Protein 3VBI (pdb70)

Nearest PDB structures (foldseek):
  3vbj-assembly1_C  TM=1.005E+00  e=2.296E-30  Bacillus cereus SJ1
  3vbl-assembly1_A  TM=1.004E+00  e=2.296E-30  Bacillus cereus SJ1
  3vbk-assembly1_E  TM=1.003E+00  e=5.373E-30  Bacillus cereus SJ1
  3vbp-assembly1_E  TM=1.003E+00  e=4.582E-30  Bacillus cereus SJ1
  3vbm-assembly1_A  TM=1.004E+00  e=6.646E-30  Bacillus cereus SJ1

B-factor: mean 27.48, std 11.03, range [8.96, 73.58]

Secondary structure (DSSP, 8-state):
---BPPHHHHHTT--SEE-SSEEEBTTSEEESGGGEEE-SSEEE-TT-EEEEEEEE-SSEEE-TT-EEEEEEEEEEE-TT-EE-TT-EEESEE---SSSS--STTS-GGG---EE--EEE-TT-EE-TT-EE-SS-EE-TT-EE-TT-EE-S-B-TTEEEETTTTEEEEEPP-HHHHHHHHHHHT-/---BPPHHHHHTT--SEE-SSEEEBTTSEEE-GGGEEE-SSEEE-TT-EEEEEEEE-SSEEE-TT-EEEEEEEEEEE-TT-EE-TT-EEESEE--TTSSSB-STTS-GGGB--EE--EEE-TT-EE-TT-EE-SS-EE-TT-EE-TT-EE-S-B-TTEEEETTTTEEEEEPPSHHHHHHHHHHHT-/---BPPHHHHHTT--SEE-SSEEEBTTSEEE-GGGEEE-SSEEE-TT-EEEEEEEE-SSEEE-TT-EEEEEEEEEEE-TT-EE-TT-EEESEE---SSSS--STTS-GGG---EE--EEE-TT-EE-TT-EE-SS-EE-TT-EE-TT-EE-S-B-TTEEEETTTTEEEEEPP-HHHHHHHHHHHH-

Radius of gyration: 22.74 Å; Cα contacts (8 Å, |Δi|>4): 1754; chains: 3; bounding box: 65×49×64 Å

Foldseek 3Di:
DFAFDDPVVVVVVQACEEEEPETEGPQEAEEPRVQEYEAYDEYHGHLEYEYEHEYEYHPEYEEHNEYEAQHDQGEYEDAQEYEYENEYEHQKAWDPPPQFDHDPVDDDVRTDIDGAYEYEYHQEYEAYNEYHYHNEYAAANEYEYHPEYHDYYDYHQFYWYHDHTDTDGGHDDCVVVVVVVVVVVD/DFQWDDPVRVVVVQACEEEEQETEGPQEAEEPSVQEYEAEDEHEHHQEYEYEHEYEYYDEYEEYNEYEHQHDQYEYEEEQEYEYEQEYEEQKDWDPPPQFDDDDVDDPVRTDIDGAYEYEYHLEYEEYNEYEYHNEYAAANEYEYHPEYHDHYHHHQFYWYDHDTDTDGGHDDVVVVVVVVVVVVD/DFAFDDPVVVVVVQACEEEECETEGPQEAEEPSVQEYEYEDEYEHHLEYEYEHEYYYHDEYEDANEYEHQHDQGEYEYYQEYEYYNEYEDQKAWDPPPQFDHDDVDDPVRTDIDGAYEYHYHQEYEEHNEYEYHNEYAAANEYEYHNEYEDYYHDHQFYWYHHPTDTDGGHDVVVVVVVVVVVVVD

CATH classification: 2.160.10.10

Solvent-accessible surface area: 22244 Å² total; per-residue (Å²): 192,93,15,38,51,60,84,112,66,1,144,162,41,45,25,103,62,38,16,139,95,4,81,0,0,109,70,5,2,18,31,87,24,36,50,0,18,3,22,67,38,2,69,0,13,5,7,0,7,0,33,9,63,0,36,4,17,21,29,0,27,0,8,2,0,0,0,0,46,0,37,169,58,2,1,38,2,72,57,10,0,9,2,19,1,2,0,0,0,26,0,35,41,32,23,60,34,0,64,3,3,10,6,65,24,7,52,117,139,12,35,86,66,98,73,9,95,0,27,0,65,59,10,0,8,0,0,5,9,0,0,0,23,0,94,2,52,0,2,62,0,0,0,0,13,17,16,0,20,0,117,130,68,18,83,71,13,80,19,9,37,21,73,82,25,150,91,77,128,63,5,117,147,106,2,58,114,25,15,88,95,8,79,179,78,141,139,99,17,38,53,49,120,126,63,7,184,167,44,44,21,118,56,45,27,147,88,2,81,0,0,102,69,4,1,24,37,73,24,37,52,0,24,4,19,56,41,2,70,0,11,5,6,0,6,0,31,15,81,0,43,3,18,21,27,0,24,0,8,1,0,0,0,0,46,0,39,162,52,1,2,42,2,76,55,11,0,9,1,21,1,1,0,0,0,28,0,37,30,32,24,59,32,0,42,2,4,13,7,62,24,6,58,124,130,11,34,88,65,100,77,8,81,0,28,0,67,62,4,1,10,0,1,4,9,0,0,0,31,1,87,0,50,0,2,55,0,0,0,0,13,17,11,0,20,0,106,129,63,14,83,64,22,79,20,9,37,22,68,82,26,151,100,77,122,65,5,108,142,97,4,41,116,23,13,89,97,8,76,183,85,136,170,91,15,39,55,55,72,118,74,3,147,182,29,44,20,125,59,44,16,144,90,0,75,0,0,114,68,5,2,17,40,68,13,37,57,0,21,3,21,63,33,2,68,0,11,5,6,0,7,0,30,12,87,0,46,4,18,19,24,0,23,0,8,1,0,0,0,0,44,0,38,166,51,2,1,47,4,86,54,14,0,9,1,20,2,2,0,0,0,27,0,36,44,32,27,60,31,0,53,2,2,9,7,64,23,8,52,108,145,17,34,86,53,104,78,8,96,0,31,0,68,62,6,1,8,0,1,4,8,0,0,0,25,1,91,0,45,0,2,62,0,0,0,0,13,17,15,1,22,0,127,138,66,13,80,66,4,75,20,14,38,26,72,86,27,156,93,72,123,51,4,115,139,100,4,60,107,20,16,85,99,5,77,170,84,137

Sequence (558 aa):
MNSFYSQEELKKIGFLSVGKNVLISKKASIYNPGVISSIGNNVRIDDFCILSGKVTIGSYSHIAAYTALYGGEVGIEMYDFANISSRTIVYAAIDDFSGNALMGPTIPNQYKNVKTGKVILKKHVIIGAHSIIFFPNVVIGEGVAVGAMSSMVKESLDDWYIYVGVPVRKIKARKRKIVELENEFLKSMMNSFYSQEELKKIGFLSVGKNVLISKKASIYNPGVISIGNNVRIDDFCILSGKVTIGSYSHIAAYTALYGGEVGIEMYDFANISSRTIVYAAIDDFSGNALMGPTIPNQYKNVKTGKVILKKHVIIGAHSIIFPNVVIGEGVAVGAMSMVKESLDDWYIYVGVPVRKIKARKRKIVELENEFLKSMMNSFYSQEELKKIGFLSVGKNVLISKKASIYNPGVISIGNNVRIDDFCILSGKVTIGSYSHIAAYTALYGGEVGIEMYDFANISSRTIVYAAIDDFSGNALMGPTIPNQYKNVKTTGKVILKKHVIIGAHSIIFFPNVVIGEGVAVGAMSSMVKESLDDWYIYVGVPVRKIKARKRKIVELENEFLKSM

Structure (mmCIF, N/CA/C/O backbone):
data_3VBI
#
_entry.id   3VBI
#
_cell.length_a   71.115
_cell.length_b   71.115
_cell.length_c   138.179
_cell.angle_alpha   90.00
_cell.angle_beta   90.00
_cell.angle_gamma   90.00
#
_symmetry.space_group_name_H-M   'P 41'
#
loop_
_entity.id
_entity.type
_entity.pdbx_description
1 polymer 'Galactoside O-acetyltransferase'
2 non-polymer 'COENZYME A'
3 non-polymer dTDP-4-amino-4,6-dideoxyglucose
4 non-polymer 'BICARBONATE ION'
5 non-polymer 'CHLORIDE ION'
6 water water
#
loop_
_atom_site.group_PDB
_atom_site.id
_atom_site.type_symbol
_atom_site.label_atom_id
_atom_site.label_alt_id
_atom_site.label_comp_id
_atom_site.label_asym_id
_atom_site.label_entity_id
_atom_site.label_seq_id
_atom_site.pdbx_PDB_ins_code
_atom_site.Cartn_x
_atom_site.Cartn_y
_atom_site.Cartn_z
_atom_site.occupancy
_atom_site.B_iso_or_equiv
_atom_site.auth_seq_id
_atom_site.auth_comp_id
_atom_site.auth_asym_id
_atom_site.auth_atom_id
_atom_site.pdbx_PDB_model_num
ATOM 1 N N . MET A 1 18 ? -48.894 -10.742 23.164 1.00 47.36 1 MET A N 1
ATOM 2 C CA . MET A 1 18 ? -47.919 -11.513 24.009 1.00 46.60 1 MET A CA 1
ATOM 3 C C . MET A 1 18 ? -46.850 -10.627 24.682 1.00 44.35 1 MET A C 1
ATOM 4 O O . MET A 1 18 ? -47.085 -9.455 25.008 1.00 41.48 1 MET A O 1
ATOM 9 N N . ASN A 1 19 ? -45.673 -11.215 24.910 1.00 42.82 2 ASN A N 1
ATOM 10 C CA . ASN A 1 19 ? -44.450 -10.466 25.205 1.00 41.03 2 ASN A CA 1
ATOM 11 C C . ASN A 1 19 ? -43.242 -11.331 24.880 1.00 39.34 2 ASN A C 1
ATOM 12 O O . ASN A 1 19 ? -43.351 -12.547 24.752 1.00 40.17 2 ASN A O 1
ATOM 17 N N . SER A 1 20 ? -42.079 -10.712 24.743 1.00 36.79 3 SER A N 1
ATOM 18 C CA . SER A 1 20 ? -40.962 -11.455 24.185 1.00 34.97 3 SER A CA 1
ATOM 19 C C . SER A 1 20 ? -39.866 -11.647 25.228 1.00 31.64 3 SER A C 1
ATOM 20 O O . SER A 1 20 ? -38.766 -12.046 24.875 1.00 31.75 3 SER A O 1
ATOM 23 N N . PHE A 1 21 ? -40.142 -11.370 26.501 1.00 28.84 4 PHE A N 1
ATOM 24 C CA . PHE A 1 21 ? -39.072 -11.360 27.509 1.00 28.10 4 PHE A CA 1
ATOM 25 C C . PHE A 1 21 ? -38.561 -12.714 27.976 1.00 28.25 4 PHE A C 1
ATOM 26 O O . PHE A 1 21 ? -39.338 -13.664 28.081 1.00 29.09 4 PHE A O 1
ATOM 34 N N . TYR A 1 22 ? -37.258 -12.786 28.231 1.00 27.18 5 TYR A N 1
ATOM 35 C CA . TYR A 1 22 ? -36.634 -13.848 29.010 1.00 28.62 5 TYR A CA 1
ATOM 36 C C . TYR A 1 22 ? -37.350 -13.982 30.339 1.00 31.05 5 TYR A C 1
ATOM 37 O O . TYR A 1 22 ? -37.768 -12.977 30.905 1.00 32.09 5 TYR A O 1
ATOM 46 N N . SER A 1 23 ? -37.488 -15.206 30.850 1.00 34.88 6 SER A N 1
ATOM 47 C CA . SER A 1 23 ? -37.889 -15.367 32.252 1.00 37.53 6 SER A CA 1
ATOM 48 C C . SER A 1 23 ? -36.691 -15.105 33.162 1.00 39.88 6 SER A C 1
ATOM 49 O O . SER A 1 23 ? -35.535 -15.162 32.723 1.00 40.33 6 SER A O 1
ATOM 52 N N . GLN A 1 24 ? -36.960 -14.832 34.434 1.00 42.71 7 GLN A N 1
ATOM 53 C CA . GLN A 1 24 ? -35.862 -14.587 35.374 1.00 44.77 7 GLN A CA 1
ATOM 54 C C . GLN A 1 24 ? -34.833 -15.711 35.345 1.00 44.23 7 GLN A C 1
ATOM 55 O O . GLN A 1 24 ? -33.648 -15.500 35.628 1.00 43.79 7 GLN A O 1
ATOM 61 N N . GLU A 1 25 ? -35.306 -16.889 34.946 1.00 45.05 8 GLU A N 1
ATOM 62 C CA . GLU A 1 25 ? -34.463 -18.069 34.837 1.00 45.60 8 GLU A CA 1
ATOM 63 C C . GLU A 1 25 ? -33.495 -18.022 33.656 1.00 45.15 8 GLU A C 1
ATOM 64 O O . GLU A 1 25 ? -32.315 -18.300 33.875 1.00 46.46 8 GLU A O 1
ATOM 70 N N . GLU A 1 26 ? -33.928 -17.658 32.447 1.00 43.87 9 GLU A N 1
ATOM 71 C CA . GLU A 1 26 ? -32.973 -17.582 31.325 1.00 42.65 9 GLU A CA 1
ATOM 72 C C . GLU A 1 26 ? -31.958 -16.471 31.521 1.00 40.54 9 GLU A C 1
ATOM 73 O O . GLU A 1 26 ? -30.845 -16.548 30.985 1.00 39.89 9 GLU A O 1
ATOM 79 N N . LEU A 1 27 ? -32.392 -15.432 32.229 1.00 38.41 10 LEU A N 1
ATOM 80 C CA . LEU A 1 27 ? -31.634 -14.199 32.384 1.00 38.77 10 LEU A CA 1
ATOM 81 C C . LEU A 1 27 ? -30.336 -14.536 33.103 1.00 38.84 10 LEU A C 1
ATOM 82 O O . LEU A 1 27 ? -29.228 -14.172 32.671 1.00 37.06 10 LEU A O 1
ATOM 87 N N . LYS A 1 28 ? -30.509 -15.327 34.161 1.00 40.82 11 LYS A N 1
ATOM 88 C CA . LYS A 1 28 ? -29.403 -15.886 34.937 1.00 41.84 11 LYS A CA 1
ATOM 89 C C . LYS A 1 28 ? -28.365 -16.663 34.133 1.00 40.65 11 LYS A C 1
ATOM 90 O O . LYS A 1 28 ? -27.195 -16.709 34.511 1.00 40.14 11 LYS A O 1
ATOM 96 N N . LYS A 1 29 ? -28.769 -17.202 32.988 1.00 39.67 12 LYS A N 1
ATOM 97 C CA . LYS A 1 29 ? -27.859 -17.966 32.133 1.00 39.34 12 LYS A CA 1
ATOM 98 C C . LYS A 1 29 ? -27.130 -17.112 31.106 1.00 37.09 12 LYS A C 1
ATOM 99 O O . LYS A 1 29 ? -26.214 -17.603 30.454 1.00 37.35 12 LYS A O 1
ATOM 105 N N . ILE A 1 30 ? -27.510 -15.842 30.959 1.00 33.38 13 ILE A N 1
ATOM 106 C CA . ILE A 1 30 ? -26.866 -14.999 29.960 1.00 29.49 13 ILE A CA 1
ATOM 107 C C . ILE A 1 30 ? -25.415 -14.731 30.343 1.00 29.94 13 ILE A C 1
ATOM 108 O O . ILE A 1 30 ? -24.540 -14.655 29.472 1.00 30.26 13 ILE A O 1
ATOM 113 N N . GLY A 1 31 ? -25.153 -14.666 31.645 1.00 26.33 14 GLY A N 1
ATOM 114 C CA . GLY A 1 31 ? -23.802 -14.371 32.116 1.00 26.35 14 GLY A CA 1
ATOM 115 C C . GLY A 1 31 ? -23.427 -12.895 32.213 1.00 24.58 14 GLY A C 1
ATOM 116 O O . GLY A 1 31 ? -22.288 -12.525 31.922 1.00 24.86 14 GLY A O 1
ATOM 117 N N . PHE A 1 32 ? -24.381 -12.077 32.648 1.00 24.89 15 PHE A N 1
ATOM 118 C CA . PHE A 1 32 ? -24.212 -10.645 32.897 1.00 25.76 15 PHE A CA 1
ATOM 119 C C . PHE A 1 32 ? -23.276 -10.393 34.068 1.00 25.97 15 PHE A C 1
ATOM 120 O O . PHE A 1 32 ? -23.352 -11.123 35.047 1.00 25.09 15 PHE A O 1
ATOM 128 N N . LEU A 1 33 ? -22.449 -9.362 33.975 1.00 25.01 16 LEU A N 1
ATOM 129 C CA . LEU A 1 33 ? -21.674 -8.858 35.108 1.00 26.90 16 LEU A CA 1
ATOM 130 C C . LEU A 1 33 ? -22.538 -8.730 36.351 1.00 26.84 16 LEU A C 1
ATOM 131 O O . LEU A 1 33 ? -22.101 -9.045 37.458 1.00 27.36 16 LEU A O 1
ATOM 136 N N . SER A 1 34 ? -23.773 -8.286 36.160 1.00 24.77 17 SER A N 1
ATOM 137 C CA . SER A 1 34 ? -24.722 -8.135 37.243 1.00 25.61 17 SER A CA 1
ATOM 138 C C . SER A 1 34 ? -26.095 -7.823 36.641 1.00 26.58 17 SER A C 1
ATOM 139 O O . SER A 1 34 ? -26.222 -7.038 35.687 1.00 25.88 17 SER A O 1
ATOM 142 N N . VAL A 1 35 ? -27.136 -8.463 37.161 1.00 26.84 18 VAL A N 1
ATOM 143 C CA . VAL A 1 35 ? -28.496 -8.141 36.736 1.00 29.16 18 VAL A CA 1
ATOM 144 C C . VAL A 1 35 ? -29.449 -8.127 37.918 1.00 29.65 18 VAL A C 1
ATOM 145 O O . VAL A 1 35 ? -29.584 -9.132 38.598 1.00 33.52 18 VAL A O 1
ATOM 149 N N . GLY A 1 36 ? -30.123 -7.015 38.168 1.00 30.02 19 GLY A N 1
ATOM 150 C CA . GLY A 1 36 ? -31.046 -6.898 39.283 1.00 30.42 19 GLY A CA 1
ATOM 151 C C . GLY A 1 36 ? -32.375 -7.608 39.142 1.00 30.91 19 GLY A C 1
ATOM 152 O O . GLY A 1 36 ? -32.516 -8.567 38.390 1.00 31.52 19 GLY A O 1
ATOM 153 N N . LYS A 1 37 ? -33.370 -7.132 39.877 1.00 32.18 20 LYS A N 1
ATOM 154 C CA . LYS A 1 37 ? -34.696 -7.723 39.789 1.00 33.71 20 LYS A CA 1
ATOM 155 C C . LYS A 1 37 ? -35.672 -6.947 38.916 1.00 33.10 20 LYS A C 1
ATOM 156 O O . LYS A 1 37 ? -35.489 -5.752 38.663 1.00 32.01 20 LYS A O 1
ATOM 162 N N . ASN A 1 38 ? -36.732 -7.632 38.505 1.00 31.32 21 ASN A N 1
ATOM 163 C CA . ASN A 1 38 ? -37.737 -7.053 37.627 1.00 32.39 21 ASN A CA 1
ATOM 164 C C . ASN A 1 38 ? -37.057 -6.535 36.347 1.00 30.67 21 ASN A C 1
ATOM 165 O O . ASN A 1 38 ? -37.352 -5.435 35.898 1.00 29.85 21 ASN A O 1
ATOM 170 N N . VAL A 1 39 ? -36.122 -7.313 35.805 1.00 28.00 22 VAL A N 1
ATOM 171 C CA . VAL A 1 39 ? -35.477 -7.038 34.526 1.00 26.29 22 VAL A CA 1
ATOM 172 C C . VAL A 1 39 ? -36.151 -7.783 33.399 1.00 28.11 22 VAL A C 1
ATOM 173 O O . VAL A 1 39 ? -36.163 -9.018 33.387 1.00 25.74 22 VAL A O 1
ATOM 177 N N . LEU A 1 40 ? -36.701 -7.032 32.442 1.00 26.92 23 LEU A N 1
ATOM 178 C CA . LEU A 1 40 ? -37.410 -7.642 31.319 1.00 22.96 23 LEU A CA 1
ATOM 179 C C . LEU A 1 40 ? -36.545 -7.335 30.104 1.00 24.91 23 LEU A C 1
ATOM 180 O O . LEU A 1 40 ? -36.412 -6.170 29.702 1.00 24.28 23 LEU A O 1
ATOM 185 N N . ILE A 1 41 ? -35.907 -8.363 29.555 1.00 24.09 24 ILE A N 1
ATOM 186 C CA . ILE A 1 41 ? -35.149 -8.195 28.336 1.00 23.86 24 ILE A CA 1
ATOM 187 C C . ILE A 1 41 ? -35.777 -9.017 27.213 1.00 24.64 24 ILE A C 1
ATOM 188 O O . ILE A 1 41 ? -36.031 -10.217 27.371 1.00 25.27 24 ILE A O 1
ATOM 193 N N . SER A 1 42 ? -36.056 -8.371 26.081 1.00 22.06 25 SER A N 1
ATOM 194 C CA . SER A 1 42 ? -36.410 -9.111 24.879 1.00 21.88 25 SER A CA 1
ATOM 195 C C . SER A 1 42 ? -35.459 -10.188 24.358 1.00 21.75 25 SER A C 1
ATOM 196 O O . SER A 1 42 ? -34.250 -9.989 24.166 1.00 21.37 25 SER A O 1
ATOM 199 N N . LYS A 1 43 ? -36.056 -11.315 23.984 1.00 21.85 26 LYS A N 1
ATOM 200 C CA . LYS A 1 43 ? -35.322 -12.380 23.316 1.00 22.90 26 LYS A CA 1
ATOM 201 C C . LYS A 1 43 ? -34.978 -11.991 21.894 1.00 21.45 26 LYS A C 1
ATOM 202 O O . LYS A 1 43 ? -34.158 -12.658 21.287 1.00 22.59 26 LYS A O 1
ATOM 208 N N . LYS A 1 44 ? -35.585 -10.922 21.387 1.00 22.34 27 LYS A N 1
ATOM 209 C CA . LYS A 1 44 ? -35.265 -10.393 20.062 1.00 22.10 27 LYS A CA 1
ATOM 210 C C . LYS A 1 44 ? -34.197 -9.292 20.065 1.00 21.78 27 LYS A C 1
ATOM 211 O O . LYS A 1 44 ? -33.846 -8.720 19.029 1.00 22.40 27 LYS A O 1
ATOM 217 N N . ALA A 1 45 ? -33.680 -8.976 21.245 1.00 21.64 28 ALA A N 1
ATOM 218 C CA . ALA A 1 45 ? -32.547 -8.065 21.387 1.00 21.07 28 ALA A CA 1
ATOM 219 C C . ALA A 1 45 ? -31.290 -8.898 21.199 1.00 20.57 28 ALA A C 1
ATOM 220 O O . ALA A 1 45 ? -31.345 -10.120 21.297 1.00 22.43 28 ALA A O 1
ATOM 222 N N . SER A 1 46 ? -30.169 -8.264 20.874 1.00 19.82 29 SER A N 1
ATOM 223 C CA . SER A 1 46 ? -28.868 -8.906 20.816 1.00 18.87 29 SER A CA 1
ATOM 224 C C . SER A 1 46 ? -27.972 -8.456 21.981 1.00 20.77 29 SER A C 1
ATOM 225 O O . SER A 1 46 ? -27.910 -7.272 22.340 1.00 20.59 29 SER A O 1
ATOM 228 N N . ILE A 1 47 ? -27.253 -9.404 22.573 1.00 20.06 30 ILE A N 1
ATOM 229 C CA . ILE A 1 47 ? -26.402 -9.133 23.730 1.00 20.16 30 ILE A CA 1
ATOM 230 C C . ILE A 1 47 ? -25.014 -9.713 23.470 1.00 20.47 30 ILE A C 1
ATOM 231 O O . ILE A 1 47 ? -24.922 -10.927 23.355 1.00 21.87 30 ILE A O 1
ATOM 236 N N . TYR A 1 48 ? -23.987 -8.883 23.278 1.00 17.43 31 TYR A N 1
ATOM 237 C CA . TYR A 1 48 ? -22.650 -9.394 23.031 1.00 20.60 31 TYR A CA 1
ATOM 238 C C . TYR A 1 48 ? -21.725 -8.955 24.158 1.00 21.34 31 TYR A C 1
ATOM 239 O O . TYR A 1 48 ? -21.759 -7.781 24.550 1.00 23.70 31 TYR A O 1
ATOM 248 N N . ASN A 1 49 ? -20.918 -9.886 24.664 1.00 22.50 32 ASN A N 1
ATOM 249 C CA . ASN A 1 49 ? -19.943 -9.620 25.722 1.00 22.82 32 ASN A CA 1
ATOM 250 C C . ASN A 1 49 ? -20.711 -9.309 27.001 1.00 24.02 32 ASN A C 1
ATOM 251 O O . ASN A 1 49 ? -20.516 -8.304 27.678 1.00 23.59 32 ASN A O 1
ATOM 256 N N . PRO A 1 50 ? -21.661 -10.190 27.328 1.00 23.46 33 PRO A N 1
ATOM 257 C CA . PRO A 1 50 ? -22.519 -9.833 28.444 1.00 21.66 33 PRO A CA 1
ATOM 258 C C . PRO A 1 50 ? -21.767 -9.766 29.769 1.00 20.93 33 PRO A C 1
ATOM 259 O O . PRO A 1 50 ? -22.322 -9.238 30.740 1.00 20.46 33 PRO A O 1
ATOM 263 N N . GLY A 1 51 ? -20.567 -10.336 29.830 1.00 20.49 34 GLY A N 1
ATOM 264 C CA . GLY A 1 51 ? -19.820 -10.333 31.099 1.00 22.84 34 GLY A CA 1
ATOM 265 C C . GLY A 1 51 ? -19.272 -8.951 31.434 1.00 24.72 34 GLY A C 1
ATOM 266 O O . GLY A 1 51 ? -18.741 -8.719 32.536 1.00 25.91 34 GLY A O 1
ATOM 267 N N . VAL A 1 52 ? -19.414 -8.012 30.495 1.00 24.37 35 VAL A N 1
ATOM 268 C CA . VAL A 1 52 ? -19.152 -6.588 30.810 1.00 23.55 35 VAL A CA 1
ATOM 269 C C . VAL A 1 52 ? -20.414 -5.710 30.894 1.00 24.01 35 VAL A C 1
ATOM 270 O O . VAL A 1 52 ? -20.345 -4.486 30.958 1.00 26.38 35 VAL A O 1
ATOM 274 N N . ILE A 1 53 ? -21.574 -6.348 30.954 1.00 23.03 36 ILE A N 1
ATOM 275 C CA . ILE A 1 53 ? -22.830 -5.624 31.006 1.00 22.83 36 ILE A CA 1
ATOM 276 C C . ILE A 1 53 ? -23.496 -5.802 32.362 1.00 24.73 36 ILE A C 1
ATOM 277 O O . ILE A 1 53 ? -23.649 -6.931 32.855 1.00 26.31 36 ILE A O 1
ATOM 282 N N . SER A 1 54 ? -23.874 -4.664 32.946 1.00 23.91 37 SER A N 1
ATOM 283 C CA A SER A 1 54 ? -24.466 -4.611 34.280 0.50 23.04 37 SER A CA 1
ATOM 284 C CA B SER A 1 54 ? -24.459 -4.610 34.271 0.50 22.99 37 SER A CA 1
ATOM 285 C C . SER A 1 54 ? -25.756 -3.814 34.203 1.00 23.77 37 SER A C 1
ATOM 286 O O . SER A 1 54 ? -25.793 -2.697 33.637 1.00 23.54 37 SER A O 1
ATOM 291 N N . ILE A 1 55 ? -26.802 -4.406 34.776 1.00 20.59 38 ILE A N 1
ATOM 292 C CA . ILE A 1 55 ? -28.138 -3.898 34.719 1.00 22.11 38 ILE A CA 1
ATOM 293 C C . ILE A 1 55 ? -28.677 -3.904 36.152 1.00 24.44 38 ILE A C 1
ATOM 294 O O . ILE A 1 55 ? -28.702 -4.964 36.795 1.00 26.35 38 ILE A O 1
ATOM 299 N N . GLY A 1 56 ? -29.167 -2.761 36.627 1.00 24.45 39 GLY A N 1
ATOM 300 C CA . GLY A 1 56 ? -29.770 -2.709 37.961 1.00 23.52 39 GLY A CA 1
ATOM 301 C C . GLY A 1 56 ? -31.163 -3.304 38.023 1.00 23.82 39 GLY A C 1
ATOM 302 O O . GLY A 1 56 ? -31.410 -4.353 37.417 1.00 25.82 39 GLY A O 1
ATOM 303 N N . ASN A 1 57 ? -32.067 -2.634 38.728 1.00 22.40 40 ASN A N 1
ATOM 304 C CA . ASN A 1 57 ? -33.412 -3.134 38.958 1.00 24.83 40 ASN A CA 1
ATOM 305 C C . ASN A 1 57 ? -34.463 -2.433 38.105 1.00 24.85 40 ASN A C 1
ATOM 306 O O . ASN A 1 57 ? -34.333 -1.234 37.869 1.00 26.63 40 ASN A O 1
ATOM 311 N N . ASN A 1 58 ? -35.532 -3.123 37.709 1.00 24.05 41 ASN A N 1
ATOM 312 C CA . ASN A 1 58 ? -36.641 -2.475 37.033 1.00 25.04 41 ASN A CA 1
ATOM 313 C C . ASN A 1 58 ? -36.136 -1.801 35.735 1.00 23.24 41 ASN A C 1
ATOM 314 O O . ASN A 1 58 ? -36.151 -0.587 35.557 1.00 23.12 41 ASN A O 1
ATOM 319 N N . VAL A 1 59 ? -35.634 -2.652 34.857 1.00 23.78 42 VAL A N 1
ATOM 320 C CA . VAL A 1 59 ? -35.133 -2.281 33.536 1.00 21.61 42 VAL A CA 1
ATOM 321 C C . VAL A 1 59 ? -35.918 -3.057 32.479 1.00 24.19 42 VAL A C 1
ATOM 322 O O . VAL A 1 59 ? -36.245 -4.233 32.692 1.00 22.74 42 VAL A O 1
ATOM 326 N N . ARG A 1 60 ? -36.234 -2.409 31.352 1.00 20.84 43 ARG A N 1
ATOM 327 C CA . ARG A 1 60 ? -36.831 -3.081 30.212 1.00 20.98 43 ARG A CA 1
ATOM 328 C C . ARG A 1 60 ? -36.048 -2.696 28.958 1.00 21.02 43 ARG A C 1
ATOM 329 O O . ARG A 1 60 ? -35.749 -1.508 28.743 1.00 20.83 43 ARG A O 1
ATOM 337 N N . ILE A 1 61 ? -35.666 -3.740 28.215 1.00 18.93 44 ILE A N 1
ATOM 338 C CA . ILE A 1 61 ? -34.948 -3.662 26.953 1.00 19.62 44 ILE A CA 1
ATOM 339 C C . ILE A 1 61 ? -35.751 -4.433 25.895 1.00 21.32 44 ILE A C 1
ATOM 340 O O . ILE A 1 61 ? -36.038 -5.630 26.048 1.00 20.83 44 ILE A O 1
ATOM 345 N N . ASP A 1 62 ? -36.107 -3.735 24.819 1.00 20.07 45 ASP A N 1
ATOM 346 C CA . ASP A 1 62 ? -37.130 -4.205 23.871 1.00 19.17 45 ASP A CA 1
ATOM 347 C C . ASP A 1 62 ? -36.593 -4.903 22.645 1.00 18.20 45 ASP A C 1
ATOM 348 O O . ASP A 1 62 ? -35.378 -5.080 22.509 1.00 18.44 45 ASP A O 1
ATOM 353 N N . ASP A 1 63 ? -37.491 -5.330 21.746 1.00 18.17 46 ASP A N 1
ATOM 354 C CA . ASP A 1 63 ? -37.049 -6.082 20.580 1.00 17.97 46 ASP A CA 1
ATOM 355 C C . ASP A 1 63 ? -36.030 -5.312 19.754 1.00 18.11 46 ASP A C 1
ATOM 356 O O . ASP A 1 63 ? -36.105 -4.089 19.626 1.00 17.66 46 ASP A O 1
ATOM 361 N N . PHE A 1 64 ? -35.114 -6.052 19.152 1.00 15.57 47 PHE A N 1
ATOM 362 C CA . PHE A 1 64 ? -34.229 -5.495 18.157 1.00 16.65 47 PHE A CA 1
ATOM 363 C C . PHE A 1 64 ? -33.219 -4.503 18.742 1.00 15.86 47 PHE A C 1
ATOM 364 O O . PHE A 1 64 ? -32.466 -3.915 17.973 1.00 17.02 47 PHE A O 1
ATOM 372 N N . CYS A 1 65 ? -33.156 -4.332 20.064 1.00 17.00 48 CYS A N 1
ATOM 373 C CA . CYS A 1 65 ? -32.039 -3.574 20.617 1.00 16.69 48 CYS A CA 1
ATOM 374 C C . CYS A 1 65 ? -30.771 -4.397 20.477 1.00 17.97 48 CYS A C 1
ATOM 375 O O . CYS A 1 65 ? -30.791 -5.628 20.312 1.00 19.90 48 CYS A O 1
ATOM 378 N N . ILE A 1 66 ? -29.653 -3.696 20.479 1.00 15.92 49 ILE A N 1
ATOM 379 C CA . ILE A 1 66 ? -28.359 -4.352 20.539 1.00 14.79 49 ILE A CA 1
ATOM 380 C C . ILE A 1 66 ? -27.654 -3.733 21.750 1.00 16.85 49 ILE A C 1
ATOM 381 O O . ILE A 1 66 ? -27.490 -2.512 21.779 1.00 17.12 49 ILE A O 1
ATOM 386 N N . LEU A 1 67 ? -27.196 -4.543 22.706 1.00 17.75 50 LEU A N 1
ATOM 387 C CA . LEU A 1 67 ? -26.134 -4.094 23.618 1.00 18.20 50 LEU A CA 1
ATOM 388 C C . LEU A 1 67 ? -24.826 -4.815 23.367 1.00 18.44 50 LEU A C 1
ATOM 389 O O . LEU A 1 67 ? -24.803 -6.034 23.391 1.00 17.20 50 LEU A O 1
ATOM 394 N N . SER A 1 68 ? -23.733 -4.096 23.133 1.00 20.82 51 SER A N 1
ATOM 395 C CA . SER A 1 68 ? -22.481 -4.761 22.769 1.00 20.25 51 SER A CA 1
ATOM 396 C C . SER A 1 68 ? -21.328 -4.158 23.541 1.00 21.78 51 SER A C 1
ATOM 397 O O . SER A 1 68 ? -21.075 -2.955 23.416 1.00 22.33 51 SER A O 1
ATOM 400 N N . GLY A 1 69 ? -20.644 -4.977 24.342 1.00 21.29 52 GLY A N 1
ATOM 401 C CA . GLY A 1 69 ? -19.437 -4.491 25.008 1.00 19.99 52 GLY A CA 1
ATOM 402 C C . GLY A 1 69 ? -19.895 -3.780 26.266 1.00 16.76 52 GLY A C 1
ATOM 403 O O . GLY A 1 69 ? -20.938 -4.084 26.805 1.00 18.50 52 GLY A O 1
ATOM 404 N N . LYS A 1 70 ? -19.085 -2.877 26.802 1.00 20.24 53 LYS A N 1
ATOM 405 C CA . LYS A 1 70 ? -19.260 -2.381 28.166 1.00 19.44 53 LYS A CA 1
ATOM 406 C C . LYS A 1 70 ? -20.472 -1.445 28.304 1.00 19.08 53 LYS A C 1
ATOM 407 O O . LYS A 1 70 ? -20.475 -0.323 27.796 1.00 19.48 53 LYS A O 1
ATOM 413 N N . VAL A 1 71 ? -21.509 -1.900 28.992 1.00 19.03 54 VAL A N 1
ATOM 414 C CA . VAL A 1 71 ? -22.731 -1.128 29.177 1.00 18.19 54 VAL A CA 1
ATOM 415 C C . VAL A 1 71 ? -23.150 -1.305 30.623 1.00 20.48 54 VAL A C 1
ATOM 416 O O . VAL A 1 71 ? -23.250 -2.433 31.091 1.00 21.30 54 VAL A O 1
ATOM 420 N N . THR A 1 72 ? -23.430 -0.200 31.313 1.00 20.61 55 THR A N 1
ATOM 421 C CA . THR A 1 72 ? -23.898 -0.203 32.691 1.00 20.36 55 THR A CA 1
ATOM 422 C C . THR A 1 72 ? -25.185 0.618 32.745 1.00 21.39 55 THR A C 1
ATOM 423 O O . THR A 1 72 ? -25.182 1.816 32.412 1.00 21.24 55 THR A O 1
ATOM 427 N N . ILE A 1 73 ? -26.283 -0.050 33.099 1.00 18.74 56 ILE A N 1
ATOM 428 C CA . ILE A 1 73 ? -27.595 0.538 33.298 1.00 19.03 56 ILE A CA 1
ATOM 429 C C . ILE A 1 73 ? -27.970 0.403 34.773 1.00 21.52 56 ILE A C 1
ATOM 430 O O . ILE A 1 73 ? -27.764 -0.634 35.390 1.00 22.91 56 ILE A O 1
ATOM 435 N N . GLY A 1 74 ? -28.506 1.458 35.363 1.00 22.55 57 GLY A N 1
ATOM 436 C CA . GLY A 1 74 ? -28.976 1.423 36.741 1.00 22.65 57 GLY A CA 1
ATOM 437 C C . GLY A 1 74 ? -30.388 0.890 36.838 1.00 22.23 57 GLY A C 1
ATOM 438 O O . GLY A 1 74 ? -30.712 -0.168 36.277 1.00 24.45 57 GLY A O 1
ATOM 439 N N . SER A 1 75 ? -31.229 1.626 37.555 1.00 21.49 58 SER A N 1
ATOM 440 C CA . SER A 1 75 ? -32.609 1.213 37.739 1.00 22.94 58 SER A CA 1
ATOM 441 C C . SER A 1 75 ? -33.616 2.233 37.243 1.00 21.81 58 SER A C 1
ATOM 442 O O . SER A 1 75 ? -33.315 3.427 37.220 1.00 21.38 58 SER A O 1
ATOM 445 N N . TYR A 1 76 ? -34.817 1.726 36.971 1.00 22.03 59 TYR A N 1
ATOM 446 C CA . TYR A 1 76 ? -35.969 2.429 36.425 1.00 22.97 59 TYR A CA 1
ATOM 447 C C . TYR A 1 76 ? -35.623 3.048 35.072 1.00 22.71 59 TYR A C 1
ATOM 448 O O . TYR A 1 76 ? -35.750 4.258 34.850 1.00 22.75 59 TYR A O 1
ATOM 457 N N . SER A 1 77 ? -35.175 2.179 34.178 1.00 21.16 60 SER A N 1
ATOM 458 C CA . SER A 1 77 ? -34.791 2.562 32.824 1.00 20.22 60 SER A CA 1
ATOM 459 C C . SER A 1 77 ? -35.445 1.684 31.769 1.00 20.23 60 SER A C 1
ATOM 460 O O . SER A 1 77 ? -35.492 0.464 31.882 1.00 19.64 60 SER A O 1
ATOM 463 N N . HIS A 1 78 ? -35.939 2.341 30.726 1.00 19.52 61 HIS A N 1
ATOM 464 C CA . HIS A 1 78 ? -36.392 1.686 29.534 1.00 17.30 61 HIS A CA 1
ATOM 465 C C . HIS A 1 78 ? -35.428 2.005 28.391 1.00 18.58 61 HIS A C 1
ATOM 466 O O . HIS A 1 78 ? -35.132 3.173 28.126 1.00 16.93 61 HIS A O 1
ATOM 473 N N . ILE A 1 79 ? -34.973 0.950 27.725 1.00 17.46 62 ILE A N 1
ATOM 474 C CA . ILE A 1 79 ? -34.259 1.020 26.447 1.00 15.66 62 ILE A CA 1
ATOM 475 C C . ILE A 1 79 ? -35.255 0.529 25.398 1.00 15.86 62 ILE A C 1
ATOM 476 O O . ILE A 1 79 ? -35.493 -0.669 25.271 1.00 16.17 62 ILE A O 1
ATOM 481 N N . ALA A 1 80 ? -35.844 1.447 24.648 1.00 15.23 63 ALA A N 1
ATOM 482 C CA . ALA A 1 80 ? -36.958 1.075 23.771 1.00 15.55 63 ALA A CA 1
ATOM 483 C C . ALA A 1 80 ? -36.429 0.385 22.512 1.00 15.95 63 ALA A C 1
ATOM 484 O O . ALA A 1 80 ? -35.227 0.325 22.285 1.00 17.28 63 ALA A O 1
ATOM 486 N N . ALA A 1 81 ? -37.323 -0.150 21.682 1.00 16.75 64 ALA A N 1
ATOM 487 C CA . ALA A 1 81 ? -36.934 -1.038 20.587 1.00 16.44 64 ALA A CA 1
ATOM 488 C C . ALA A 1 81 ? -35.984 -0.399 19.580 1.00 17.23 64 ALA A C 1
ATOM 489 O O . ALA A 1 81 ? -36.057 0.817 19.332 1.00 15.88 64 ALA A O 1
ATOM 491 N N . TYR A 1 82 ? -35.177 -1.249 18.955 1.00 16.24 65 TYR A N 1
ATOM 492 C CA . TYR A 1 82 ? -34.196 -0.892 17.927 1.00 15.02 65 TYR A CA 1
ATOM 493 C C . TYR A 1 82 ? -32.985 -0.137 18.420 1.00 14.82 65 TYR A C 1
ATOM 494 O O . TYR A 1 82 ? -32.151 0.216 17.616 1.00 15.74 65 TYR A O 1
ATOM 503 N N . THR A 1 83 ? -32.848 0.106 19.719 1.00 16.16 66 THR A N 1
ATOM 504 C CA . THR A 1 83 ? -31.805 1.023 20.183 1.00 15.07 66 THR A CA 1
ATOM 505 C C . THR A 1 83 ? -30.505 0.230 20.301 1.00 14.48 66 THR A C 1
ATOM 506 O O . THR A 1 83 ? -30.503 -0.911 20.774 1.00 14.18 66 THR A O 1
ATOM 510 N N . ALA A 1 84 ? -29.409 0.781 19.798 1.00 12.74 67 ALA A N 1
ATOM 511 C CA . ALA A 1 84 ? -28.098 0.128 19.804 1.00 11.96 67 ALA A CA 1
ATOM 512 C C . ALA A 1 84 ? -27.205 0.901 20.799 1.00 14.65 67 ALA A C 1
ATOM 513 O O . ALA A 1 84 ? -27.072 2.116 20.707 1.00 16.28 67 ALA A O 1
ATOM 515 N N . LEU A 1 85 ? -26.550 0.195 21.718 1.00 13.20 68 LEU A N 1
ATOM 516 C CA . LEU A 1 85 ? -25.606 0.767 22.673 1.00 14.72 68 LEU A CA 1
ATOM 517 C C . LEU A 1 85 ? -24.259 0.142 22.366 1.00 13.93 68 LEU A C 1
ATOM 518 O O . LEU A 1 85 ? -24.093 -1.034 22.657 1.00 14.16 68 LEU A O 1
ATOM 523 N N . TYR A 1 86 ? -23.336 0.848 21.708 1.00 14.38 69 TYR A N 1
ATOM 524 C CA . TYR A 1 86 ? -22.064 0.218 21.298 1.00 15.47 69 TYR A CA 1
ATOM 525 C C . TYR A 1 86 ? -21.074 0.680 22.360 1.00 16.43 69 TYR A C 1
ATOM 526 O O . TYR A 1 86 ? -20.591 1.825 22.262 1.00 14.85 69 TYR A O 1
ATOM 535 N N . GLY A 1 87 ? -20.920 -0.107 23.425 1.00 14.04 70 GLY A N 1
ATOM 536 C CA . GLY A 1 87 ? -20.139 0.299 24.593 1.00 14.48 70 GLY A CA 1
ATOM 537 C C . 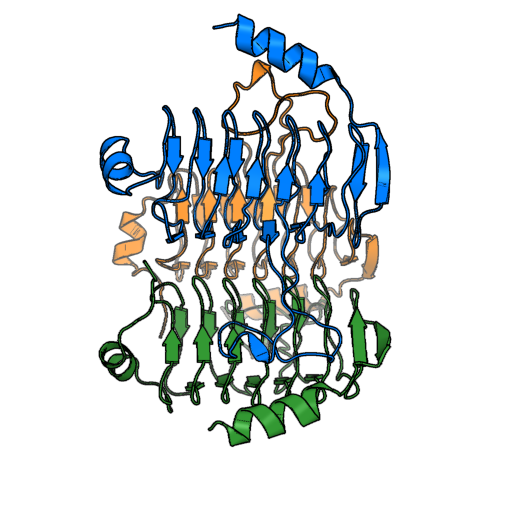GLY A 1 87 ? -18.658 0.098 24.426 1.00 16.87 70 GLY A C 1
ATOM 538 O O . GLY A 1 87 ? -17.826 0.753 25.068 1.00 18.15 70 GLY A O 1
ATOM 539 N N . GLY A 1 88 ? -18.276 -0.775 23.508 1.00 20.07 71 GLY A N 1
ATOM 540 C CA . GLY A 1 88 ? -16.851 -0.973 23.246 1.00 19.77 71 GLY A CA 1
ATOM 541 C C . GLY A 1 88 ? -16.140 -1.352 24.544 1.00 22.52 71 GLY A C 1
ATOM 542 O O . GLY A 1 88 ? -16.657 -2.105 25.380 1.00 21.43 71 GLY A O 1
ATOM 543 N N . GLU A 1 89 ? -14.938 -0.829 24.728 1.00 22.00 72 GLU A N 1
ATOM 544 C CA . GLU A 1 89 ? -14.215 -1.145 25.948 1.00 25.15 72 GLU A CA 1
ATOM 545 C C . GLU A 1 89 ? -14.362 -0.045 26.989 1.00 24.54 72 GLU A C 1
ATOM 546 O O . GLU A 1 89 ? -14.429 -0.328 28.185 1.00 23.63 72 GLU A O 1
ATOM 552 N N . VAL A 1 90 ? -14.450 1.208 26.549 1.00 24.36 73 VAL A N 1
ATOM 553 C CA . VAL A 1 90 ? -14.645 2.298 27.515 1.00 23.11 73 VAL A CA 1
ATOM 554 C C . VAL A 1 90 ? -16.029 2.381 28.168 1.00 23.52 73 VAL A C 1
ATOM 555 O O . VAL A 1 90 ? -16.160 2.813 29.314 1.00 22.08 73 VAL A O 1
ATOM 559 N N . GLY A 1 91 ? -17.083 2.031 27.435 1.00 20.55 74 GLY A N 1
ATOM 560 C CA . GLY A 1 91 ? -18.381 1.997 28.083 1.00 21.23 74 GLY A CA 1
ATOM 561 C C . GLY A 1 91 ? -19.394 3.110 27.930 1.00 19.07 74 GLY A C 1
ATOM 562 O O . GLY A 1 91 ? -19.096 4.282 27.622 1.00 19.70 74 GLY A O 1
ATOM 563 N N . ILE A 1 92 ? -20.625 2.683 28.157 1.00 15.29 75 ILE A N 1
ATOM 564 C CA . ILE A 1 92 ? -21.748 3.583 28.184 1.00 15.80 75 ILE A CA 1
ATOM 565 C C . ILE A 1 92 ? -22.326 3.281 29.548 1.00 16.30 75 ILE A C 1
ATOM 566 O O . ILE A 1 92 ? -22.548 2.118 29.921 1.00 16.82 75 ILE A O 1
ATOM 571 N N . GLU A 1 93 ? -22.585 4.352 30.284 1.00 16.91 76 GLU A N 1
ATOM 572 C CA . GLU A 1 93 ? -23.298 4.196 31.523 1.00 15.35 76 GLU A CA 1
ATOM 573 C C . GLU A 1 93 ? -24.520 5.087 31.609 1.00 16.63 76 GLU A C 1
ATOM 574 O O . GLU A 1 93 ? -24.480 6.276 31.289 1.00 18.10 76 GLU A O 1
ATOM 580 N N . MET A 1 94 ? -25.619 4.500 32.050 1.00 16.85 77 MET A N 1
ATOM 581 C CA . MET A 1 94 ? -26.826 5.268 32.368 1.00 18.87 77 MET A CA 1
ATOM 582 C C . MET A 1 94 ? -27.092 5.252 33.889 1.00 19.83 77 MET A C 1
ATOM 583 O O . MET A 1 94 ? -26.937 4.215 34.553 1.00 21.07 77 MET A O 1
ATOM 588 N N . TYR A 1 95 ? -27.447 6.399 34.454 1.00 20.49 78 TYR A N 1
ATOM 589 C CA . TYR A 1 95 ? -27.786 6.485 35.869 1.00 20.64 78 TYR A CA 1
ATOM 590 C C . TYR A 1 95 ? -29.271 6.210 36.042 1.00 23.04 78 TYR A C 1
ATOM 591 O O . TYR A 1 95 ? -30.026 6.188 35.066 1.00 21.90 78 TYR A O 1
ATOM 600 N N . ASP A 1 96 ? -29.702 5.990 37.286 1.00 22.09 79 ASP A N 1
ATOM 601 C CA . ASP A 1 96 ? -31.110 5.826 37.575 1.00 23.11 79 ASP A CA 1
ATOM 602 C C . ASP A 1 96 ? -32.098 6.784 36.925 1.00 22.11 79 ASP A C 1
ATOM 603 O O . ASP A 1 96 ? -31.888 7.999 36.862 1.00 23.05 79 ASP A O 1
ATOM 608 N N . PHE A 1 97 ? -33.224 6.216 36.511 1.00 21.48 80 PHE A N 1
ATOM 609 C CA . PHE A 1 97 ? -34.310 6.933 35.883 1.00 22.54 80 PHE A CA 1
ATOM 610 C C . PHE A 1 97 ? -33.995 7.557 34.516 1.00 20.88 80 PHE A C 1
ATOM 611 O O . PHE A 1 97 ? -34.828 8.307 34.015 1.00 18.74 80 PHE A O 1
ATOM 619 N N . ALA A 1 98 ? -32.827 7.278 33.936 1.00 21.75 81 ALA A N 1
ATOM 620 C CA . ALA A 1 98 ? -32.593 7.526 32.491 1.00 19.10 81 ALA A CA 1
ATOM 621 C C . ALA A 1 98 ? -33.382 6.605 31.551 1.00 19.06 81 ALA A C 1
ATOM 622 O O . ALA A 1 98 ? -33.588 5.436 31.903 1.00 20.10 81 ALA A O 1
ATOM 624 N N . ASN A 1 99 ? -33.845 7.087 30.388 1.00 15.82 82 ASN A N 1
ATOM 625 C CA . ASN A 1 99 ? -34.613 6.257 29.490 1.00 15.13 82 ASN A CA 1
ATOM 626 C C . ASN A 1 99 ? -34.193 6.667 28.079 1.00 15.55 82 ASN A C 1
ATOM 627 O O . ASN A 1 99 ? -33.777 7.826 27.862 1.00 15.90 82 ASN A O 1
ATOM 632 N N . ILE A 1 100 ? -34.211 5.687 27.179 1.00 11.62 83 ILE A N 1
ATOM 633 C CA . ILE A 1 100 ? -33.767 5.918 25.812 1.00 11.41 83 ILE A CA 1
ATOM 634 C C . ILE A 1 100 ? -34.894 5.462 24.909 1.00 11.82 83 ILE A C 1
ATOM 635 O O . ILE A 1 100 ? -35.406 4.349 25.028 1.00 13.12 83 ILE A O 1
ATOM 640 N N . SER A 1 101 ? -35.328 6.357 24.039 1.00 11.51 84 SER A N 1
ATOM 641 C CA . SER A 1 101 ? -36.465 6.041 23.163 1.00 11.19 84 SER A CA 1
ATOM 642 C C . SER A 1 101 ? -35.984 5.242 21.946 1.00 12.82 84 SER A C 1
ATOM 643 O O . SER A 1 101 ? -34.785 4.983 21.746 1.00 12.13 84 SER A O 1
ATOM 646 N N . SER A 1 102 ? -36.959 4.811 21.156 1.00 14.79 85 SER A N 1
ATOM 647 C CA . SER A 1 102 ? -36.778 3.851 20.084 1.00 15.71 85 SER A CA 1
ATOM 648 C C . SER A 1 102 ? -35.807 4.330 19.001 1.00 16.60 85 SER A C 1
ATOM 649 O O . SER A 1 102 ? -35.777 5.526 18.680 1.00 14.65 85 SER A O 1
ATOM 652 N N . ARG A 1 103 ? -35.030 3.384 18.481 1.00 12.94 86 ARG A N 1
ATOM 653 C CA . ARG A 1 103 ? -34.122 3.574 17.357 1.00 15.92 86 ARG A CA 1
ATOM 654 C C . ARG A 1 103 ? -33.035 4.575 17.710 1.00 16.22 86 ARG A C 1
ATOM 655 O O . ARG A 1 103 ? -32.631 5.339 16.853 1.00 19.93 86 ARG A O 1
ATOM 663 N N . THR A 1 104 ? -32.570 4.626 18.953 1.00 15.59 87 THR A N 1
ATOM 664 C CA . THR A 1 104 ? -31.467 5.536 19.276 1.00 14.71 87 THR A CA 1
ATOM 665 C C . THR A 1 104 ? -30.178 4.768 19.146 1.00 15.02 87 THR A C 1
ATOM 666 O O . THR A 1 104 ? -30.197 3.543 19.272 1.00 13.23 87 THR A O 1
ATOM 670 N N . ILE A 1 105 ? -29.091 5.468 18.827 1.00 11.40 88 ILE A N 1
ATOM 671 C CA . ILE A 1 105 ? -27.788 4.851 18.893 1.00 10.86 88 ILE A CA 1
ATOM 672 C C . ILE A 1 105 ? -26.910 5.628 19.870 1.00 11.16 88 ILE A C 1
ATOM 673 O O . ILE A 1 105 ? -26.886 6.865 19.846 1.00 13.25 88 ILE A O 1
ATOM 678 N N . VAL A 1 106 ? -26.146 4.898 20.673 1.00 13.37 89 VAL A N 1
ATOM 679 C CA . VAL A 1 106 ? -25.186 5.574 21.552 1.00 12.49 89 VAL A CA 1
ATOM 680 C C . VAL A 1 106 ? -23.866 4.879 21.198 1.00 13.36 89 VAL A C 1
ATOM 681 O O . VAL A 1 106 ? -23.816 3.654 21.267 1.00 13.61 89 VAL A O 1
ATOM 685 N N . TYR A 1 107 ? -22.834 5.600 20.751 1.00 12.37 90 TYR A N 1
ATOM 686 C CA . TYR A 1 107 ? -21.542 5.017 20.415 1.00 12.10 90 TYR A CA 1
ATOM 687 C C . TYR A 1 107 ? -20.563 5.451 21.500 1.00 13.95 90 TYR A C 1
ATOM 688 O O . TYR A 1 107 ? -20.500 6.641 21.786 1.00 14.02 90 TYR A O 1
ATOM 697 N N . ALA A 1 108 ? -19.746 4.543 22.020 1.00 14.27 91 ALA A N 1
ATOM 698 C CA . ALA A 1 108 ? -18.603 4.949 22.824 1.00 18.07 91 ALA A CA 1
ATOM 699 C C . ALA A 1 108 ? -17.335 4.958 21.991 1.00 18.20 91 ALA A C 1
ATOM 700 O O . ALA A 1 108 ? -16.272 5.352 22.490 1.00 18.64 91 ALA A O 1
ATOM 702 N N . ALA A 1 109 ? -17.383 4.476 20.749 1.00 17.00 92 ALA A N 1
ATOM 703 C CA . ALA A 1 109 ? -16.231 4.671 19.868 1.00 16.11 92 ALA A CA 1
ATOM 704 C C . ALA A 1 109 ? -16.786 5.002 18.480 1.00 17.34 92 ALA A C 1
ATOM 705 O O . ALA A 1 109 ? -17.846 4.470 18.088 1.00 16.33 92 ALA A O 1
ATOM 707 N N . ILE A 1 110 ? -16.098 5.883 17.755 1.00 18.04 93 ILE A N 1
ATOM 708 C CA . ILE A 1 110 ? -16.381 6.033 16.332 1.00 21.49 93 ILE A CA 1
ATOM 709 C C . ILE A 1 110 ? -15.136 6.186 15.464 1.00 21.66 93 ILE A C 1
ATOM 710 O O . ILE A 1 110 ? -14.063 6.622 15.920 1.00 21.12 93 ILE A O 1
ATOM 715 N N . ASP A 1 111 ? -15.299 5.784 14.206 1.00 21.23 94 ASP A N 1
ATOM 716 C CA . ASP A 1 111 ? -14.222 6.014 13.242 1.00 21.54 94 ASP A CA 1
ATOM 717 C C . ASP A 1 111 ? -14.026 7.484 12.875 1.00 20.74 94 ASP A C 1
ATOM 718 O O . ASP A 1 111 ? -14.915 8.328 13.047 1.00 21.43 94 ASP A O 1
ATOM 723 N N . ASP A 1 112 ? -12.822 7.788 12.404 1.00 21.01 95 ASP A N 1
ATOM 724 C CA . ASP A 1 112 ? -12.469 9.112 11.910 1.00 20.54 95 ASP A CA 1
ATOM 725 C C . ASP A 1 112 ? -13.044 9.273 10.501 1.00 20.51 95 ASP A C 1
ATOM 726 O O . ASP A 1 112 ? -12.581 8.571 9.614 1.00 21.55 95 ASP A O 1
ATOM 731 N N . PHE A 1 113 ? -14.004 10.180 10.300 1.00 20.26 96 PHE A N 1
ATOM 732 C CA . PHE A 1 113 ? -14.667 10.487 9.015 1.00 20.51 96 PHE A CA 1
ATOM 733 C C . PHE A 1 113 ? -13.910 11.462 8.123 1.00 19.17 96 PHE A C 1
ATOM 734 O O . PHE A 1 113 ? -14.352 11.788 7.017 1.00 21.77 96 PHE A O 1
ATOM 742 N N . SER A 1 114 ? -12.798 12.006 8.587 1.00 19.48 97 SER A N 1
ATOM 743 C CA . SER A 1 114 ? -12.178 13.194 7.962 1.00 19.46 97 SER A CA 1
ATOM 744 C C . SER A 1 114 ? -11.479 12.877 6.647 1.00 21.53 97 SER A C 1
ATOM 745 O O . SER A 1 114 ? -11.316 13.758 5.796 1.00 22.93 97 SER A O 1
ATOM 748 N N . GLY A 1 115 ? -11.066 11.627 6.489 1.00 21.28 98 GLY A N 1
ATOM 749 C CA . GLY A 1 115 ? -10.244 11.257 5.344 1.00 23.60 98 GLY A CA 1
ATOM 750 C C . GLY A 1 115 ? -8.798 10.998 5.758 1.00 24.40 98 GLY A C 1
ATOM 751 O O . GLY A 1 115 ? -7.977 10.668 4.905 1.00 24.19 98 GLY A O 1
ATOM 752 N N . ASN A 1 116 ? -8.494 11.185 7.046 1.00 24.73 99 ASN A N 1
ATOM 753 C CA . ASN A 1 116 ? -7.157 11.039 7.602 1.00 24.46 99 ASN A CA 1
ATOM 754 C C . ASN A 1 116 ? -6.901 9.600 8.044 1.00 25.79 99 ASN A C 1
ATOM 755 O O . ASN A 1 116 ? -5.785 9.275 8.487 1.00 26.84 99 ASN A O 1
ATOM 760 N N . ALA A 1 117 ? -7.890 8.715 7.909 1.00 23.04 100 ALA A N 1
ATOM 761 C CA . ALA A 1 117 ? -7.686 7.328 8.324 1.00 23.66 100 ALA A CA 1
ATOM 762 C C . ALA A 1 117 ? -8.543 6.303 7.571 1.00 22.79 100 ALA A C 1
ATOM 763 O O . ALA A 1 117 ? -9.590 6.652 7.046 1.00 24.28 100 ALA A O 1
ATOM 765 N N . LEU A 1 118 ? -8.167 5.027 7.541 1.00 23.76 101 LEU A N 1
ATOM 766 C CA . LEU A 1 118 ? -9.105 4.010 7.059 1.00 21.66 101 LEU A CA 1
ATOM 767 C C . LEU A 1 118 ? -10.143 3.782 8.165 1.00 22.31 101 LEU A C 1
ATOM 768 O O . LEU A 1 118 ? -10.083 4.462 9.198 1.00 23.22 101 LEU A O 1
ATOM 773 N N . MET A 1 119 ? -11.122 2.911 7.909 1.00 21.99 102 MET A N 1
ATOM 774 C CA . MET A 1 119 ? -12.362 2.920 8.692 1.00 21.41 102 MET A CA 1
ATOM 775 C C . MET A 1 119 ? -13.002 1.543 8.868 1.00 22.66 102 MET A C 1
ATOM 776 O O . MET A 1 119 ? -13.085 0.727 7.938 1.00 23.60 102 MET A O 1
ATOM 781 N N . GLY A 1 120 ? -13.446 1.242 10.084 1.00 22.29 103 GLY A N 1
ATOM 782 C CA . GLY A 1 120 ? -14.340 0.113 10.288 1.00 24.50 103 GLY A CA 1
ATOM 783 C C . GLY A 1 120 ? -13.677 -1.174 10.735 1.00 24.93 103 GLY A C 1
ATOM 784 O O . GLY A 1 120 ? -12.460 -1.309 10.683 1.00 26.21 103 GLY A O 1
ATOM 785 N N . PRO A 1 121 ? -14.482 -2.148 11.159 1.00 25.30 104 PRO A N 1
ATOM 786 C CA . PRO A 1 121 ? -14.016 -3.414 11.730 1.00 25.85 104 PRO A CA 1
ATOM 787 C C . PRO A 1 121 ? -13.230 -4.295 10.726 1.00 27.09 104 PRO A C 1
ATOM 788 O O . PRO A 1 121 ? -12.536 -5.226 11.144 1.00 26.97 104 PRO A O 1
ATOM 792 N N . THR A 1 122 ? -13.322 -4.019 9.425 1.00 25.59 105 THR A N 1
ATOM 793 C CA . THR A 1 122 ? -12.597 -4.822 8.442 1.00 26.71 105 THR A CA 1
ATOM 794 C C . THR A 1 122 ? -11.150 -4.380 8.312 1.00 27.37 105 THR A C 1
ATOM 795 O O . THR A 1 122 ? -10.386 -5.028 7.604 1.00 28.81 105 THR A O 1
ATOM 799 N N . ILE A 1 123 ? -10.762 -3.292 8.972 1.00 28.40 106 ILE A N 1
ATOM 800 C CA . ILE A 1 123 ? -9.434 -2.713 8.781 1.00 29.07 106 ILE A CA 1
ATOM 801 C C . ILE A 1 123 ? -8.719 -2.780 10.132 1.00 31.11 106 ILE A C 1
ATOM 802 O O . ILE A 1 123 ? -9.327 -2.563 11.182 1.00 31.08 106 ILE A O 1
ATOM 807 N N . PRO A 1 124 ? -7.419 -3.104 10.133 1.00 32.41 107 PRO A N 1
ATOM 808 C CA . PRO A 1 124 ? -6.822 -3.135 11.464 1.00 33.40 107 PRO A CA 1
ATOM 809 C C . PRO A 1 124 ? -6.475 -1.759 12.064 1.00 33.85 107 PRO A C 1
ATOM 810 O O . PRO A 1 124 ? -6.185 -0.805 11.332 1.00 31.05 107 PRO A O 1
ATOM 814 N N . ASN A 1 125 ? -6.452 -1.692 13.398 1.00 34.78 108 ASN A N 1
ATOM 815 C CA . ASN A 1 125 ? -6.376 -0.435 14.150 1.00 36.12 108 ASN A CA 1
ATOM 816 C C . ASN A 1 125 ? -5.305 0.574 13.778 1.00 35.07 108 ASN A C 1
ATOM 817 O O . ASN A 1 125 ? -5.547 1.781 13.847 1.00 33.87 108 ASN A O 1
ATOM 822 N N . GLN A 1 126 ? -4.149 0.083 13.336 1.00 35.69 109 GLN A N 1
ATOM 823 C CA . GLN A 1 126 ? -2.982 0.953 13.133 1.00 35.20 109 GLN A CA 1
ATOM 824 C C . GLN A 1 126 ? -3.163 1.899 11.951 1.00 34.11 109 GLN A C 1
ATOM 825 O O . GLN A 1 126 ? -2.470 2.916 11.862 1.00 32.38 109 GLN A O 1
ATOM 831 N N . TYR A 1 127 ? -4.103 1.542 11.074 1.00 34.15 110 TYR A N 1
ATOM 832 C CA . TYR A 1 127 ? -4.536 2.370 9.944 1.00 34.01 110 TYR A CA 1
ATOM 833 C C . TYR A 1 127 ? -5.778 3.212 10.223 1.00 33.23 110 TYR A C 1
ATOM 834 O O . TYR A 1 127 ? -6.178 4.021 9.372 1.00 33.33 110 TYR A O 1
ATOM 843 N N . LYS A 1 128 ? -6.391 2.998 11.383 1.00 31.42 111 LYS A N 1
ATOM 844 C CA . LYS A 1 128 ? -7.595 3.736 11.738 1.00 30.42 111 LYS A CA 1
ATOM 845 C C . LYS A 1 128 ? -7.241 4.851 12.718 1.00 29.83 111 LYS A C 1
ATOM 846 O O . LYS A 1 128 ? -6.065 5.069 13.013 1.00 30.97 111 LYS A O 1
ATOM 852 N N . ASN A 1 129 ? -8.241 5.584 13.185 1.00 28.34 112 ASN A N 1
ATOM 853 C CA . ASN A 1 129 ? -8.055 6.674 14.125 1.00 27.35 112 ASN A CA 1
ATOM 854 C C . ASN A 1 129 ? -9.373 6.698 14.883 1.00 28.47 112 ASN A C 1
ATOM 855 O O . ASN A 1 129 ? -10.126 7.674 14.811 1.00 26.69 112 ASN A O 1
ATOM 860 N N . VAL A 1 130 ? -9.657 5.605 15.581 1.00 27.44 113 VAL A N 1
ATOM 861 C CA . VAL A 1 130 ? -10.889 5.524 16.331 1.00 28.90 113 VAL A CA 1
ATOM 862 C C . VAL A 1 130 ? -10.947 6.530 17.472 1.00 30.18 113 VAL A C 1
ATOM 863 O O . VAL A 1 130 ? -10.003 6.659 18.250 1.00 32.22 113 VAL A O 1
ATOM 867 N N . LYS A 1 131 ? -12.022 7.309 17.527 1.00 29.50 114 LYS A N 1
ATOM 868 C CA . LYS A 1 131 ? -12.241 8.247 18.629 1.00 29.08 114 LYS A CA 1
ATOM 869 C C . LYS A 1 131 ? -13.060 7.510 19.691 1.00 27.92 114 LYS A C 1
ATOM 870 O O . LYS A 1 131 ? -14.196 7.100 19.414 1.00 24.61 114 LYS A O 1
ATOM 876 N N . THR A 1 132 ? -12.506 7.355 20.893 1.00 28.07 115 THR A N 1
ATOM 877 C CA . THR A 1 132 ? -13.231 6.640 21.955 1.00 26.63 115 THR A CA 1
ATOM 878 C C . THR A 1 132 ? -13.392 7.501 23.219 1.00 26.10 115 THR A C 1
ATOM 879 O O . THR A 1 132 ? -12.585 8.395 23.471 1.00 27.38 115 THR A O 1
ATOM 883 N N . GLY A 1 133 ? -14.444 7.287 23.999 1.00 23.05 116 GLY A N 1
ATOM 884 C CA . GLY A 1 133 ? -14.543 7.917 25.319 1.00 21.04 116 GLY A CA 1
ATOM 885 C C . GLY A 1 133 ? -15.834 7.472 25.969 1.00 21.14 116 GLY A C 1
ATOM 886 O O . GLY A 1 133 ? -16.800 7.236 25.259 1.00 20.99 116 GLY A O 1
ATOM 887 N N . LYS A 1 134 ? -15.820 7.256 27.286 1.00 20.95 117 LYS A N 1
ATOM 888 C CA . LYS A 1 134 ? -16.966 6.869 28.096 1.00 21.85 117 LYS A CA 1
ATOM 889 C C . LYS A 1 134 ? -18.183 7.736 27.770 1.00 19.90 117 LYS A C 1
ATOM 890 O O . LYS A 1 134 ? -18.006 8.933 27.656 1.00 21.09 117 LYS A O 1
ATOM 896 N N . VAL A 1 135 ? -19.379 7.189 27.541 1.00 17.05 118 VAL A N 1
ATOM 897 C CA . VAL A 1 135 ? -20.579 8.025 27.507 1.00 15.24 118 VAL A CA 1
ATOM 898 C C . VAL A 1 135 ? -21.391 7.829 28.778 1.00 16.41 118 VAL A C 1
ATOM 899 O O . VAL A 1 135 ? -21.597 6.696 29.214 1.00 15.82 118 VAL A O 1
ATOM 903 N N . ILE A 1 136 ? -21.943 8.914 29.318 1.00 15.76 119 ILE A N 1
ATOM 904 C CA . ILE A 1 136 ? -22.735 8.834 30.525 1.00 16.27 119 ILE A CA 1
ATOM 905 C C . ILE A 1 136 ? -24.050 9.583 30.327 1.00 16.76 119 ILE A C 1
ATOM 906 O O . ILE A 1 136 ? -24.072 10.730 29.846 1.00 16.08 119 ILE A O 1
ATOM 911 N N . LEU A 1 137 ? -25.136 8.919 30.697 1.00 13.55 120 LEU A N 1
ATOM 912 C CA . LEU A 1 137 ? -26.415 9.595 30.736 1.00 17.20 120 LEU A CA 1
ATOM 913 C C . LEU A 1 137 ? -26.722 9.670 32.222 1.00 17.92 120 LEU A C 1
ATOM 914 O O . LEU A 1 137 ? -26.871 8.644 32.896 1.00 18.60 120 LEU A O 1
ATOM 919 N N . LYS A 1 138 ? -26.728 10.894 32.736 1.00 19.91 121 LYS A N 1
ATOM 920 C CA . LYS A 1 138 ? -27.065 11.141 34.141 1.00 20.74 121 LYS A CA 1
ATOM 921 C C . LYS A 1 138 ? -28.517 10.849 34.527 1.00 20.87 121 LYS A C 1
ATOM 922 O O . LYS A 1 138 ? -29.335 10.475 33.685 1.00 18.94 121 LYS A O 1
ATOM 928 N N . LYS A 1 139 ? -28.859 11.013 35.813 1.00 20.30 122 LYS A N 1
ATOM 929 C CA . LYS A 1 139 ? -30.199 10.654 36.272 1.00 19.75 122 LYS A CA 1
ATOM 930 C C . LYS A 1 139 ? -31.207 11.513 35.537 1.00 19.67 122 LYS A C 1
ATOM 931 O O . LYS A 1 139 ? -30.904 12.655 35.192 1.00 20.25 122 LYS A O 1
ATOM 937 N N . HIS A 1 140 ? -32.395 10.958 35.327 1.00 18.41 123 HIS A N 1
ATOM 938 C CA . HIS A 1 140 ? -33.476 11.644 34.665 1.00 18.91 123 HIS A CA 1
ATOM 939 C C . HIS A 1 140 ? -33.255 12.080 33.204 1.00 17.86 123 HIS A C 1
ATOM 940 O O . HIS A 1 140 ? -34.057 12.831 32.665 1.00 18.45 123 HIS A O 1
ATOM 947 N N . VAL A 1 141 ? -32.227 11.604 32.514 1.00 17.32 124 VAL A N 1
ATOM 948 C CA . VAL A 1 141 ? -32.050 11.944 31.089 1.00 16.15 124 VAL A CA 1
ATOM 949 C C . VAL A 1 141 ? -33.146 11.209 30.312 1.00 16.32 124 VAL A C 1
ATOM 950 O O . VAL A 1 141 ? -33.447 10.084 30.654 1.00 15.16 124 VAL A O 1
ATOM 954 N N . ILE A 1 142 ? -33.784 11.853 29.340 1.00 14.61 125 ILE A N 1
ATOM 955 C CA . ILE A 1 142 ? -34.580 11.121 28.364 1.00 14.35 125 ILE A CA 1
ATOM 956 C C . ILE A 1 142 ? -33.934 11.404 26.986 1.00 14.95 125 ILE A C 1
ATOM 957 O O . ILE A 1 142 ? -33.611 12.551 26.631 1.00 12.62 125 ILE A O 1
ATOM 962 N N . ILE A 1 143 ? -33.755 10.357 26.198 1.00 14.09 126 ILE A N 1
ATOM 963 C CA . ILE A 1 143 ? -33.276 10.535 24.830 1.00 12.64 126 ILE A CA 1
ATOM 964 C C . ILE A 1 143 ? -34.439 10.246 23.901 1.00 11.14 126 ILE A C 1
ATOM 965 O O . ILE A 1 143 ? -35.071 9.185 23.967 1.00 17.57 126 ILE A O 1
ATOM 970 N N . GLY A 1 144 ? -34.740 11.199 23.035 1.00 12.68 127 GLY A N 1
ATOM 971 C CA . GLY A 1 144 ? -35.861 11.098 22.106 1.00 14.97 127 GLY A CA 1
ATOM 972 C C . GLY A 1 144 ? -35.529 10.099 21.021 1.00 11.86 127 GLY A C 1
ATOM 973 O O . GLY A 1 144 ? -34.392 9.635 20.897 1.00 12.60 127 GLY A O 1
ATOM 974 N N . ALA A 1 145 ? -36.575 9.650 20.334 1.00 13.13 128 ALA A N 1
ATOM 975 C CA . ALA A 1 145 ? -36.485 8.579 19.345 1.00 12.07 128 ALA A CA 1
ATOM 976 C C . ALA A 1 145 ? -35.624 8.994 18.150 1.00 12.82 128 ALA A C 1
ATOM 977 O O . ALA A 1 145 ? -35.640 10.179 17.793 1.00 11.75 128 ALA A O 1
ATOM 979 N N . HIS A 1 146 ? -34.970 8.010 17.531 1.00 11.77 129 HIS A N 1
ATOM 980 C CA . HIS A 1 146 ? -34.198 8.197 16.300 1.00 14.78 129 HIS A CA 1
ATOM 981 C C . HIS A 1 146 ? -33.061 9.213 16.511 1.00 16.72 129 HIS A C 1
ATOM 982 O O . HIS A 1 146 ? -32.889 10.050 15.619 1.00 17.86 129 HIS A O 1
ATOM 989 N N . SER A 1 147 ? -32.387 9.217 17.661 1.00 12.16 130 SER A N 1
ATOM 990 C CA . SER A 1 147 ? -31.324 10.178 18.011 1.00 13.56 130 SER A CA 1
ATOM 991 C C . SER A 1 147 ? -29.962 9.495 18.118 1.00 12.87 130 SER A C 1
ATOM 992 O O . SER A 1 147 ? -29.924 8.253 18.230 1.00 13.65 130 SER A O 1
ATOM 995 N N . ILE A 1 148 ? -28.878 10.246 17.938 1.00 10.29 131 ILE A N 1
ATOM 996 C CA . ILE A 1 148 ? -27.547 9.638 18.057 1.00 10.48 131 ILE A CA 1
ATOM 997 C C . ILE A 1 148 ? -26.653 10.410 19.034 1.00 9.90 131 ILE A C 1
ATOM 998 O O . ILE A 1 148 ? -26.645 11.649 19.020 1.00 12.66 131 ILE A O 1
ATOM 1003 N N . ILE A 1 149 ? -25.973 9.666 19.903 1.00 9.28 132 ILE A N 1
ATOM 1004 C CA . ILE A 1 149 ? -25.096 10.247 20.911 1.00 12.39 132 ILE A CA 1
ATOM 1005 C C . ILE A 1 149 ? -23.717 9.710 20.571 1.00 12.03 132 ILE A C 1
ATOM 1006 O O . ILE A 1 149 ? -23.527 8.501 20.465 1.00 14.05 132 ILE A O 1
ATOM 1011 N N . PHE A 1 150 ? -22.745 10.600 20.373 1.00 12.00 133 PHE A N 1
ATOM 1012 C CA A PHE A 1 150 ? -21.420 10.186 19.955 0.50 13.71 133 PHE A CA 1
ATOM 1013 C CA B PHE A 1 150 ? -21.379 10.296 19.952 0.50 13.92 133 PHE A CA 1
ATOM 1014 C C . PHE A 1 150 ? -20.521 10.035 21.195 1.00 14.44 133 PHE A C 1
ATOM 1015 O O . PHE A 1 150 ? -20.964 10.304 22.298 1.00 15.62 133 PHE A O 1
ATOM 1030 N N . PRO A 1 151 ? -19.284 9.504 21.052 1.00 15.19 134 PRO A N 1
ATOM 1031 C CA . PRO A 1 151 ? -18.502 9.128 22.235 1.00 16.31 134 PRO A CA 1
ATOM 1032 C C . PRO A 1 151 ? -18.060 10.345 23.075 1.00 16.66 134 PRO A C 1
ATOM 1033 O O . PRO A 1 151 ? -18.053 11.476 22.575 1.00 14.86 134 PRO A O 1
ATOM 1037 N N . ASN A 1 152 ? -17.629 10.085 24.305 1.00 15.59 135 ASN A N 1
ATOM 1038 C CA . ASN A 1 152 ? -16.921 11.066 25.128 1.00 17.80 135 ASN A CA 1
ATOM 1039 C C . ASN A 1 152 ? -17.813 12.228 25.563 1.00 18.26 135 ASN A C 1
ATOM 1040 O O . ASN A 1 152 ? -17.405 13.385 25.563 1.00 20.83 135 ASN A O 1
ATOM 1045 N N . VAL A 1 153 ? -19.019 11.883 25.993 1.00 16.35 136 VAL A N 1
ATOM 1046 C CA . VAL A 1 153 ? -20.059 12.869 26.175 1.00 18.80 136 VAL A CA 1
ATOM 1047 C C . VAL A 1 153 ? -20.716 12.454 27.473 1.00 16.37 136 VAL A C 1
ATOM 1048 O O . VAL A 1 153 ? -21.002 11.281 27.681 1.00 16.63 136 VAL A O 1
ATOM 1052 N N . VAL A 1 154 ? -20.982 13.454 28.297 1.00 15.68 137 VAL A N 1
ATOM 1053 C CA . VAL A 1 154 ? -21.929 13.342 29.400 1.00 15.99 137 VAL A CA 1
ATOM 1054 C C . VAL A 1 154 ? -23.229 14.055 29.038 1.00 15.09 137 VAL A C 1
ATOM 1055 O O . VAL A 1 154 ? -23.204 15.224 28.715 1.00 16.94 137 VAL A O 1
ATOM 1059 N N . ILE A 1 155 ? -24.355 13.342 29.002 1.00 15.66 138 ILE A N 1
ATOM 1060 C CA . ILE A 1 155 ? -25.649 14.000 28.877 1.00 15.93 138 ILE A CA 1
ATOM 1061 C C . ILE A 1 155 ? -26.053 14.396 30.292 1.00 17.24 138 ILE A C 1
ATOM 1062 O O . ILE A 1 155 ? -26.370 13.545 31.122 1.00 17.15 138 ILE A O 1
ATOM 1067 N N . GLY A 1 156 ? -26.061 15.697 30.553 1.00 17.73 139 GLY A N 1
ATOM 1068 C CA . GLY A 1 156 ? -26.369 16.211 31.887 1.00 18.48 139 GLY A CA 1
ATOM 1069 C C . GLY A 1 156 ? -27.553 15.678 32.648 1.00 18.42 139 GLY A C 1
ATOM 1070 O O . GLY A 1 156 ? -28.530 15.204 32.081 1.00 14.99 139 GLY A O 1
ATOM 1071 N N . GLU A 1 157 ? -27.473 15.775 33.969 1.00 18.75 140 GLU A N 1
ATOM 1072 C CA . GLU A 1 157 ? -28.633 15.462 34.794 1.00 19.93 140 GLU A CA 1
ATOM 1073 C C . GLU A 1 157 ? -29.924 16.142 34.317 1.00 20.24 140 GLU A C 1
ATOM 1074 O O . GLU A 1 157 ? -29.972 17.356 34.151 1.00 23.22 140 GLU A O 1
ATOM 1080 N N . GLY A 1 158 ? -30.976 15.360 34.102 1.00 20.00 141 GLY A N 1
ATOM 1081 C CA . GLY A 1 158 ? -32.280 15.907 33.739 1.00 19.05 141 GLY A CA 1
ATOM 1082 C C . GLY A 1 158 ? -32.406 16.464 32.337 1.00 18.00 141 GLY A C 1
ATOM 1083 O O . GLY A 1 158 ? -33.426 17.063 32.005 1.00 18.34 141 GLY A O 1
ATOM 1084 N N . VAL A 1 159 ? -31.382 16.278 31.512 1.00 17.24 142 VAL A N 1
ATOM 1085 C CA . VAL A 1 159 ? -31.468 16.643 30.108 1.00 16.58 142 VAL A CA 1
ATOM 1086 C C . VAL A 1 159 ? -32.483 15.793 29.329 1.00 17.18 142 VAL A C 1
ATOM 1087 O O . VAL A 1 159 ? -32.526 14.565 29.480 1.00 17.60 142 VAL A O 1
ATOM 1091 N N . ALA A 1 160 ? -33.261 16.441 28.465 1.00 16.52 143 ALA A N 1
ATOM 1092 C CA . ALA A 1 160 ? -34.083 15.803 27.448 1.00 14.06 143 ALA A CA 1
ATOM 1093 C C . ALA A 1 160 ? -33.442 16.160 26.097 1.00 17.13 143 ALA A C 1
ATOM 1094 O O . ALA A 1 160 ? -33.112 17.327 25.844 1.00 14.38 143 ALA A O 1
ATOM 1096 N N . VAL A 1 161 ? -33.264 15.147 25.246 1.00 16.87 144 VAL A N 1
ATOM 1097 C CA . VAL A 1 161 ? -32.798 15.387 23.889 1.00 17.03 144 VAL A CA 1
ATOM 1098 C C . VAL A 1 161 ? -34.021 15.014 23.042 1.00 16.21 144 VAL A C 1
ATOM 1099 O O . VAL A 1 161 ? -34.609 13.981 23.261 1.00 19.43 144 VAL A O 1
ATOM 1103 N N . GLY A 1 162 ? -34.420 15.853 22.087 1.00 18.17 145 GLY A N 1
ATOM 1104 C CA . GLY A 1 162 ? -35.656 15.685 21.308 1.00 15.93 145 GLY A CA 1
ATOM 1105 C C . GLY A 1 162 ? -35.450 14.544 20.335 1.00 15.14 145 GLY A C 1
ATOM 1106 O O . GLY A 1 162 ? -34.363 13.989 20.211 1.00 13.47 145 GLY A O 1
ATOM 1107 N N . ALA A 1 163 ? -36.501 14.205 19.603 1.00 14.71 146 ALA A N 1
ATOM 1108 C CA . ALA A 1 163 ? -36.360 13.172 18.598 1.00 12.63 146 ALA A CA 1
ATOM 1109 C C . ALA A 1 163 ? -35.447 13.699 17.510 1.00 13.39 146 ALA A C 1
ATOM 1110 O O . ALA A 1 163 ? -35.252 14.914 17.373 1.00 14.21 146 ALA A O 1
ATOM 1112 N N . MET A 1 164 ? -34.878 12.771 16.755 1.00 12.57 147 MET A N 1
ATOM 1113 C CA . MET A 1 164 ? -34.066 13.083 15.580 1.00 17.54 147 MET A CA 1
ATOM 1114 C C . MET A 1 164 ? -32.976 14.084 15.824 1.00 18.94 147 MET A C 1
ATOM 1115 O O . MET A 1 164 ? -32.736 14.983 15.006 1.00 21.32 147 MET A O 1
ATOM 1120 N N . SER A 1 165 ? -32.309 13.930 16.953 1.00 18.14 148 SER A N 1
ATOM 1121 C CA A SER A 1 165 ? -31.268 14.876 17.308 0.50 17.77 148 SER A CA 1
ATOM 1122 C CA B SER A 1 165 ? -31.286 14.888 17.291 0.50 16.25 148 SER A CA 1
ATOM 1123 C C . SER A 1 165 ? -29.906 14.216 17.369 1.00 15.23 148 SER A C 1
ATOM 1124 O O . SER A 1 165 ? -29.791 12.976 17.458 1.00 15.20 148 SER A O 1
ATOM 1129 N N . MET A 1 166 ? -28.865 15.033 17.280 1.00 14.22 149 MET A N 1
ATOM 1130 C CA . MET A 1 166 ? -27.523 14.462 17.244 1.00 12.79 149 MET A CA 1
ATOM 1131 C C . MET A 1 166 ? -26.649 15.214 18.231 1.00 12.95 149 MET A C 1
ATOM 1132 O O . MET A 1 166 ? -26.612 16.445 18.218 1.00 12.32 149 MET A O 1
ATOM 1137 N N . VAL A 1 167 ? -25.993 14.452 19.107 1.00 11.76 150 VAL A N 1
ATOM 1138 C CA . VAL A 1 167 ? -25.209 15.006 20.190 1.00 13.26 150 VAL A CA 1
ATOM 1139 C C . VAL A 1 167 ? -23.740 14.623 20.052 1.00 14.56 150 VAL A C 1
ATOM 1140 O O . VAL A 1 167 ? -23.408 13.441 20.047 1.00 12.25 150 VAL A O 1
ATOM 1144 N N . LYS A 1 168 ? -22.859 15.614 19.934 1.00 16.42 151 LYS A N 1
ATOM 1145 C CA . LYS A 1 168 ? -21.445 15.355 19.739 1.00 17.80 151 LYS A CA 1
ATOM 1146 C C . LYS A 1 168 ? -20.603 15.873 20.909 1.00 17.97 151 LYS A C 1
ATOM 1147 O O . LYS A 1 168 ? -19.406 15.650 20.917 1.00 17.65 151 LYS A O 1
ATOM 1153 N N . GLU A 1 169 ? -21.219 16.588 21.846 1.00 18.22 152 GLU A N 1
ATOM 1154 C CA . GLU A 1 169 ? -20.537 17.238 22.961 1.00 17.76 152 GLU A CA 1
ATOM 1155 C C . GLU A 1 169 ? -21.342 17.000 24.216 1.00 16.32 152 GLU A C 1
ATOM 1156 O O . GLU A 1 169 ? -22.561 16.934 24.138 1.00 14.14 152 GLU A O 1
ATOM 1162 N N . SER A 1 170 ? -20.703 17.087 25.385 1.00 16.45 153 SER A N 1
ATOM 1163 C CA . SER A 1 170 ? -21.433 17.087 26.652 1.00 15.42 153 SER A CA 1
ATOM 1164 C C . SER A 1 170 ? -22.509 18.164 26.738 1.00 16.06 153 SER A C 1
ATOM 1165 O O . SER A 1 170 ? -22.233 19.280 26.324 1.00 14.36 153 SER A O 1
ATOM 1168 N N . LEU A 1 171 ? -23.641 17.856 27.370 1.00 12.58 154 LEU A N 1
ATOM 1169 C CA . LEU A 1 171 ? -24.778 18.743 27.466 1.00 13.83 154 LEU A CA 1
ATOM 1170 C C . LEU A 1 171 ? -25.011 19.254 28.901 1.00 16.30 154 LEU A C 1
ATOM 1171 O O . LEU A 1 171 ? -25.061 18.445 29.828 1.00 16.40 154 LEU A O 1
ATOM 1176 N N . ASP A 1 172 ? -25.189 20.565 29.080 1.00 15.35 155 ASP A N 1
ATOM 1177 C CA . ASP A 1 172 ? -25.426 21.177 30.403 1.00 17.27 155 ASP A CA 1
ATOM 1178 C C . ASP A 1 172 ? -26.665 20.625 31.080 1.00 15.47 155 ASP A C 1
ATOM 1179 O O . ASP A 1 172 ? -27.651 20.338 30.395 1.00 18.29 155 ASP A O 1
ATOM 1184 N N . ASP A 1 173 ? -26.630 20.445 32.401 1.00 16.66 156 ASP A N 1
ATOM 1185 C CA . ASP A 1 173 ? -27.788 19.939 33.162 1.00 18.06 156 ASP A CA 1
ATOM 1186 C C . ASP A 1 173 ? -29.101 20.703 32.924 1.00 18.75 156 ASP A C 1
ATOM 1187 O O . ASP A 1 173 ? -29.080 21.889 32.597 1.00 18.24 156 ASP A O 1
ATOM 1192 N N . TRP A 1 174 ? -30.214 19.980 33.004 1.00 19.09 157 TRP A N 1
ATOM 1193 C CA . TRP A 1 174 ? -31.551 20.555 33.117 1.00 19.02 157 TRP A CA 1
ATOM 1194 C C . TRP A 1 174 ? -32.006 21.398 31.924 1.00 19.74 157 TRP A C 1
ATOM 1195 O O . TRP A 1 174 ? -32.846 22.286 32.065 1.00 21.08 157 TRP A O 1
ATOM 1206 N N . TYR A 1 175 ? -31.526 21.071 30.728 1.00 17.94 158 TYR A N 1
ATOM 1207 C CA . TYR A 1 175 ? -32.042 21.709 29.528 1.00 17.08 158 TYR A CA 1
ATOM 1208 C C . TYR A 1 175 ? -32.649 20.706 28.532 1.00 17.36 158 TYR A C 1
ATOM 1209 O O . TYR A 1 175 ? -32.385 19.508 28.609 1.00 16.91 158 TYR A O 1
ATOM 1218 N N . ILE A 1 176 ? -33.469 21.188 27.606 1.00 17.19 159 ILE A N 1
ATOM 1219 C CA . ILE A 1 176 ? -34.036 20.412 26.505 1.00 16.39 159 ILE A CA 1
ATOM 1220 C C . ILE A 1 176 ? -33.250 20.880 25.293 1.00 15.93 159 ILE A C 1
ATOM 1221 O O . ILE A 1 176 ? -33.048 22.087 25.121 1.00 16.02 159 ILE A O 1
ATOM 1226 N N . TYR A 1 177 ? -32.759 19.943 24.481 1.00 16.16 160 TYR A N 1
ATOM 1227 C CA . TYR A 1 177 ? -31.992 20.265 23.293 1.00 16.06 160 TYR A CA 1
ATOM 1228 C C . TYR A 1 177 ? -32.624 19.598 22.059 1.00 16.52 160 TYR A C 1
ATOM 1229 O O . TYR A 1 177 ? -33.269 18.548 22.198 1.00 18.88 160 TYR A O 1
ATOM 1238 N N . VAL A 1 178 ? -32.428 20.176 20.872 1.00 14.84 161 VAL A N 1
ATOM 1239 C CA . VAL A 1 178 ? -33.041 19.597 19.676 1.00 15.66 161 VAL A CA 1
ATOM 1240 C C . VAL A 1 178 ? -32.151 19.848 18.481 1.00 15.92 161 VAL A C 1
ATOM 1241 O O . VAL A 1 178 ? -31.447 20.849 18.431 1.00 16.58 161 VAL A O 1
ATOM 1245 N N . GLY A 1 179 ? -32.233 18.969 17.493 1.00 16.13 162 GLY A N 1
ATOM 1246 C CA . GLY A 1 179 ? -31.648 19.288 16.197 1.00 17.20 162 GLY A CA 1
ATOM 1247 C C . GLY A 1 179 ? -30.366 18.545 15.898 1.00 15.91 162 GLY A C 1
ATOM 1248 O O . GLY A 1 179 ? -29.864 17.747 16.713 1.00 13.80 162 GLY A O 1
ATOM 1249 N N . VAL A 1 180 ? -29.829 18.838 14.710 1.00 15.12 163 VAL A N 1
ATOM 1250 C CA . VAL A 1 180 ? -28.618 18.164 14.222 1.00 13.89 163 VAL A CA 1
ATOM 1251 C C . VAL A 1 180 ? -27.542 19.154 13.816 1.00 15.47 163 VAL A C 1
ATOM 1252 O O . VAL A 1 180 ? -27.635 19.778 12.748 1.00 18.38 163 VAL A O 1
ATOM 1256 N N . PRO A 1 181 ? -26.544 19.364 14.676 1.00 15.83 164 PRO A N 1
ATOM 1257 C CA . PRO A 1 181 ? -26.414 18.870 16.057 1.00 15.66 164 PRO A CA 1
ATOM 1258 C C . PRO A 1 181 ? -27.290 19.690 16.993 1.00 15.55 164 PRO A C 1
ATOM 1259 O O . PRO A 1 181 ? -27.930 20.680 16.574 1.00 14.86 164 PRO A O 1
ATOM 1263 N N . VAL A 1 182 ? -27.383 19.275 18.254 1.00 14.60 165 VAL A N 1
ATOM 1264 C CA . VAL A 1 182 ? -28.422 19.826 19.102 1.00 16.81 165 VAL A CA 1
ATOM 1265 C C . VAL A 1 182 ? -28.120 21.262 19.509 1.00 17.15 165 VAL A C 1
ATOM 1266 O O . VAL A 1 182 ? -26.979 21.669 19.595 1.00 17.59 165 VAL A O 1
ATOM 1270 N N . ARG A 1 183 ? -29.166 22.017 19.780 1.00 18.77 166 ARG A N 1
ATOM 1271 C CA . ARG A 1 183 ? -29.035 23.294 20.452 1.00 18.62 166 ARG A CA 1
ATOM 1272 C C . ARG A 1 183 ? -30.038 23.334 21.578 1.00 18.25 166 ARG A C 1
ATOM 1273 O O . ARG A 1 183 ? -31.019 22.563 21.641 1.00 17.01 166 ARG A O 1
ATOM 1281 N N . LYS A 1 184 ? -29.722 24.216 22.522 1.00 19.43 167 LYS A N 1
ATOM 1282 C CA . LYS A 1 184 ? -30.488 24.312 23.749 1.00 21.50 167 LYS A CA 1
ATOM 1283 C C . LYS A 1 184 ? -31.740 25.110 23.388 1.00 22.86 167 LYS A C 1
ATOM 1284 O O . LYS A 1 184 ? -31.662 26.131 22.683 1.00 25.05 167 LYS A O 1
ATOM 1290 N N . ILE A 1 185 ? -32.912 24.639 23.794 1.00 22.33 168 ILE A N 1
ATOM 1291 C CA . ILE A 1 185 ? -34.116 25.396 23.459 1.00 23.82 168 ILE A CA 1
ATOM 1292 C C . ILE A 1 185 ? -34.933 25.899 24.649 1.00 26.23 168 ILE A C 1
ATOM 1293 O O . ILE A 1 185 ? -35.706 26.843 24.457 1.00 28.80 168 ILE A O 1
ATOM 1298 N N . LYS A 1 186 ? -34.841 25.284 25.830 1.00 25.48 169 LYS A N 1
ATOM 1299 C CA . LYS A 1 186 ? -35.588 25.735 27.014 1.00 23.39 169 LYS A CA 1
ATOM 1300 C C . LYS A 1 186 ? -35.219 24.872 28.222 1.00 24.52 169 LYS A C 1
ATOM 1301 O O . LYS A 1 186 ? -34.742 23.740 28.066 1.00 21.96 169 LYS A O 1
ATOM 1307 N N . ALA A 1 187 ? -35.436 25.389 29.431 1.00 23.05 170 ALA A N 1
ATOM 1308 C CA . ALA A 1 187 ? -35.060 24.630 30.612 1.00 23.67 170 ALA A CA 1
ATOM 1309 C C . ALA A 1 187 ? -35.965 23.397 30.654 1.00 23.65 170 ALA A C 1
ATOM 1310 O O . ALA A 1 187 ? -37.129 23.468 30.235 1.00 22.62 170 ALA A O 1
ATOM 1312 N N . ARG A 1 188 ? -35.426 22.285 31.150 1.00 22.10 171 ARG A N 1
ATOM 1313 C CA . ARG A 1 188 ? -36.228 21.138 31.560 1.00 23.53 171 ARG A CA 1
ATOM 1314 C C . ARG A 1 188 ? -36.780 21.493 32.936 1.00 26.51 171 ARG A C 1
ATOM 1315 O O . ARG A 1 188 ? -36.020 21.933 33.799 1.00 26.20 171 ARG A O 1
ATOM 1323 N N . LYS A 1 189 ? -38.074 21.280 33.144 1.00 28.27 172 LYS A N 1
ATOM 1324 C CA . LYS A 1 189 ? -38.630 21.333 34.490 1.00 31.30 172 LYS A CA 1
ATOM 1325 C C . LYS A 1 189 ? -38.122 20.303 35.490 1.00 32.55 172 LYS A C 1
ATOM 1326 O O . LYS A 1 189 ? -37.772 19.166 35.155 1.00 32.59 172 LYS A O 1
ATOM 1332 N N . ARG A 1 190 ? -38.049 20.735 36.741 1.00 31.85 173 ARG A N 1
ATOM 1333 C CA . ARG A 1 190 ? -37.419 19.917 37.770 1.00 32.75 173 ARG A CA 1
ATOM 1334 C C . ARG A 1 190 ? -38.404 19.197 38.682 1.00 31.70 173 ARG A C 1
ATOM 1335 O O . ARG A 1 190 ? -37.969 18.537 39.621 1.00 31.00 173 ARG A O 1
ATOM 1343 N N . LYS A 1 191 ? -39.698 19.302 38.388 1.00 33.04 174 LYS A N 1
ATOM 1344 C CA . LYS A 1 191 ? -40.723 18.571 39.143 1.00 35.70 174 LYS A CA 1
ATOM 1345 C C . LYS A 1 191 ? -40.382 17.098 39.379 1.00 36.51 174 LYS A C 1
ATOM 1346 O O . LYS A 1 191 ? -40.826 16.499 40.368 1.00 35.91 174 LYS A O 1
ATOM 1352 N N . ILE A 1 192 ? -39.619 16.496 38.463 1.00 35.80 175 ILE A N 1
ATOM 1353 C CA . ILE A 1 192 ? -39.451 15.038 38.476 1.00 35.09 175 ILE A CA 1
ATOM 1354 C C . ILE A 1 192 ? -38.597 14.526 39.624 1.00 35.02 175 ILE A C 1
ATOM 1355 O O . ILE A 1 192 ? -38.712 13.359 40.020 1.00 35.23 175 ILE A O 1
ATOM 1360 N N . VAL A 1 193 ? -37.720 15.412 40.091 1.00 36.16 176 VAL A N 1
ATOM 1361 C CA . VAL A 1 193 ? -36.943 15.251 41.319 1.00 36.83 176 VAL A CA 1
ATOM 1362 C C . VAL A 1 193 ? -37.900 14.979 42.484 1.00 37.71 176 VAL A C 1
ATOM 1363 O O . VAL A 1 193 ? -37.728 13.992 43.194 1.00 35.77 176 VAL A O 1
ATOM 1367 N N . GLU A 1 194 ? -38.898 15.849 42.652 1.00 39.35 177 GLU A N 1
ATOM 1368 C CA . GLU A 1 194 ? -39.960 15.660 43.644 1.00 41.06 177 GLU A CA 1
ATOM 1369 C C . GLU A 1 194 ? -40.666 14.330 43.478 1.00 40.33 177 GLU A C 1
ATOM 1370 O O . GLU A 1 194 ? -40.855 13.606 44.453 1.00 38.85 177 GLU A O 1
ATOM 1376 N N . LEU A 1 195 ? -41.081 14.052 42.240 1.00 39.23 178 LEU A N 1
ATOM 1377 C CA . LEU A 1 195 ? -41.804 12.833 41.925 1.00 37.90 178 LEU A CA 1
ATOM 1378 C C . LEU A 1 195 ? -40.910 11.631 42.204 1.00 37.66 178 LEU A C 1
ATOM 1379 O O . LEU A 1 195 ? -41.395 10.599 42.670 1.00 39.29 178 LEU A O 1
ATOM 1384 N N . GLU A 1 196 ? -39.609 11.753 41.953 1.00 37.25 179 GLU A N 1
ATOM 1385 C CA . GLU A 1 196 ? -38.714 10.652 42.264 1.00 37.31 179 GLU A CA 1
ATOM 1386 C C . GLU A 1 196 ? -38.722 10.306 43.762 1.00 39.56 179 GLU A C 1
ATOM 1387 O O . GLU A 1 196 ? -38.721 9.129 44.129 1.00 38.56 179 GLU A O 1
ATOM 1393 N N . ASN A 1 197 ? -38.685 11.328 44.614 1.00 41.30 180 ASN A N 1
ATOM 1394 C CA . ASN A 1 197 ? -38.759 11.144 46.063 1.00 42.97 180 ASN A CA 1
ATOM 1395 C C . ASN A 1 197 ? -40.120 10.593 46.485 1.00 43.56 180 ASN A C 1
ATOM 1396 O O . ASN A 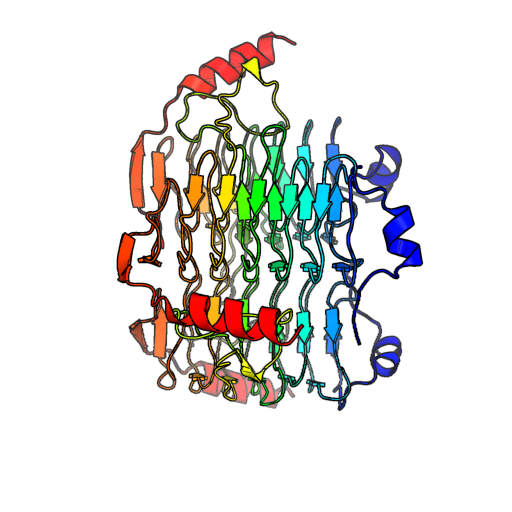1 197 ? -40.192 9.605 47.222 1.00 43.48 180 ASN A O 1
ATOM 1401 N N . GLU A 1 198 ? -41.190 11.191 45.968 1.00 44.70 181 GLU A N 1
ATOM 1402 C CA . GLU A 1 198 ? -42.539 10.732 46.275 1.00 47.23 181 GLU A CA 1
ATOM 1403 C C . GLU A 1 198 ? -42.674 9.252 45.930 1.00 48.78 181 GLU A C 1
ATOM 1404 O O . GLU A 1 198 ? -43.100 8.460 46.779 1.00 50.16 181 GLU A O 1
ATOM 1410 N N . PHE A 1 199 ? -42.273 8.876 44.716 1.00 49.19 182 PHE A N 1
ATOM 1411 C CA . PHE A 1 199 ? -42.343 7.491 44.229 1.00 48.94 182 PHE A CA 1
ATOM 1412 C C . PHE A 1 199 ? -41.526 6.565 45.112 1.00 48.94 182 PHE A C 1
ATOM 1413 O O . PHE A 1 199 ? -42.008 5.510 45.505 1.00 48.73 182 PHE A O 1
ATOM 1421 N N . LEU A 1 200 ? -40.296 6.955 45.414 1.00 50.03 183 LEU A N 1
ATOM 1422 C CA . LEU A 1 200 ? -39.416 6.082 46.175 1.00 53.06 183 LEU A CA 1
ATOM 1423 C C . LEU A 1 200 ? -39.954 5.903 47.600 1.00 55.04 183 LEU A C 1
ATOM 1424 O O . LEU A 1 200 ? -39.955 4.787 48.125 1.00 54.77 183 LEU A O 1
ATOM 1429 N N . LYS A 1 201 ? -40.429 6.991 48.205 1.00 57.31 184 LYS A N 1
ATOM 1430 C CA . LYS A 1 201 ? -41.114 6.937 49.499 1.00 59.31 184 LYS A CA 1
ATOM 1431 C C . LYS A 1 201 ? -42.148 5.816 49.465 1.00 59.99 184 LYS A C 1
ATOM 1432 O O . LYS A 1 201 ? -41.974 4.786 50.119 1.00 60.37 184 LYS A O 1
ATOM 1438 N N . SER A 1 202 ? -43.214 6.052 48.703 1.00 60.96 185 SER A N 1
ATOM 1439 C CA . SER A 1 202 ? -44.195 5.060 48.270 1.00 61.41 185 SER A CA 1
ATOM 1440 C C . SER A 1 202 ? -43.873 3.585 48.520 1.00 62.40 185 SER A C 1
ATOM 1441 O O . SER A 1 202 ? -44.785 2.829 48.849 1.00 63.14 185 SER A O 1
ATOM 1444 N N . MET A 1 203 ? -42.615 3.168 48.369 1.00 63.36 186 MET A N 1
ATOM 1445 C CA . MET A 1 203 ? -42.159 1.859 48.847 1.00 64.00 186 MET A CA 1
ATOM 1446 C C . MET A 1 203 ? -41.311 1.909 50.115 1.00 64.31 186 MET A C 1
ATOM 1447 O O . MET A 1 203 ? -41.861 1.934 51.220 1.00 64.30 186 MET A O 1
ATOM 1452 N N . MET B 1 18 ? -36.238 -15.072 -2.243 1.00 44.49 1 MET C N 1
ATOM 1453 C CA . MET B 1 18 ? -37.153 -15.680 -1.234 1.00 43.03 1 MET C CA 1
ATOM 1454 C C . MET B 1 18 ? -38.067 -14.645 -0.573 1.00 41.91 1 MET C C 1
ATOM 1455 O O . MET B 1 18 ? -38.191 -13.490 -1.027 1.00 41.60 1 MET C O 1
ATOM 1460 N N . ASN B 1 19 ? -38.697 -15.076 0.514 1.00 39.11 2 ASN C N 1
ATOM 1461 C CA . ASN B 1 19 ? -39.481 -14.175 1.345 1.00 38.16 2 ASN C CA 1
ATOM 1462 C C . ASN B 1 19 ? -39.621 -14.766 2.753 1.00 38.34 2 ASN C C 1
ATOM 1463 O O . ASN B 1 19 ? -39.290 -15.932 2.961 1.00 37.38 2 ASN C O 1
ATOM 1468 N N . SER B 1 20 ? -40.097 -13.973 3.710 1.00 36.03 3 SER C N 1
ATOM 1469 C CA . SER B 1 20 ? -40.193 -14.406 5.099 1.00 35.36 3 SER C CA 1
ATOM 1470 C C . SER B 1 20 ? -41.644 -14.439 5.593 1.00 34.72 3 SER C C 1
ATOM 1471 O O . SER B 1 20 ? -41.914 -14.389 6.790 1.00 34.21 3 SER C O 1
ATOM 1474 N N . PHE B 1 21 ? -42.607 -14.508 4.682 1.00 34.36 4 PHE C N 1
ATOM 1475 C CA . PHE B 1 21 ? -43.986 -14.324 5.091 1.00 34.25 4 PHE C CA 1
ATOM 1476 C C . PHE B 1 21 ? -44.635 -15.570 5.693 1.00 35.20 4 PHE C C 1
ATOM 1477 O O . PHE B 1 21 ? -44.394 -16.656 5.177 1.00 35.22 4 PHE C O 1
ATOM 1485 N N . TYR B 1 22 ? -45.457 -15.400 6.731 1.00 34.86 5 TYR C N 1
ATOM 1486 C CA . TYR B 1 22 ? -46.248 -16.466 7.358 1.00 37.19 5 TYR C CA 1
ATOM 1487 C C . TYR B 1 22 ? -47.145 -17.101 6.305 1.00 39.76 5 TYR C C 1
ATOM 1488 O O . TYR B 1 22 ? -47.540 -16.404 5.368 1.00 40.03 5 TYR C O 1
ATOM 1497 N N . SER B 1 23 ? -47.482 -18.385 6.478 1.00 43.62 6 SER C N 1
ATOM 1498 C CA . SER B 1 23 ? -48.486 -19.126 5.681 1.00 46.41 6 SER C CA 1
ATOM 1499 C C . SER B 1 23 ? -49.871 -18.574 5.915 1.00 47.59 6 SER C C 1
ATOM 1500 O O . SER B 1 23 ? -50.107 -17.897 6.913 1.00 47.20 6 SER C O 1
ATOM 1503 N N . GLN B 1 24 ? -50.810 -18.967 5.064 1.00 49.85 7 GLN C N 1
ATOM 1504 C CA . GLN B 1 24 ? -52.199 -18.812 5.469 1.00 52.14 7 GLN C CA 1
ATOM 1505 C C . GLN B 1 24 ? -52.482 -19.607 6.734 1.00 52.03 7 GLN C C 1
ATOM 1506 O O . GLN B 1 24 ? -53.218 -19.153 7.616 1.00 51.66 7 GLN C O 1
ATOM 1512 N N . GLU B 1 25 ? -51.871 -20.785 6.804 1.00 52.65 8 GLU C N 1
ATOM 1513 C CA . GLU B 1 25 ? -52.023 -21.670 7.958 1.00 53.34 8 GLU C CA 1
ATOM 1514 C C . GLU B 1 25 ? -51.412 -21.045 9.210 1.00 52.64 8 GLU C C 1
ATOM 1515 O O . GLU B 1 25 ? -52.023 -21.070 10.281 1.00 52.87 8 GLU C O 1
ATOM 1521 N N . GLU B 1 26 ? -50.217 -20.476 9.069 1.00 50.74 9 GLU C N 1
ATOM 1522 C CA . GLU B 1 26 ? -49.531 -19.918 10.227 1.00 49.32 9 GLU C CA 1
ATOM 1523 C C . GLU B 1 26 ? -50.301 -18.700 10.748 1.00 48.43 9 GLU C C 1
ATOM 1524 O O . GLU B 1 26 ? -50.431 -18.503 11.958 1.00 47.62 9 GLU C O 1
ATOM 1530 N N . LEU B 1 27 ? -50.855 -17.938 9.806 1.00 47.78 10 LEU C N 1
ATOM 1531 C CA . LEU B 1 27 ? -51.539 -16.674 10.039 1.00 47.28 10 LEU C CA 1
ATOM 1532 C C . LEU B 1 27 ? -52.777 -16.819 10.912 1.00 48.32 10 LEU C C 1
ATOM 1533 O O . LEU B 1 27 ? -53.027 -16.013 11.815 1.00 45.56 10 LEU C O 1
ATOM 1538 N N . LYS B 1 28 ? -53.563 -17.850 10.608 1.00 50.30 11 LYS C N 1
ATOM 1539 C CA . LYS B 1 28 ? -54.782 -18.087 11.381 1.00 52.24 11 LYS C CA 1
ATOM 1540 C C . LYS B 1 28 ? -54.460 -18.580 12.788 1.00 51.64 11 LYS C C 1
ATOM 1541 O O . LYS B 1 28 ? -55.273 -18.414 13.695 1.00 52.32 11 LYS C O 1
ATOM 1547 N N . LYS B 1 29 ? -53.264 -19.131 12.974 1.00 50.28 12 LYS C N 1
ATOM 1548 C CA . LYS B 1 29 ? -52.772 -19.405 14.321 1.00 49.79 12 LYS C CA 1
ATOM 1549 C C . LYS B 1 29 ? -52.393 -18.162 15.136 1.00 48.17 12 LYS C C 1
ATOM 1550 O O . LYS B 1 29 ? -52.293 -18.254 16.362 1.00 48.42 12 LYS C O 1
ATOM 1556 N N . ILE B 1 30 ? -52.218 -17.001 14.501 1.00 45.40 13 ILE C N 1
ATOM 1557 C CA . ILE B 1 30 ? -51.785 -15.809 15.237 1.00 42.15 13 ILE C CA 1
ATOM 1558 C C . ILE B 1 30 ? -52.890 -15.369 16.186 1.00 41.83 13 ILE C C 1
ATOM 1559 O O . ILE B 1 30 ? -52.629 -14.982 17.324 1.00 43.07 13 ILE C O 1
ATOM 1564 N N . GLY B 1 31 ? -54.127 -15.384 15.707 1.00 39.75 14 GLY C N 1
ATOM 1565 C CA . GLY B 1 31 ? -55.238 -14.940 16.531 1.00 39.36 14 GLY C CA 1
ATOM 1566 C C . GLY B 1 31 ? -55.630 -13.489 16.353 1.00 39.42 14 GLY C C 1
ATOM 1567 O O . GLY B 1 31 ? -55.933 -12.835 17.344 1.00 40.21 14 GLY C O 1
ATOM 1568 N N . PHE B 1 32 ? -55.664 -12.983 15.121 1.00 38.58 15 PHE C N 1
ATOM 1569 C CA . PHE B 1 32 ? -56.010 -11.580 14.899 1.00 38.59 15 PHE C CA 1
ATOM 1570 C C . PHE B 1 32 ? -57.480 -11.353 15.187 1.00 37.96 15 PHE C C 1
ATOM 1571 O O . PHE B 1 32 ? -58.301 -12.186 14.821 1.00 38.75 15 PHE C O 1
ATOM 1579 N N . LEU B 1 33 ? -57.829 -10.232 15.804 1.00 36.80 16 LEU C N 1
ATOM 1580 C CA . LEU B 1 33 ? -59.222 -9.808 15.813 1.00 37.29 16 LEU C CA 1
ATOM 1581 C C . LEU B 1 33 ? -59.815 -10.102 14.440 1.00 38.17 16 LEU C C 1
ATOM 1582 O O . LEU B 1 33 ? -60.951 -10.562 14.310 1.00 37.51 16 LEU C O 1
ATOM 1587 N N . SER B 1 34 ? -59.029 -9.843 13.400 1.00 38.62 17 SER C N 1
ATOM 1588 C CA . SER B 1 34 ? -59.522 -10.001 12.034 1.00 38.47 17 SER C CA 1
ATOM 1589 C C . SER B 1 34 ? -58.357 -9.888 11.050 1.00 38.24 17 SER C C 1
ATOM 1590 O O . SER B 1 34 ? -57.506 -8.999 11.191 1.00 37.70 17 SER C O 1
ATOM 1593 N N . VAL B 1 35 ? -58.324 -10.793 10.075 1.00 37.78 18 VAL C N 1
ATOM 1594 C CA . VAL B 1 35 ? -57.332 -10.782 9.013 1.00 38.28 18 VAL C CA 1
ATOM 1595 C C . VAL B 1 35 ? -58.005 -11.110 7.685 1.00 39.83 18 VAL C C 1
ATOM 1596 O O . VAL B 1 35 ? -58.800 -12.048 7.605 1.00 40.00 18 VAL C O 1
ATOM 1600 N N . GLY B 1 36 ? -57.638 -10.387 6.628 1.00 39.78 19 GLY C N 1
ATOM 1601 C CA . GLY B 1 36 ? -58.277 -10.558 5.334 1.00 37.48 19 GLY C CA 1
ATOM 1602 C C . GLY B 1 36 ? -57.496 -11.476 4.427 1.00 37.74 19 GLY C C 1
ATOM 1603 O O . GLY B 1 36 ? -56.660 -12.259 4.871 1.00 37.05 19 GLY C O 1
ATOM 1604 N N . LYS B 1 37 ? -57.761 -11.318 3.137 1.00 38.68 20 LYS C N 1
ATOM 1605 C CA . LYS B 1 37 ? -57.195 -12.118 2.059 1.00 40.13 20 LYS C CA 1
ATOM 1606 C C . LYS B 1 37 ? -55.903 -11.476 1.554 1.00 40.47 20 LYS C C 1
ATOM 1607 O O . LYS B 1 37 ? -55.775 -10.249 1.591 1.00 39.26 20 LYS C O 1
ATOM 1613 N N . ASN B 1 38 ? -54.995 -12.303 1.038 1.00 39.66 21 ASN C N 1
ATOM 1614 C CA . ASN B 1 38 ? -53.685 -11.890 0.527 1.00 40.35 21 ASN C CA 1
ATOM 1615 C C . ASN B 1 38 ? -52.978 -10.951 1.504 1.00 39.21 21 ASN C C 1
ATOM 1616 O O . ASN B 1 38 ? -52.591 -9.832 1.152 1.00 38.11 21 ASN C O 1
ATOM 1621 N N . VAL B 1 39 ? -52.852 -11.410 2.743 1.00 37.71 22 VAL C N 1
ATOM 1622 C CA . VAL B 1 39 ? -52.113 -10.687 3.768 1.00 36.29 22 VAL C CA 1
ATOM 1623 C C . VAL B 1 39 ? -50.725 -11.313 3.923 1.00 36.35 22 VAL C C 1
ATOM 1624 O O . VAL B 1 39 ? -50.602 -12.527 4.106 1.00 36.76 22 VAL C O 1
ATOM 1628 N N . LEU B 1 40 ? -49.674 -10.510 3.791 1.00 33.62 23 LEU C N 1
ATOM 1629 C CA . LEU B 1 40 ? -48.313 -11.045 3.804 1.00 32.37 23 LEU C CA 1
ATOM 1630 C C . LEU B 1 40 ? -47.593 -10.414 5.006 1.00 31.85 23 LEU C C 1
ATOM 1631 O O . LEU B 1 40 ? -47.439 -9.191 5.061 1.00 32.16 23 LEU C O 1
ATOM 1636 N N . ILE B 1 41 ? -47.197 -11.224 5.983 1.00 28.92 24 ILE C N 1
ATOM 1637 C CA . ILE B 1 41 ? -46.671 -10.739 7.262 1.00 29.26 24 ILE C CA 1
ATOM 1638 C C . ILE B 1 41 ? -45.373 -11.475 7.538 1.00 28.75 24 ILE C C 1
ATOM 1639 O O . ILE B 1 41 ? -45.351 -12.706 7.528 1.00 30.12 24 ILE C O 1
ATOM 1644 N N . SER B 1 42 ? -44.279 -10.729 7.670 1.00 26.72 25 SER C N 1
ATOM 1645 C CA . SER B 1 42 ? -42.988 -11.294 8.047 1.00 26.66 25 SER C CA 1
ATOM 1646 C C . SER B 1 42 ? -42.998 -12.046 9.381 1.00 26.98 25 SER C C 1
ATOM 1647 O O . SER B 1 42 ? -43.452 -11.506 10.390 1.00 27.58 25 SER C O 1
ATOM 1650 N N . LYS B 1 43 ? -42.443 -13.258 9.388 1.00 27.21 26 LYS C N 1
ATOM 1651 C CA . LYS B 1 43 ? -42.170 -14.037 10.609 1.00 30.50 26 LYS C CA 1
ATOM 1652 C C . LYS B 1 43 ? -41.178 -13.299 11.529 1.00 30.12 26 LYS C C 1
ATOM 1653 O O . LYS B 1 43 ? -41.004 -13.672 12.685 1.00 29.55 26 LYS C O 1
ATOM 1659 N N . LYS B 1 44 ? -40.555 -12.243 10.995 1.00 28.79 27 LYS C N 1
ATOM 1660 C CA . LYS B 1 44 ? -39.576 -11.423 11.699 1.00 26.68 27 LYS C CA 1
ATOM 1661 C C . LYS B 1 44 ? -40.164 -10.120 12.246 1.00 26.09 27 LYS C C 1
ATOM 1662 O O . LYS B 1 44 ? -39.425 -9.352 12.850 1.00 26.26 27 LYS C O 1
ATOM 1668 N N . ALA B 1 45 ? -41.461 -9.883 12.024 1.00 25.01 28 ALA C N 1
ATOM 1669 C CA . ALA B 1 45 ? -42.191 -8.826 12.692 1.00 24.21 28 ALA C CA 1
ATOM 1670 C C . ALA B 1 45 ? -42.525 -9.265 14.121 1.00 25.23 28 ALA C C 1
ATOM 1671 O O . ALA B 1 45 ? -42.549 -10.461 14.455 1.00 26.15 28 ALA C O 1
ATOM 1673 N N . SER B 1 46 ? -42.788 -8.313 14.996 1.00 23.14 29 SER C N 1
ATOM 1674 C CA . SER B 1 46 ? -43.333 -8.701 16.278 1.00 24.42 29 SER C CA 1
ATOM 1675 C C . SER B 1 46 ? -44.774 -8.231 16.309 1.00 26.63 29 SER C C 1
ATOM 1676 O O . SER B 1 46 ? -45.056 -7.096 15.935 1.00 25.61 29 SER C O 1
ATOM 1679 N N . ILE B 1 47 ? -45.692 -9.112 16.702 1.00 28.66 30 ILE C N 1
ATOM 1680 C CA . ILE B 1 47 ? -47.102 -8.749 16.809 1.00 29.94 30 ILE C CA 1
ATOM 1681 C C . ILE B 1 47 ? -47.452 -9.007 18.264 1.00 32.65 30 ILE C C 1
ATOM 1682 O O . ILE B 1 47 ? -47.360 -10.156 18.710 1.00 33.32 30 ILE C O 1
ATOM 1687 N N . TYR B 1 48 ? -47.830 -7.954 18.985 1.00 31.73 31 TYR C N 1
ATOM 1688 C CA . TYR B 1 48 ? -48.200 -8.085 20.386 1.00 33.17 31 TYR C CA 1
ATOM 1689 C C . TYR B 1 48 ? -49.668 -7.730 20.541 1.00 34.02 31 TYR C C 1
ATOM 1690 O O . TYR B 1 48 ? -50.095 -6.644 20.132 1.00 35.15 31 TYR C O 1
ATOM 1699 N N . ASN B 1 49 ? -50.408 -8.658 21.151 1.00 33.64 32 ASN C N 1
ATOM 1700 C CA . ASN B 1 49 ? -51.834 -8.542 21.358 1.00 33.96 32 ASN C CA 1
ATOM 1701 C C . ASN B 1 49 ? -52.620 -8.526 20.042 1.00 33.88 32 ASN C C 1
ATOM 1702 O O . ASN B 1 49 ? -53.443 -7.632 19.820 1.00 34.24 32 ASN C O 1
ATOM 1707 N N . PRO B 1 50 ? -52.384 -9.548 19.197 1.00 34.15 33 PRO C N 1
ATOM 1708 C CA . PRO B 1 50 ? -53.033 -9.713 17.896 1.00 35.03 33 PRO C CA 1
ATOM 1709 C C . PRO B 1 50 ? -54.539 -9.644 18.106 1.00 35.84 33 PRO C C 1
ATOM 1710 O O . PRO B 1 50 ? -55.260 -9.212 17.210 1.00 34.17 33 PRO C O 1
ATOM 1714 N N . GLY B 1 51 ? -54.976 -10.023 19.308 1.00 36.48 34 GLY C N 1
ATOM 1715 C CA . GLY B 1 51 ? -56.363 -9.875 19.742 1.00 37.75 34 GLY C CA 1
ATOM 1716 C C . GLY B 1 51 ? -56.999 -8.538 19.417 1.00 36.67 34 GLY C C 1
ATOM 1717 O O . GLY B 1 51 ? -58.216 -8.456 19.307 1.00 37.29 34 GLY C O 1
ATOM 1718 N N . VAL B 1 52 ? -56.207 -7.484 19.247 1.00 36.67 35 VAL C N 1
ATOM 1719 C CA . VAL B 1 52 ? -56.791 -6.144 19.093 1.00 35.11 35 VAL C CA 1
ATOM 1720 C C . VAL B 1 52 ? -56.406 -5.509 17.744 1.00 34.06 35 VAL C C 1
ATOM 1721 O O . VAL B 1 52 ? -56.498 -4.302 17.539 1.00 34.08 35 VAL C O 1
ATOM 1725 N N . ILE B 1 53 ? -56.017 -6.359 16.797 1.00 32.31 36 ILE C N 1
ATOM 1726 C CA . ILE B 1 53 ? -55.438 -5.983 15.512 1.00 29.95 36 ILE C CA 1
ATOM 1727 C C . ILE B 1 53 ? -56.302 -6.581 14.397 1.00 31.05 36 ILE C C 1
ATOM 1728 O O . ILE B 1 53 ? -56.509 -7.800 14.328 1.00 30.01 36 ILE C O 1
ATOM 1733 N N . SER B 1 54 ? -56.841 -5.686 13.571 1.00 29.87 37 SER C N 1
ATOM 1734 C CA . SER B 1 54 ? -57.632 -5.983 12.381 1.00 29.59 37 SER C CA 1
ATOM 1735 C C . SER B 1 54 ? -56.823 -5.521 11.189 1.00 28.89 37 SER C C 1
ATOM 1736 O O . SER B 1 54 ? -56.282 -4.407 11.198 1.00 28.05 37 SER C O 1
ATOM 1739 N N . ILE B 1 55 ? -56.763 -6.391 10.186 1.00 28.43 38 ILE C N 1
ATOM 1740 C CA . ILE B 1 55 ? -56.068 -6.157 8.923 1.00 29.41 38 ILE C CA 1
ATOM 1741 C C . ILE B 1 55 ? -57.023 -6.546 7.794 1.00 31.52 38 ILE C C 1
ATOM 1742 O O . ILE B 1 55 ? -57.655 -7.608 7.852 1.00 32.72 38 ILE C O 1
ATOM 1747 N N . GLY B 1 56 ? -57.147 -5.679 6.788 1.00 31.64 39 GLY C N 1
ATOM 1748 C CA . GLY B 1 56 ? -58.034 -5.903 5.646 1.00 31.75 39 GLY C CA 1
ATOM 1749 C C . GLY B 1 56 ? -57.373 -6.794 4.616 1.00 31.43 39 GLY C C 1
ATOM 1750 O O . GLY B 1 56 ? -56.631 -7.697 4.983 1.00 32.16 39 GLY C O 1
ATOM 1751 N N . ASN B 1 57 ? -57.598 -6.544 3.331 1.00 31.39 40 ASN C N 1
ATOM 1752 C CA . ASN B 1 57 ? -56.970 -7.348 2.274 1.00 33.19 40 ASN C CA 1
ATOM 1753 C C . ASN B 1 57 ? -55.801 -6.693 1.555 1.00 31.38 40 ASN C C 1
ATOM 1754 O O . ASN B 1 57 ? -55.710 -5.470 1.509 1.00 33.12 40 ASN C O 1
ATOM 1759 N N . ASN B 1 58 ? -54.936 -7.510 0.968 1.00 28.90 41 ASN C N 1
ATOM 1760 C CA . ASN B 1 58 ? -53.760 -7.039 0.249 1.00 28.02 41 ASN C CA 1
ATOM 1761 C C . ASN B 1 58 ? -52.956 -6.063 1.115 1.00 27.28 41 ASN C C 1
ATOM 1762 O O . ASN B 1 58 ? -52.931 -4.848 0.889 1.00 25.84 41 ASN C O 1
ATOM 1767 N N . VAL B 1 59 ? -52.296 -6.640 2.113 1.00 25.12 42 VAL C N 1
ATOM 1768 C CA . VAL B 1 59 ? -51.533 -5.892 3.092 1.00 23.44 42 VAL C CA 1
ATOM 1769 C C . VAL B 1 59 ? -50.229 -6.654 3.235 1.00 23.58 42 VAL C C 1
ATOM 1770 O O . VAL B 1 59 ? -50.221 -7.893 3.317 1.00 23.26 42 VAL C O 1
ATOM 1774 N N . ARG B 1 60 ? -49.120 -5.921 3.252 1.00 23.29 43 ARG C N 1
ATOM 1775 C CA . ARG B 1 60 ? -47.812 -6.540 3.463 1.00 22.08 43 ARG C CA 1
ATOM 1776 C C . ARG B 1 60 ? -47.177 -5.809 4.660 1.00 22.95 43 ARG C C 1
ATOM 1777 O O . ARG B 1 60 ? -47.180 -4.585 4.704 1.00 23.31 43 ARG C O 1
ATOM 1785 N N . ILE B 1 61 ? -46.751 -6.582 5.658 1.00 23.09 44 ILE C N 1
ATOM 1786 C CA . ILE B 1 61 ? -45.975 -6.112 6.796 1.00 21.83 44 ILE C CA 1
ATOM 1787 C C . ILE B 1 61 ? -44.591 -6.760 6.816 1.00 22.37 44 ILE C C 1
ATOM 1788 O O . ILE B 1 61 ? -44.458 -7.982 6.881 1.00 24.67 44 ILE C O 1
ATOM 1793 N N . ASP B 1 62 ? -43.526 -5.958 6.767 1.00 21.72 45 ASP C N 1
ATOM 1794 C CA . ASP B 1 62 ? -42.176 -6.493 6.528 1.00 20.14 45 ASP C CA 1
ATOM 1795 C C . ASP B 1 62 ? -41.343 -6.856 7.757 1.00 17.68 45 ASP C C 1
ATOM 1796 O O . ASP B 1 62 ? -41.825 -6.684 8.873 1.00 18.42 45 ASP C O 1
ATOM 1801 N N . ASP B 1 63 ? -40.127 -7.370 7.556 1.00 18.79 46 ASP C N 1
ATOM 1802 C CA . ASP B 1 63 ? -39.174 -7.713 8.632 1.00 19.91 46 ASP C CA 1
ATOM 1803 C C . ASP B 1 63 ? -39.020 -6.610 9.691 1.00 21.26 46 ASP C C 1
ATOM 1804 O O . ASP B 1 63 ? -38.860 -5.429 9.353 1.00 18.83 46 ASP C O 1
ATOM 1809 N N . PHE B 1 64 ? -39.001 -7.006 10.963 1.00 21.01 47 PHE C N 1
ATOM 1810 C CA . PHE B 1 64 ? -38.668 -6.115 12.084 1.00 20.85 47 PHE C CA 1
ATOM 1811 C C . PHE B 1 64 ? -39.699 -5.022 12.381 1.00 20.12 47 PHE C C 1
ATOM 1812 O O . PHE B 1 64 ? -39.440 -4.118 13.185 1.00 20.01 47 PHE C O 1
ATOM 1820 N N . CYS B 1 65 ? -40.853 -5.071 11.718 1.00 19.72 48 CYS C N 1
ATOM 1821 C CA . CYS B 1 65 ? -42.005 -4.307 12.189 1.00 19.93 48 CYS C CA 1
ATOM 1822 C C . CYS B 1 65 ? -42.372 -4.721 13.603 1.00 19.75 48 CYS C C 1
ATOM 1823 O O . CYS B 1 65 ? -42.059 -5.820 14.085 1.00 22.19 48 CYS C O 1
ATOM 1826 N N . ILE B 1 66 ? -42.979 -3.783 14.296 1.00 18.13 49 ILE C N 1
ATOM 1827 C CA . ILE B 1 66 ? -43.564 -4.127 15.579 1.00 18.60 49 ILE C CA 1
ATOM 1828 C C . ILE B 1 66 ? -44.941 -3.520 15.523 1.00 21.44 49 ILE C C 1
ATOM 1829 O O . ILE B 1 66 ? -45.072 -2.338 15.238 1.00 20.43 49 ILE C O 1
ATOM 1834 N N . LEU B 1 67 ? -45.970 -4.328 15.785 1.00 21.72 50 LEU C N 1
ATOM 1835 C CA . LEU B 1 67 ? -47.317 -3.814 15.913 1.00 22.99 50 LEU C CA 1
ATOM 1836 C C . LEU B 1 67 ? -47.687 -4.225 17.326 1.00 24.55 50 LEU C C 1
ATOM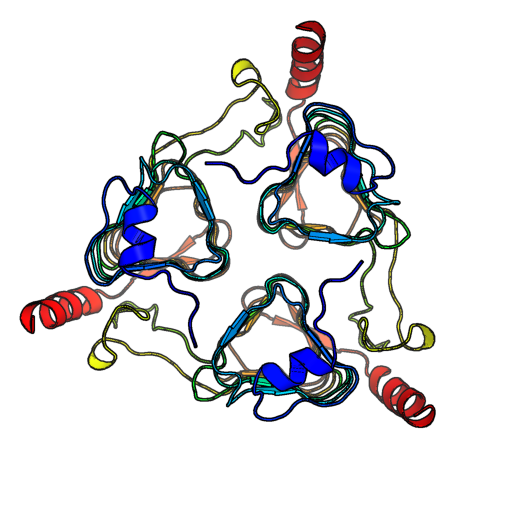 1837 O O . LEU B 1 67 ? -47.611 -5.410 17.677 1.00 25.01 50 LEU C O 1
ATOM 1842 N N . SER B 1 68 ? -48.086 -3.247 18.115 1.00 23.87 51 SER C N 1
ATOM 1843 C CA . SER B 1 68 ? -48.367 -3.538 19.506 1.00 27.35 51 SER C CA 1
ATOM 1844 C C . SER B 1 68 ? -49.593 -2.771 19.980 1.00 27.03 51 SER C C 1
ATOM 1845 O O . SER B 1 68 ? -49.674 -1.555 19.785 1.00 29.16 51 SER C O 1
ATOM 1848 N N . GLY B 1 69 ? -50.542 -3.449 20.628 1.00 26.47 52 GLY C N 1
ATOM 1849 C CA . GLY B 1 69 ? -51.780 -2.766 21.003 1.00 25.04 52 GLY C CA 1
ATOM 1850 C C . GLY B 1 69 ? -52.705 -2.585 19.809 1.00 24.99 52 GLY C C 1
ATOM 1851 O O . GLY B 1 69 ? -52.647 -3.304 18.804 1.00 26.52 52 GLY C O 1
ATOM 1852 N N . LYS B 1 70 ? -53.606 -1.625 19.949 1.00 24.69 53 LYS C N 1
ATOM 1853 C CA . LYS B 1 70 ? -54.716 -1.461 19.026 1.00 25.55 53 LYS C CA 1
ATOM 1854 C C . LYS B 1 70 ? -54.316 -0.825 17.666 1.00 25.27 53 LYS C C 1
ATOM 1855 O O . LYS B 1 70 ? -53.878 0.324 17.575 1.00 25.10 53 LYS C O 1
ATOM 1861 N N . VAL B 1 71 ? -54.487 -1.590 16.594 1.00 25.01 54 VAL C N 1
ATOM 1862 C CA . VAL B 1 71 ? -54.018 -1.188 15.276 1.00 25.73 54 VAL C CA 1
ATOM 1863 C C . VAL B 1 71 ? -55.097 -1.712 14.334 1.00 26.76 54 VAL C C 1
ATOM 1864 O O . VAL B 1 71 ? -55.473 -2.890 14.400 1.00 29.40 54 VAL C O 1
ATOM 1868 N N . THR B 1 72 ? -55.582 -0.844 13.455 1.00 25.26 55 THR C N 1
ATOM 1869 C CA . THR B 1 72 ? -56.503 -1.239 12.410 1.00 24.81 55 THR C CA 1
ATOM 1870 C C . THR B 1 72 ? -55.897 -0.785 11.088 1.00 25.78 55 THR C C 1
ATOM 1871 O O . THR B 1 72 ? -55.634 0.407 10.881 1.00 26.46 55 THR C O 1
ATOM 1875 N N . ILE B 1 73 ? -55.678 -1.750 10.208 1.00 24.92 56 ILE C N 1
ATOM 1876 C CA . ILE B 1 73 ? -55.220 -1.491 8.861 1.00 25.00 56 ILE C CA 1
ATOM 1877 C C . ILE B 1 73 ? -56.313 -1.959 7.896 1.00 26.75 56 ILE C C 1
ATOM 1878 O O . ILE B 1 73 ? -56.918 -3.024 8.099 1.00 28.08 56 ILE C O 1
ATOM 1883 N N . GLY B 1 74 ? -56.585 -1.152 6.879 1.00 25.26 57 GLY C N 1
ATOM 1884 C CA . GLY B 1 74 ? -57.545 -1.508 5.830 1.00 27.49 57 GLY C CA 1
ATOM 1885 C C . GLY B 1 74 ? -56.882 -2.290 4.712 1.00 29.29 57 GLY C C 1
ATOM 1886 O O . GLY B 1 74 ? -56.137 -3.238 4.964 1.00 30.43 57 GLY C O 1
ATOM 1887 N N . SER B 1 75 ? -57.119 -1.918 3.457 1.00 28.53 58 SER C N 1
ATOM 1888 C CA . SER B 1 75 ? -56.671 -2.775 2.366 1.00 28.03 58 SER C CA 1
ATOM 1889 C C . SER B 1 75 ? -55.725 -2.015 1.445 1.00 26.95 58 SER C C 1
ATOM 1890 O O . SER B 1 75 ? -55.803 -0.790 1.375 1.00 26.69 58 SER C O 1
ATOM 1893 N N . TYR B 1 76 ? -54.872 -2.754 0.740 1.00 26.64 59 TYR C N 1
ATOM 1894 C CA . TYR B 1 76 ? -53.842 -2.194 -0.137 1.00 25.82 59 TYR C CA 1
ATOM 1895 C C . TYR B 1 76 ? -52.822 -1.303 0.605 1.00 26.69 59 TYR C C 1
ATOM 1896 O O . TYR B 1 76 ? -52.628 -0.130 0.266 1.00 22.47 59 TYR C O 1
ATOM 1905 N N . SER B 1 77 ? -52.158 -1.868 1.615 1.00 23.85 60 SER C N 1
ATOM 1906 C CA . SER B 1 77 ? -51.255 -1.068 2.431 1.00 23.42 60 SER C CA 1
ATOM 1907 C C . SER B 1 77 ? -49.991 -1.878 2.651 1.00 23.19 60 SER C C 1
ATOM 1908 O O . SER B 1 77 ? -50.069 -3.086 2.910 1.00 23.52 60 SER C O 1
ATOM 1911 N N . HIS B 1 78 ? -48.859 -1.187 2.539 1.00 22.11 61 HIS C N 1
ATOM 1912 C CA . HIS B 1 78 ? -47.548 -1.744 2.802 1.00 21.64 61 HIS C CA 1
ATOM 1913 C C . HIS B 1 78 ? -47.073 -1.055 4.077 1.00 21.42 61 HIS C C 1
ATOM 1914 O O . HIS B 1 78 ? -47.145 0.177 4.146 1.00 20.94 61 HIS C O 1
ATOM 1921 N N . ILE B 1 79 ? -46.733 -1.861 5.092 1.00 20.55 62 ILE C N 1
ATOM 1922 C CA . ILE B 1 79 ? -45.972 -1.362 6.250 1.00 20.03 62 ILE C CA 1
ATOM 1923 C C . ILE B 1 79 ? -44.539 -1.839 6.029 1.00 17.53 62 ILE C C 1
ATOM 1924 O O . ILE B 1 79 ? -44.238 -3.001 6.284 1.00 20.19 62 ILE C O 1
ATOM 1929 N N . ALA B 1 80 ? -43.627 -0.980 5.578 1.00 18.05 63 ALA C N 1
ATOM 1930 C CA . ALA B 1 80 ? -42.251 -1.390 5.308 1.00 15.31 63 ALA C CA 1
ATOM 1931 C C . ALA B 1 80 ? -41.442 -1.716 6.578 1.00 14.68 63 ALA C C 1
ATOM 1932 O O . ALA B 1 80 ? -41.890 -1.463 7.698 1.00 12.53 63 ALA C O 1
ATOM 1934 N N . ALA B 1 81 ? -40.277 -2.319 6.368 1.00 13.01 64 ALA C N 1
ATOM 1935 C CA . ALA B 1 81 ? -39.487 -2.942 7.405 1.00 15.60 64 ALA C CA 1
ATOM 1936 C C . ALA B 1 81 ? -39.140 -1.934 8.515 1.00 16.04 64 ALA C C 1
ATOM 1937 O O . ALA B 1 81 ? -39.004 -0.723 8.244 1.00 17.60 64 ALA C O 1
ATOM 1939 N N . TYR B 1 82 ? -38.976 -2.456 9.730 1.00 16.00 65 TYR C N 1
ATOM 1940 C CA . TYR B 1 82 ? -38.528 -1.691 10.915 1.00 13.92 65 TYR C CA 1
ATOM 1941 C C . TYR B 1 82 ? -39.604 -0.746 11.491 1.00 15.91 65 TYR C C 1
ATOM 1942 O O . TYR B 1 82 ? -39.356 0.002 12.436 1.00 14.52 65 TYR C O 1
ATOM 1951 N N . THR B 1 83 ? -40.800 -0.765 10.918 1.00 13.13 66 THR C N 1
ATOM 1952 C CA . THR B 1 83 ? -41.802 0.229 11.270 1.00 14.18 66 THR C CA 1
ATOM 1953 C C . THR B 1 83 ? -42.425 -0.212 12.586 1.00 13.34 66 THR C C 1
ATOM 1954 O O . THR B 1 83 ? -42.808 -1.388 12.726 1.00 14.94 66 THR C O 1
ATOM 1958 N N . ALA B 1 84 ? -42.550 0.727 13.524 1.00 13.07 67 ALA C N 1
ATOM 1959 C CA . ALA B 1 84 ? -43.217 0.349 14.756 1.00 14.04 67 ALA C CA 1
ATOM 1960 C C . ALA B 1 84 ? -44.530 1.074 14.793 1.00 14.27 67 ALA C C 1
ATOM 1961 O O . ALA B 1 84 ? -44.530 2.286 14.657 1.00 14.69 67 ALA C O 1
ATOM 1963 N N . LEU B 1 85 ? -45.627 0.366 15.066 1.00 14.99 68 LEU C N 1
ATOM 1964 C CA . LEU B 1 85 ? -46.901 1.005 15.346 1.00 16.40 68 LEU C CA 1
ATOM 1965 C C . LEU B 1 85 ? -47.275 0.670 16.806 1.00 18.97 68 LEU C C 1
ATOM 1966 O O . LEU B 1 85 ? -47.540 -0.496 17.127 1.00 23.95 68 LEU C O 1
ATOM 1971 N N . TYR B 1 86 ? -47.242 1.654 17.695 1.00 20.08 69 TYR C N 1
ATOM 1972 C CA . TYR B 1 86 ? -47.578 1.493 19.105 1.00 23.37 69 TYR C CA 1
ATOM 1973 C C . TYR B 1 86 ? -48.984 2.036 19.285 1.00 23.11 69 TYR C C 1
ATOM 1974 O O . TYR B 1 86 ? -49.165 3.225 19.517 1.00 22.64 69 TYR C O 1
ATOM 1983 N N . GLY B 1 87 ? -49.968 1.151 19.173 1.00 24.82 70 GLY C N 1
ATOM 1984 C CA . GLY B 1 87 ? -51.368 1.537 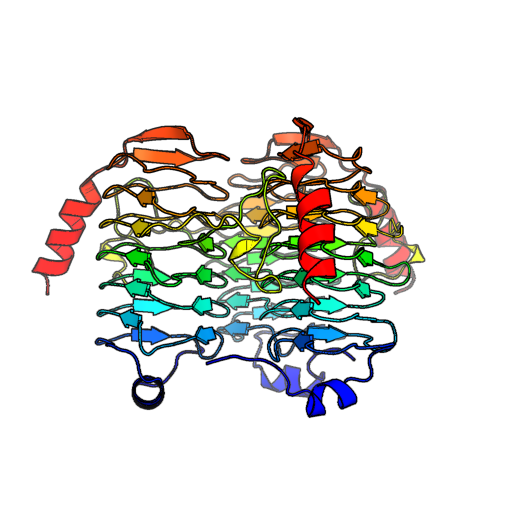19.223 1.00 26.34 70 GLY C CA 1
ATOM 1985 C C . GLY B 1 87 ? -51.897 1.766 20.625 1.00 27.71 70 GLY C C 1
ATOM 1986 O O . GLY B 1 87 ? -52.892 2.456 20.775 1.00 27.16 70 GLY C O 1
ATOM 1987 N N . GLY B 1 88 ? -51.256 1.223 21.661 1.00 29.47 71 GLY C N 1
ATOM 1988 C CA . GLY B 1 88 ? -51.788 1.360 23.026 1.00 31.73 71 GLY C CA 1
ATOM 1989 C C . GLY B 1 88 ? -53.265 1.016 23.152 1.00 32.47 71 GLY C C 1
ATOM 1990 O O . GLY B 1 88 ? -53.764 0.075 22.522 1.00 32.76 71 GLY C O 1
ATOM 1991 N N . GLU B 1 89 ? -54.001 1.785 23.946 1.00 35.75 72 GLU C N 1
ATOM 1992 C CA . GLU B 1 89 ? -55.438 1.496 24.093 1.00 38.27 72 GLU C CA 1
ATOM 1993 C C . GLU B 1 89 ? -56.208 2.237 23.004 1.00 37.24 72 GLU C C 1
ATOM 1994 O O . GLU B 1 89 ? -57.108 1.677 22.379 1.00 37.75 72 GLU C O 1
ATOM 2000 N N . VAL B 1 90 ? -55.860 3.495 22.775 1.00 36.55 73 VAL C N 1
ATOM 2001 C CA . VAL B 1 90 ? -56.658 4.299 21.852 1.00 35.42 73 VAL C CA 1
ATOM 2002 C C . VAL B 1 90 ? -56.597 3.805 20.409 1.00 33.08 73 VAL C C 1
ATOM 2003 O O . VAL B 1 90 ? -57.572 3.887 19.670 1.00 33.12 73 VAL C O 1
ATOM 2007 N N . GLY B 1 91 ? -55.442 3.300 19.995 1.00 31.37 74 GLY C N 1
ATOM 2008 C CA . GLY B 1 91 ? -55.316 2.763 18.659 1.00 27.78 74 GLY C CA 1
ATOM 2009 C C . GLY B 1 91 ? -54.752 3.692 17.592 1.00 27.06 74 GLY C C 1
ATOM 2010 O O . GLY B 1 91 ? -54.694 4.928 17.712 1.00 23.88 74 GLY C O 1
ATOM 2011 N N . ILE B 1 92 ? -54.369 3.019 16.510 1.00 23.82 75 ILE C N 1
ATOM 2012 C CA . ILE B 1 92 ? -53.830 3.632 15.319 1.00 22.62 75 ILE C CA 1
ATOM 2013 C C . ILE B 1 92 ? -54.707 2.992 14.249 1.00 23.82 75 ILE C C 1
ATOM 2014 O O . ILE B 1 92 ? -54.911 1.770 14.232 1.00 24.26 75 ILE C O 1
ATOM 2019 N N . GLU B 1 93 ? -55.160 3.815 13.310 1.00 22.71 76 GLU C N 1
ATOM 2020 C CA . GLU B 1 93 ? -55.998 3.287 12.249 1.00 23.29 76 GLU C CA 1
ATOM 2021 C C . GLU B 1 93 ? -55.455 3.822 10.929 1.00 24.03 76 GLU C C 1
ATOM 2022 O O . GLU B 1 93 ? -55.140 5.009 10.818 1.00 23.39 76 GLU C O 1
ATOM 2028 N N . MET B 1 94 ? -55.319 2.954 9.937 1.00 24.82 77 MET C N 1
ATOM 2029 C CA . MET B 1 94 ? -54.980 3.388 8.589 1.00 24.46 77 MET C CA 1
ATOM 2030 C C . MET B 1 94 ? -56.116 3.036 7.641 1.00 25.93 77 MET C C 1
ATOM 2031 O O . MET B 1 94 ? -56.661 1.926 7.658 1.00 25.40 77 MET C O 1
ATOM 2036 N N . TYR B 1 95 ? -56.493 3.987 6.795 1.00 25.71 78 TYR C N 1
ATOM 2037 C CA . TYR B 1 95 ? -57.547 3.721 5.813 1.00 26.62 78 TYR C CA 1
ATOM 2038 C C . TYR B 1 95 ? -56.980 3.125 4.532 1.00 26.50 78 TYR C C 1
ATOM 2039 O O . TYR B 1 95 ? -55.763 3.003 4.364 1.00 25.22 78 TYR C O 1
ATOM 2048 N N . ASP B 1 96 ? -57.848 2.703 3.616 1.00 27.10 79 ASP C N 1
ATOM 2049 C CA . ASP B 1 96 ? -57.334 2.012 2.437 1.00 26.22 79 ASP C CA 1
ATOM 2050 C C . ASP B 1 96 ? -56.322 2.834 1.633 1.00 24.31 79 ASP C C 1
ATOM 2051 O O . ASP B 1 96 ? -56.363 4.052 1.598 1.00 24.95 79 ASP C O 1
ATOM 2056 N N . PHE B 1 97 ? -55.413 2.162 0.941 1.00 24.62 80 PHE C N 1
ATOM 2057 C CA . PHE B 1 97 ? -54.376 2.808 0.146 1.00 23.72 80 PHE C CA 1
ATOM 2058 C C . PHE B 1 97 ? -53.422 3.707 0.944 1.00 21.47 80 PHE C C 1
ATOM 2059 O O . PHE B 1 97 ? -52.639 4.423 0.352 1.00 21.80 80 PHE C O 1
ATOM 2067 N N . ALA B 1 98 ? -53.470 3.700 2.267 1.00 21.55 81 ALA C N 1
ATOM 2068 C CA . ALA B 1 98 ? -52.352 4.250 3.056 1.00 20.23 81 ALA C CA 1
ATOM 2069 C C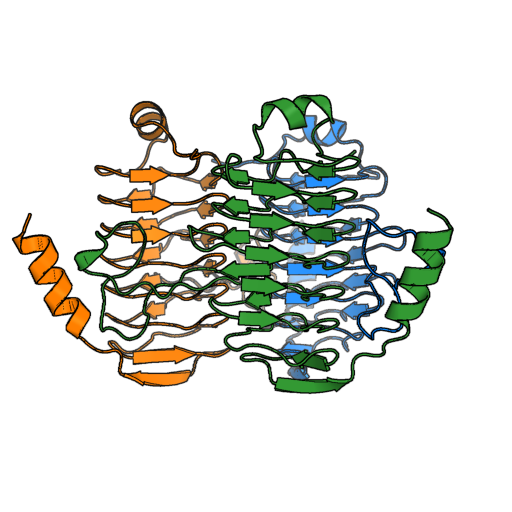 . ALA B 1 98 ? -51.100 3.338 3.074 1.00 18.96 81 ALA C C 1
ATOM 2070 O O . ALA B 1 98 ? -51.214 2.123 3.189 1.00 18.99 81 ALA C O 1
ATOM 2072 N N . ASN B 1 99 ? -49.895 3.914 3.048 1.00 17.49 82 ASN C N 1
ATOM 2073 C CA . ASN B 1 99 ? -48.651 3.158 3.108 1.00 14.52 82 ASN C CA 1
ATOM 2074 C C . ASN B 1 99 ? -47.633 3.828 4.012 1.00 15.03 82 ASN C C 1
ATOM 2075 O O . ASN B 1 99 ? -47.604 5.059 4.096 1.00 14.55 82 ASN C O 1
ATOM 2080 N N . ILE B 1 100 ? -46.758 3.020 4.619 1.00 15.96 83 ILE C N 1
ATOM 2081 C CA . ILE B 1 100 ? -45.761 3.583 5.525 1.00 14.44 83 ILE C CA 1
ATOM 2082 C C . ILE B 1 100 ? -44.395 3.070 5.163 1.00 14.85 83 ILE C C 1
ATOM 2083 O O . ILE B 1 100 ? -44.215 1.865 5.195 1.00 15.57 83 ILE C O 1
ATOM 2088 N N . SER B 1 101 ? -43.423 3.932 4.867 1.00 13.65 84 SER C N 1
ATOM 2089 C CA . SER B 1 101 ? -42.111 3.462 4.428 1.00 14.35 84 SER C CA 1
ATOM 2090 C C . SER B 1 101 ? -41.245 3.062 5.623 1.00 13.22 84 SER C C 1
ATOM 2091 O O . SER B 1 101 ? -41.636 3.258 6.776 1.00 12.39 84 SER C O 1
ATOM 2094 N N . SER B 1 102 ? -40.078 2.504 5.334 1.00 13.01 85 SER C N 1
ATOM 2095 C CA . SER B 1 102 ? -39.279 1.834 6.355 1.00 15.00 85 SER C CA 1
ATOM 2096 C C . SER B 1 102 ? -38.878 2.693 7.552 1.00 15.58 85 SER C C 1
ATOM 2097 O O . SER B 1 102 ? -38.606 3.903 7.406 1.00 13.66 85 SER C O 1
ATOM 2100 N N . ARG B 1 103 ? -38.802 2.070 8.731 1.00 16.82 86 ARG C N 1
ATOM 2101 C CA . ARG B 1 103 ? -38.322 2.800 9.913 1.00 15.64 86 ARG C CA 1
ATOM 2102 C C . ARG B 1 103 ? -39.219 3.949 10.377 1.00 17.66 86 ARG C C 1
ATOM 2103 O O . ARG B 1 103 ? -38.766 4.923 10.987 1.00 18.80 86 ARG C O 1
ATOM 2111 N N . THR B 1 104 ? -40.513 3.875 10.107 1.00 14.37 87 THR C N 1
ATOM 2112 C CA . THR B 1 104 ? -41.400 4.857 10.694 1.00 15.45 87 THR C CA 1
ATOM 2113 C C . THR B 1 104 ? -41.819 4.492 12.123 1.00 13.48 87 THR C C 1
ATOM 2114 O O . THR B 1 104 ? -41.861 3.299 12.448 1.00 16.89 87 THR C O 1
ATOM 2118 N N . ILE B 1 105 ? -42.010 5.477 12.996 1.00 11.54 88 ILE C N 1
ATOM 2119 C CA . ILE B 1 105 ? -42.698 5.161 14.235 1.00 13.97 88 ILE C CA 1
ATOM 2120 C C . ILE B 1 105 ? -43.978 5.950 14.297 1.00 12.89 88 ILE C C 1
ATOM 2121 O O . ILE B 1 105 ? -43.978 7.140 13.978 1.00 16.88 88 ILE C O 1
ATOM 2126 N N . VAL B 1 106 ? -45.060 5.279 14.705 1.00 15.80 89 VAL C N 1
ATOM 2127 C CA . VAL B 1 106 ? -46.345 5.923 14.959 1.00 15.08 89 VAL C CA 1
ATOM 2128 C C . VAL B 1 106 ? -46.649 5.636 16.428 1.00 15.83 89 VAL C C 1
ATOM 2129 O O . VAL B 1 106 ? -46.706 4.470 16.836 1.00 19.13 89 VAL C O 1
ATOM 2133 N N . TYR B 1 107 ? -46.743 6.692 17.225 1.00 17.07 90 TYR C N 1
ATOM 2134 C CA . TYR B 1 107 ? -47.055 6.576 18.649 1.00 20.60 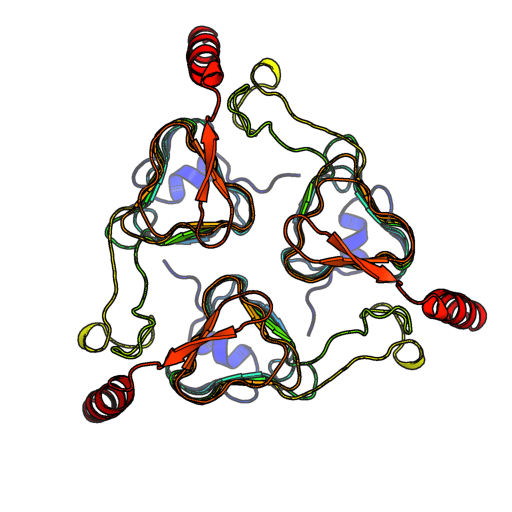90 TYR C CA 1
ATOM 2135 C C . TYR B 1 107 ? -48.507 7.010 18.873 1.00 20.33 90 TYR C C 1
ATOM 2136 O O . TYR B 1 107 ? -48.802 8.164 18.614 1.00 19.22 90 TYR C O 1
ATOM 2145 N N . ALA B 1 108 ? -49.366 6.168 19.455 1.00 20.35 91 ALA C N 1
ATOM 2146 C CA . ALA B 1 108 ? -50.667 6.621 19.968 1.00 20.97 91 ALA C CA 1
ATOM 2147 C C . ALA B 1 108 ? -50.590 7.044 21.437 1.00 22.88 91 ALA C C 1
ATOM 2148 O O . ALA B 1 108 ? -51.540 7.647 21.961 1.00 24.41 91 ALA C O 1
ATOM 2150 N N . ALA B 1 109 ? -49.470 6.753 22.100 1.00 23.43 92 ALA C N 1
ATOM 2151 C CA . ALA B 1 109 ? -49.223 7.370 23.394 1.00 22.73 92 ALA C CA 1
ATOM 2152 C C . ALA B 1 109 ? -47.764 7.790 23.507 1.00 24.10 92 ALA C C 1
ATOM 2153 O O . ALA B 1 109 ? -46.854 7.187 22.915 1.00 24.36 92 ALA C O 1
ATOM 2155 N N . ILE B 1 110 ? -47.539 8.831 24.297 1.00 24.79 93 ILE C N 1
ATOM 2156 C CA . ILE B 1 110 ? -46.196 9.357 24.421 1.00 25.70 93 ILE C CA 1
ATOM 2157 C C . ILE B 1 110 ? -46.025 9.919 25.826 1.00 24.32 93 ILE C C 1
ATOM 2158 O O . ILE B 1 110 ? -46.958 10.522 26.345 1.00 24.83 93 ILE C O 1
ATOM 2163 N N . ASP B 1 111 ? -44.881 9.704 26.464 1.00 25.15 94 ASP C N 1
ATOM 2164 C CA . ASP B 1 111 ? -44.578 10.342 27.737 1.00 25.70 94 ASP C CA 1
ATOM 2165 C C . ASP B 1 111 ? -44.318 11.840 27.665 1.00 26.10 94 ASP C C 1
ATOM 2166 O O . ASP B 1 111 ? -44.032 12.404 26.607 1.00 24.05 94 ASP C O 1
ATOM 2171 N N . ASP B 1 112 ? -44.402 12.501 28.815 1.00 25.37 95 ASP C N 1
ATOM 2172 C CA . ASP B 1 112 ? -44.254 13.958 28.882 1.00 25.39 95 ASP C CA 1
ATOM 2173 C C . ASP B 1 112 ? -42.752 14.290 28.951 1.00 26.10 95 ASP C C 1
ATOM 2174 O O . ASP B 1 112 ? -42.078 13.940 29.922 1.00 27.32 95 ASP C O 1
ATOM 2179 N N . PHE B 1 113 ? -42.191 14.955 27.947 1.00 24.65 96 PHE C N 1
ATOM 2180 C CA . PHE B 1 113 ? -40.754 15.212 27.978 1.00 24.41 96 PHE C CA 1
ATOM 2181 C C . PHE B 1 113 ? -40.332 16.401 28.840 1.00 24.30 96 PHE C C 1
ATOM 2182 O O . PHE B 1 113 ? -39.135 16.704 28.950 1.00 24.28 96 PHE C O 1
ATOM 2190 N N . SER B 1 114 ? -41.308 17.111 29.406 1.00 25.35 97 SER C N 1
ATOM 2191 C CA . SER B 1 114 ? -41.099 18.482 29.866 1.00 24.48 97 SER C CA 1
ATOM 2192 C C . SER B 1 114 ? -40.316 18.580 31.154 1.00 24.30 97 SER C C 1
ATOM 2193 O O . SER B 1 114 ? -39.722 19.612 31.428 1.00 24.90 97 SER C O 1
ATOM 2196 N N . GLY B 1 115 ? -40.341 17.521 31.955 1.00 26.11 98 GLY C N 1
ATOM 2197 C CA . GLY B 1 115 ? -39.722 17.574 33.277 1.00 26.90 98 GLY C CA 1
ATOM 2198 C C . GLY B 1 115 ? -40.791 17.631 34.356 1.00 26.57 98 GLY C C 1
ATOM 2199 O O . GLY B 1 115 ? -40.462 17.739 35.538 1.00 25.41 98 GLY C O 1
ATOM 2200 N N . ASN B 1 116 ? -42.051 17.583 33.934 1.00 27.03 99 ASN C N 1
ATOM 2201 C CA . ASN B 1 116 ? -43.208 17.629 34.820 1.00 29.39 99 ASN C CA 1
ATOM 2202 C C . ASN B 1 116 ? -43.701 16.266 35.293 1.00 30.33 99 ASN C C 1
ATOM 2203 O O . ASN B 1 116 ? -44.736 16.194 35.955 1.00 30.33 99 ASN C O 1
ATOM 2208 N N . ALA B 1 117 ? -42.982 15.196 34.955 1.00 29.07 100 ALA C N 1
ATOM 2209 C CA . ALA B 1 117 ? -43.502 13.850 35.153 1.00 27.75 100 ALA C CA 1
ATOM 2210 C C . ALA B 1 117 ? -42.352 12.893 34.925 1.00 27.79 100 ALA C C 1
ATOM 2211 O O . ALA B 1 117 ? -41.453 13.158 34.113 1.00 26.74 100 ALA C O 1
ATOM 2213 N N . LEU B 1 118 ? -42.392 11.803 35.685 1.00 26.17 101 LEU C N 1
ATOM 2214 C CA . LEU B 1 118 ? -41.549 10.650 35.460 1.00 23.56 101 LEU C CA 1
ATOM 2215 C C . LEU B 1 118 ? -41.977 10.002 34.132 1.00 23.52 101 LEU C C 1
ATOM 2216 O O . LEU B 1 118 ? -42.993 10.373 33.533 1.00 20.08 101 LEU C O 1
ATOM 2221 N N . MET B 1 119 ? -41.191 9.028 33.677 1.00 22.32 102 MET C N 1
ATOM 2222 C CA . MET B 1 119 ? -41.332 8.545 32.301 1.00 22.61 102 MET C CA 1
ATOM 2223 C C . MET B 1 119 ? -41.142 7.041 32.141 1.00 23.56 102 MET C C 1
ATOM 2224 O O . MET B 1 119 ? -40.275 6.422 32.794 1.00 23.24 102 MET C O 1
ATOM 2229 N N . GLY B 1 120 ? -41.967 6.466 31.267 1.00 21.46 103 GLY C N 1
ATOM 2230 C CA . GLY B 1 120 ? -41.698 5.176 30.645 1.00 24.86 103 GLY C CA 1
ATOM 2231 C C . GLY B 1 120 ? -42.343 4.005 31.381 1.00 26.49 103 GLY C C 1
ATOM 2232 O O . GLY B 1 120 ? -42.946 4.214 32.432 1.00 27.71 103 GLY C O 1
ATOM 2233 N N . PRO B 1 121 ? -42.225 2.776 30.850 1.00 26.61 104 PRO C N 1
ATOM 2234 C CA . PRO B 1 121 ? -43.011 1.657 31.385 1.00 28.45 104 PRO C CA 1
ATOM 2235 C C . PRO B 1 121 ? -42.475 1.096 32.693 1.00 29.02 104 PRO C C 1
ATOM 2236 O O . PRO B 1 121 ? -43.150 0.285 33.304 1.00 32.24 104 PRO C O 1
ATOM 2240 N N . THR B 1 122 ? -41.297 1.502 33.149 1.00 29.90 105 THR C N 1
ATOM 2241 C CA . THR B 1 122 ? -40.862 1.073 34.475 1.00 29.71 105 THR C CA 1
ATOM 2242 C C . THR B 1 122 ? -41.596 1.833 35.601 1.00 30.84 105 THR C C 1
ATOM 2243 O O . THR B 1 122 ? -41.385 1.574 36.781 1.00 31.27 105 THR C O 1
ATOM 2247 N N . ILE B 1 123 ? -42.476 2.770 35.276 1.00 31.19 106 ILE C N 1
ATOM 2248 C CA . ILE B 1 123 ? -42.950 3.692 36.297 1.00 32.80 106 ILE C CA 1
ATOM 2249 C C . ILE B 1 123 ? -44.461 3.770 36.314 1.00 34.39 106 ILE C C 1
ATOM 2250 O O . ILE B 1 123 ? -45.080 3.889 35.267 1.00 35.32 106 ILE C O 1
ATOM 2255 N N . PRO B 1 124 ? -45.057 3.721 37.513 1.00 36.02 107 PRO C N 1
ATOM 2256 C CA . PRO B 1 124 ? -46.511 3.703 37.662 1.00 36.30 107 PRO C CA 1
ATOM 2257 C C . PRO B 1 124 ? -47.167 4.949 37.078 1.00 36.84 107 PRO C C 1
ATOM 2258 O O . PRO B 1 124 ? -46.608 6.051 37.191 1.00 34.45 107 PRO C O 1
ATOM 2262 N N . ASN B 1 125 ? -48.341 4.772 36.473 1.00 37.50 108 ASN C N 1
ATOM 2263 C CA . ASN B 1 125 ? -49.026 5.861 35.772 1.00 39.55 108 ASN C CA 1
ATOM 2264 C C . ASN B 1 125 ? -49.249 7.145 36.549 1.00 39.40 108 ASN C C 1
ATOM 2265 O O . ASN B 1 125 ? -49.352 8.220 35.960 1.00 36.17 108 ASN C O 1
ATOM 2270 N N . GLN B 1 126 ? -49.340 7.043 37.872 1.00 40.12 109 GLN C N 1
ATOM 2271 C CA . GLN B 1 126 ? -49.759 8.223 38.624 1.00 42.08 109 GLN C CA 1
ATOM 2272 C C . GLN B 1 126 ? -48.590 9.170 38.820 1.00 40.96 109 GLN C C 1
ATOM 2273 O O . GLN B 1 126 ? -48.757 10.280 39.323 1.00 42.47 109 GLN C O 1
ATOM 2279 N N . TYR B 1 127 ? -47.407 8.713 38.426 1.00 38.85 110 TYR C N 1
ATOM 2280 C CA . TYR B 1 127 ? -46.228 9.561 38.417 1.00 37.33 110 TYR C CA 1
ATOM 2281 C C . TYR B 1 127 ? -45.918 10.117 37.024 1.00 35.50 110 TYR C C 1
ATOM 2282 O O . TYR B 1 127 ? -45.081 11.008 36.885 1.00 34.55 110 TYR C O 1
ATOM 2291 N N . LYS B 1 128 ? -46.620 9.630 36.004 1.00 33.37 111 LYS C N 1
ATOM 2292 C CA . LYS B 1 128 ? -46.324 9.996 34.625 1.00 30.65 111 LYS C CA 1
ATOM 2293 C C . LYS B 1 128 ? -47.389 10.961 34.144 1.00 30.78 111 LYS C C 1
ATOM 2294 O O . LYS B 1 128 ? -48.371 11.206 34.839 1.00 29.06 111 LYS C O 1
ATOM 2300 N N . ASN B 1 129 ? -47.172 11.529 32.964 1.00 28.70 112 ASN C N 1
ATOM 2301 C CA . ASN B 1 129 ? -48.192 12.310 32.309 1.00 28.78 112 ASN C CA 1
ATOM 2302 C C . ASN B 1 129 ? -48.315 11.887 30.838 1.00 29.50 112 ASN C C 1
ATOM 2303 O O . ASN B 1 129 ? -48.096 12.712 29.947 1.00 29.21 112 ASN C O 1
ATOM 2308 N N . VAL B 1 130 ? -48.667 10.623 30.590 1.00 28.66 113 VAL C N 1
ATOM 2309 C CA . VAL B 1 130 ? -48.778 10.122 29.220 1.00 30.10 113 VAL C CA 1
ATOM 2310 C C . VAL B 1 130 ? -49.819 10.882 28.382 1.00 32.40 113 VAL C C 1
ATOM 2311 O O . VAL B 1 130 ? -50.926 11.144 28.831 1.00 34.13 113 VAL C O 1
ATOM 2315 N N . LYS B 1 131 ? -49.465 11.299 27.169 1.00 32.81 114 LYS C N 1
ATOM 2316 C CA . LYS B 1 131 ? -50.414 11.932 26.267 1.00 33.79 114 LYS C CA 1
ATOM 2317 C C . LYS B 1 131 ? -50.888 10.791 25.379 1.00 33.63 114 LYS C C 1
ATOM 2318 O O . LYS B 1 131 ? -50.088 10.009 24.877 1.00 33.84 114 LYS C O 1
ATOM 2324 N N . THR B 1 132 ? -52.195 10.686 25.188 1.00 34.46 115 THR C N 1
ATOM 2325 C CA . THR B 1 132 ? -52.741 9.589 24.408 1.00 35.59 115 THR C CA 1
ATOM 2326 C C . THR B 1 132 ? -53.872 10.092 23.511 1.00 34.85 115 THR C C 1
ATOM 2327 O O . THR B 1 132 ? -54.597 11.002 23.902 1.00 34.81 115 THR C O 1
ATOM 2331 N N . GLY B 1 133 ? -54.019 9.514 22.320 1.00 32.62 116 GLY C N 1
ATOM 2332 C CA . GLY B 1 133 ? -54.992 9.988 21.338 1.00 31.00 116 GLY C CA 1
ATOM 2333 C C . GLY B 1 133 ? -54.967 9.107 20.106 1.00 30.78 116 GLY C C 1
ATOM 2334 O O . GLY B 1 133 ? -53.897 8.753 19.627 1.00 30.12 116 GLY C O 1
ATOM 2335 N N . LYS B 1 134 ? -56.123 8.708 19.593 1.00 28.54 117 LYS C N 1
ATOM 2336 C CA . LYS B 1 134 ? -56.177 7.953 18.341 1.00 29.76 117 LYS C CA 1
ATOM 2337 C C . LYS B 1 134 ? -55.298 8.604 17.255 1.00 27.73 117 LYS C C 1
ATOM 2338 O O . LYS B 1 134 ? -55.301 9.815 17.104 1.00 27.41 117 LYS C O 1
ATOM 2344 N N . VAL B 1 135 ? -54.527 7.826 16.506 1.00 26.32 118 VAL C N 1
ATOM 2345 C CA . VAL B 1 135 ? -53.770 8.349 15.353 1.00 23.39 118 VAL C CA 1
ATOM 2346 C C . VAL B 1 135 ? -54.487 7.774 14.117 1.00 23.01 118 VAL C C 1
ATOM 2347 O O . VAL B 1 135 ? -54.763 6.563 14.067 1.00 20.41 118 VAL C O 1
ATOM 2351 N N . ILE B 1 136 ? -54.831 8.639 13.154 1.00 22.15 119 ILE C N 1
ATOM 2352 C CA . ILE B 1 136 ? -55.539 8.191 11.957 1.00 21.98 119 ILE C CA 1
ATOM 2353 C C . ILE B 1 136 ? -54.739 8.593 10.730 1.00 21.84 119 ILE C C 1
ATOM 2354 O O . ILE B 1 136 ? -54.380 9.771 10.594 1.00 22.17 119 ILE C O 1
ATOM 2359 N N . LEU B 1 137 ? -54.453 7.634 9.855 1.00 19.31 120 LEU C N 1
ATOM 2360 C CA . LEU B 1 137 ? -53.944 7.978 8.546 1.00 18.76 120 LEU C CA 1
ATOM 2361 C C . LEU B 1 137 ? -55.046 7.718 7.508 1.00 20.05 120 LEU C C 1
ATOM 2362 O O . LEU B 1 137 ? -55.485 6.565 7.370 1.00 20.82 120 LEU C O 1
ATOM 2367 N N . LYS B 1 138 ? -55.516 8.767 6.831 1.00 19.85 121 LYS C N 1
ATOM 2368 C CA . LYS B 1 138 ? -56.627 8.635 5.900 1.00 19.10 121 LYS C CA 1
ATOM 2369 C C . LYS B 1 138 ? -56.198 8.016 4.573 1.00 19.93 121 LYS C C 1
ATOM 2370 O O . LYS B 1 138 ? -55.033 7.644 4.415 1.00 17.02 121 LYS C O 1
ATOM 2376 N N . LYS B 1 139 ? -57.137 7.869 3.637 1.00 19.07 122 LYS C N 1
ATOM 2377 C CA . LYS B 1 139 ? -56.861 7.183 2.401 1.00 21.77 122 LYS C CA 1
ATOM 2378 C C . LYS B 1 139 ? -55.732 7.907 1.688 1.00 21.02 122 LYS C C 1
ATOM 2379 O O . LYS B 1 139 ? -55.650 9.141 1.739 1.00 20.58 122 LYS C O 1
ATOM 2385 N N . HIS B 1 140 ? -54.904 7.115 1.021 1.00 19.43 123 HIS C N 1
ATOM 2386 C CA . HIS B 1 140 ? -53.847 7.624 0.170 1.00 19.83 123 HIS C CA 1
ATOM 2387 C C . HIS B 1 140 ? -52.689 8.343 0.902 1.00 18.42 123 HIS C C 1
ATOM 2388 O O . HIS B 1 140 ? -51.777 8.880 0.264 1.00 19.78 123 HIS C O 1
ATOM 2395 N N . VAL B 1 141 ? -52.699 8.337 2.224 1.00 17.68 124 VAL C N 1
ATOM 2396 C CA . VAL B 1 141 ? -51.582 8.921 2.981 1.00 16.87 124 VAL C CA 1
ATOM 2397 C C . VAL B 1 141 ? -50.336 8.093 2.659 1.00 15.09 124 VAL C C 1
ATOM 2398 O O . VAL B 1 141 ? -50.394 6.869 2.613 1.00 15.02 124 VAL C O 1
ATOM 2402 N N . ILE B 1 142 ? -49.192 8.740 2.439 1.00 14.15 125 ILE C N 1
ATOM 2403 C CA . ILE B 1 142 ? -47.945 7.998 2.380 1.00 12.40 125 ILE C CA 1
ATOM 2404 C C . ILE B 1 142 ? -47.032 8.679 3.403 1.00 13.24 125 ILE C C 1
ATOM 2405 O O . ILE B 1 142 ? -46.987 9.899 3.471 1.00 15.07 125 ILE C O 1
ATOM 2410 N N . ILE B 1 143 ? -46.376 7.884 4.239 1.00 13.41 126 ILE C N 1
ATOM 2411 C CA . ILE B 1 143 ? -45.381 8.391 5.161 1.00 13.89 126 ILE C CA 1
ATOM 2412 C C . ILE B 1 143 ? -44.013 7.984 4.654 1.00 14.61 126 ILE C C 1
ATOM 2413 O O . ILE B 1 143 ? -43.757 6.794 4.409 1.00 14.93 126 ILE C O 1
ATOM 2418 N N . GLY B 1 144 ? -43.093 8.948 4.568 1.00 13.33 127 GLY C N 1
ATOM 2419 C CA . GLY B 1 144 ? -41.769 8.658 4.036 1.00 14.14 127 GLY C CA 1
ATOM 2420 C C . GLY B 1 144 ? -40.930 7.953 5.087 1.00 14.16 127 GLY C C 1
ATOM 2421 O O . GLY B 1 144 ? -41.285 7.906 6.266 1.00 13.63 127 GLY C O 1
ATOM 2422 N N . ALA B 1 145 ? -39.789 7.440 4.664 1.00 13.26 128 ALA C N 1
ATOM 2423 C CA . ALA B 1 145 ? -38.969 6.659 5.569 1.00 13.94 128 ALA C CA 1
ATOM 2424 C C . ALA B 1 145 ? -38.389 7.443 6.723 1.00 13.18 128 ALA C C 1
ATOM 2425 O O . ALA B 1 145 ? -38.034 8.638 6.583 1.00 11.73 128 ALA C O 1
ATOM 2427 N N . HIS B 1 146 ? -38.261 6.741 7.853 1.00 14.50 129 HIS C N 1
ATOM 2428 C CA . HIS B 1 146 ? -37.510 7.298 9.005 1.00 15.33 129 HIS C CA 1
ATOM 2429 C C . HIS B 1 146 ? -38.317 8.448 9.616 1.00 17.37 129 HIS C C 1
ATOM 2430 O O . HIS B 1 146 ? -37.707 9.452 10.041 1.00 16.59 129 HIS C O 1
ATOM 2437 N N . SER B 1 147 ? -39.651 8.383 9.569 1.00 13.36 130 SER C N 1
ATOM 2438 C CA . SER B 1 147 ? -40.449 9.493 10.071 1.00 13.10 130 SER C CA 1
ATOM 2439 C C . SER B 1 147 ? -41.131 9.156 11.393 1.00 11.10 130 SER C C 1
ATOM 2440 O O . SER B 1 147 ? -41.183 7.998 11.762 1.00 13.15 130 SER C O 1
ATOM 2443 N N . ILE B 1 148 ? -41.661 10.143 12.102 1.00 11.63 131 ILE C N 1
ATOM 2444 C CA . ILE B 1 148 ? -42.252 9.818 13.396 1.00 11.11 131 ILE C CA 1
ATOM 2445 C C . ILE B 1 148 ? -43.582 10.577 13.440 1.00 11.57 131 ILE C C 1
ATOM 2446 O O . ILE B 1 148 ? -43.619 11.741 13.096 1.00 13.30 131 ILE C O 1
ATOM 2451 N N . ILE B 1 149 ? -44.663 9.923 13.860 1.00 13.74 132 ILE C N 1
ATOM 2452 C CA . ILE B 1 149 ? -45.953 10.547 14.006 1.00 13.49 132 ILE C CA 1
ATOM 2453 C C . ILE B 1 149 ? -46.324 10.387 15.486 1.00 15.25 132 ILE C C 1
ATOM 2454 O O . ILE B 1 149 ? -46.255 9.292 16.063 1.00 19.13 132 ILE C O 1
ATOM 2459 N N . PHE B 1 150 ? -46.824 11.462 16.071 1.00 17.48 133 PHE C N 1
ATOM 2460 C CA . PHE B 1 150 ? -47.124 11.513 17.504 1.00 20.08 133 PHE C CA 1
ATOM 2461 C C . PHE B 1 150 ? -48.613 11.288 17.777 1.00 20.49 133 PHE C C 1
ATOM 2462 O O . PHE B 1 150 ? -49.411 11.242 16.848 1.00 22.93 133 PHE C O 1
ATOM 2470 N N . PRO B 1 151 ? -49.010 11.134 19.056 1.00 21.45 134 PRO C N 1
ATOM 2471 C CA . PRO B 1 151 ? -50.411 10.847 19.395 1.00 19.40 134 PRO C CA 1
ATOM 2472 C C . PRO B 1 151 ? -51.458 11.884 18.974 1.00 19.14 134 PRO C C 1
ATOM 2473 O O . PRO B 1 151 ? -51.156 13.068 18.885 1.00 20.59 134 PRO C O 1
ATOM 2477 N N . ASN B 1 152 ? -52.677 11.420 18.718 1.00 17.88 135 ASN C N 1
ATOM 2478 C CA . ASN B 1 152 ? -53.796 12.346 18.587 1.00 21.45 135 ASN C CA 1
ATOM 2479 C C . ASN B 1 152 ? -53.667 13.165 17.293 1.00 22.76 135 ASN C C 1
ATOM 2480 O O . ASN B 1 152 ? -53.989 14.347 17.261 1.00 26.26 135 ASN C O 1
ATOM 2485 N N . VAL B 1 153 ? -53.201 12.515 16.228 1.00 22.19 136 VAL C N 1
ATOM 2486 C CA . VAL B 1 153 ? -52.836 13.133 14.961 1.00 21.98 136 VAL C CA 1
ATOM 2487 C C . VAL B 1 153 ? -53.675 12.448 13.888 1.00 19.90 136 VAL C C 1
ATOM 2488 O O . VAL B 1 153 ? -53.677 11.212 13.737 1.00 21.43 136 VAL C O 1
ATOM 2492 N N . VAL B 1 154 ? -54.405 13.266 13.140 1.00 20.67 137 VAL C N 1
ATOM 2493 C CA . VAL B 1 154 ? -55.116 12.795 11.951 1.00 21.83 137 VAL C CA 1
ATOM 2494 C C . VAL B 1 154 ? -54.235 13.219 10.774 1.00 20.00 137 VAL C C 1
ATOM 2495 O O . VAL B 1 154 ? -53.974 14.407 10.593 1.00 20.49 137 VAL C O 1
ATOM 2499 N N . ILE B 1 155 ? -53.688 12.271 10.026 1.00 18.84 138 ILE C N 1
ATOM 2500 C CA . ILE B 1 155 ? -52.999 12.612 8.784 1.00 20.05 138 ILE C CA 1
ATOM 2501 C C . ILE B 1 155 ? -54.035 12.670 7.669 1.00 21.46 138 ILE C C 1
ATOM 2502 O O . ILE B 1 155 ? -54.586 11.635 7.271 1.00 22.13 138 ILE C O 1
ATOM 2507 N N . GLY B 1 156 ? -54.290 13.878 7.157 1.00 23.39 139 GLY C N 1
ATOM 2508 C CA . GLY B 1 156 ? -55.408 14.082 6.211 1.00 21.24 139 GLY C CA 1
ATOM 2509 C C . GLY B 1 156 ? -55.315 13.245 4.949 1.00 22.00 139 GLY C C 1
ATOM 2510 O O . GLY B 1 156 ? -54.265 12.750 4.601 1.00 20.49 139 GLY C O 1
ATOM 2511 N N . GLU B 1 157 ? -56.428 13.073 4.249 1.00 22.32 140 GLU C N 1
ATOM 2512 C CA . GLU B 1 157 ? -56.477 12.269 3.043 1.00 21.34 140 GLU C CA 1
ATOM 2513 C C . GLU B 1 157 ? -55.450 12.764 2.019 1.00 20.87 140 GLU C C 1
ATOM 2514 O O . GLU B 1 157 ? -55.311 13.971 1.781 1.00 19.61 140 GLU C O 1
ATOM 2520 N N . GLY B 1 158 ? -54.767 11.808 1.398 1.00 18.71 141 GLY C N 1
ATOM 2521 C CA . GLY B 1 158 ? -53.770 12.112 0.367 1.00 19.55 141 GLY C CA 1
ATOM 2522 C C . GLY B 1 158 ? -52.527 12.863 0.816 1.00 18.82 141 GLY C C 1
ATOM 2523 O O . GLY B 1 158 ? -51.764 13.325 -0.030 1.00 21.29 141 GLY C O 1
ATOM 2524 N N . VAL B 1 159 ? -52.285 13.003 2.119 1.00 18.59 142 VAL C N 1
ATOM 2525 C CA . VAL B 1 159 ? -51.100 13.722 2.601 1.00 16.23 142 VAL C CA 1
ATOM 2526 C C . VAL B 1 159 ? -49.874 12.860 2.295 1.00 16.58 142 VAL C C 1
ATOM 2527 O O . VAL B 1 159 ? -49.957 11.630 2.393 1.00 17.64 142 VAL C O 1
ATOM 2531 N N . ALA B 1 160 ? -48.784 13.465 1.814 1.00 13.17 143 ALA C N 1
ATOM 2532 C CA . ALA B 1 160 ? -47.507 12.795 1.755 1.00 12.36 143 ALA C CA 1
ATOM 2533 C C . ALA B 1 160 ? -46.658 13.458 2.835 1.00 13.72 143 ALA C C 1
ATOM 2534 O O . ALA B 1 160 ? -46.604 14.680 2.924 1.00 12.09 143 ALA C O 1
ATOM 2536 N N . VAL B 1 161 ? -45.971 12.676 3.668 1.00 13.44 144 VAL C N 1
ATOM 2537 C CA . VAL B 1 161 ? -44.960 13.309 4.489 1.00 15.70 144 VAL C CA 1
ATOM 2538 C C . VAL B 1 161 ? -43.608 12.801 4.018 1.00 14.08 144 VAL C C 1
ATOM 2539 O O . VAL B 1 161 ? -43.477 11.624 3.707 1.00 14.58 144 VAL C O 1
ATOM 2543 N N . GLY B 1 162 ? -42.592 13.662 3.918 1.00 14.67 145 GLY C N 1
ATOM 2544 C CA . GLY B 1 162 ? -41.309 13.247 3.363 1.00 13.30 145 GLY C CA 1
ATOM 2545 C C . GLY B 1 162 ? -40.494 12.403 4.319 1.00 15.06 145 GLY C C 1
ATOM 2546 O O . GLY B 1 162 ? -40.912 12.189 5.466 1.00 15.19 145 GLY C O 1
ATOM 2547 N N . ALA B 1 163 ? -39.374 11.860 3.818 1.00 14.29 146 ALA C N 1
ATOM 2548 C CA . ALA B 1 163 ? -38.413 11.182 4.681 1.00 14.74 146 ALA C CA 1
ATOM 2549 C C . ALA B 1 163 ? -37.942 12.055 5.825 1.00 13.31 146 ALA C C 1
ATOM 2550 O O . ALA B 1 163 ? -37.810 13.295 5.725 1.00 10.64 146 ALA C O 1
ATOM 2552 N N . MET B 1 164 ? -37.739 11.378 6.948 1.00 14.44 147 MET C N 1
ATOM 2553 C CA . MET B 1 164 ? -37.086 12.019 8.095 1.00 14.16 147 MET C CA 1
ATOM 2554 C C . MET B 1 164 ? -37.940 13.146 8.616 1.00 16.39 147 MET C C 1
ATOM 2555 O O . MET B 1 164 ? -37.416 14.162 9.062 1.00 17.67 147 MET C O 1
ATOM 2560 N N . SER B 1 165 ? -39.248 12.915 8.646 1.00 17.23 148 SER C N 1
ATOM 2561 C CA . SER B 1 165 ? -40.170 13.952 9.067 1.00 20.71 148 SER C CA 1
ATOM 2562 C C . SER B 1 165 ? -40.725 13.690 10.466 1.00 18.21 148 SER C C 1
ATOM 2563 O O . SER B 1 165 ? -40.815 12.541 10.895 1.00 15.67 148 SER C O 1
ATOM 2566 N N . MET B 1 166 ? -41.031 14.769 11.168 1.00 16.75 149 MET C N 1
ATOM 2567 C CA . MET B 1 166 ? -41.676 14.659 12.466 1.00 16.21 149 MET C CA 1
ATOM 2568 C C . MET B 1 166 ? -43.019 15.400 12.507 1.00 15.00 149 MET C C 1
ATOM 2569 O O . MET B 1 166 ? -43.071 16.576 12.182 1.00 15.55 149 MET C O 1
ATOM 2574 N N . VAL B 1 167 ? -44.094 14.696 12.868 1.00 16.13 150 VAL C N 1
ATOM 2575 C CA . VAL B 1 167 ? -45.455 15.192 12.785 1.00 14.13 150 VAL C CA 1
ATOM 2576 C C . VAL B 1 167 ? -45.993 15.120 14.190 1.00 15.47 150 VAL C C 1
ATOM 2577 O O . VAL B 1 167 ? -46.261 14.019 14.703 1.00 17.09 150 VAL C O 1
ATOM 2581 N N . LYS B 1 168 ? -46.219 16.295 14.761 1.00 17.03 151 LYS C N 1
ATOM 2582 C CA . LYS B 1 168 ? -46.727 16.414 16.124 1.00 18.65 151 LYS C CA 1
ATOM 2583 C C . LYS B 1 168 ? -48.196 16.861 16.157 1.00 21.32 151 LYS C C 1
ATOM 2584 O O . LYS B 1 168 ? -48.883 16.720 17.190 1.00 19.17 151 LYS C O 1
ATOM 2590 N N . GLU B 1 169 ? -48.691 17.372 15.030 1.00 19.45 152 GLU C N 1
ATOM 2591 C CA . GLU B 1 169 ? -50.126 17.660 14.974 1.00 23.81 152 GLU C CA 1
ATOM 2592 C C . GLU B 1 169 ? -50.819 17.346 13.656 1.00 22.93 152 GLU C C 1
ATOM 2593 O O . GLU B 1 169 ? -50.165 16.958 12.694 1.00 20.99 152 GLU C O 1
ATOM 2599 N N . SER B 1 170 ? -52.138 17.491 13.604 1.00 20.50 153 SER C N 1
ATOM 2600 C CA . SER B 1 170 ? -52.865 16.982 12.450 1.00 21.94 153 SER C CA 1
ATOM 2601 C C . SER B 1 170 ? -52.435 17.691 11.167 1.00 19.25 153 SER C C 1
ATOM 2602 O O . SER B 1 170 ? -52.006 18.829 11.226 1.00 19.61 153 SER C O 1
ATOM 2605 N N . LEU B 1 171 ? -52.532 17.001 10.036 1.00 19.39 154 LEU C N 1
ATOM 2606 C CA . LEU B 1 171 ? -52.092 17.550 8.755 1.00 19.73 154 LEU C CA 1
ATOM 2607 C C . LEU B 1 171 ? -53.280 17.698 7.778 1.00 19.24 154 LEU C C 1
ATOM 2608 O O . LEU B 1 171 ? -54.063 16.770 7.578 1.00 18.08 154 LEU C O 1
ATOM 2613 N N . ASP B 1 172 ? -53.431 18.874 7.178 1.00 18.61 155 ASP C N 1
ATOM 2614 C CA . ASP B 1 172 ? -54.492 19.107 6.183 1.00 20.36 155 ASP C CA 1
ATOM 2615 C C . ASP B 1 172 ? -54.371 18.218 4.948 1.00 19.81 155 ASP C C 1
ATOM 2616 O O . ASP B 1 172 ? -53.284 18.035 4.383 1.00 17.50 155 ASP C O 1
ATOM 2621 N N . ASP B 1 173 ? -55.510 17.671 4.523 1.00 17.50 156 ASP C N 1
ATOM 2622 C CA . ASP B 1 173 ? -55.637 16.873 3.305 1.00 18.46 156 ASP C CA 1
ATOM 2623 C C . ASP B 1 173 ? -54.856 17.362 2.063 1.00 18.31 156 ASP C C 1
ATOM 2624 O O . ASP B 1 173 ? -54.793 18.564 1.839 1.00 18.49 156 ASP C O 1
ATOM 2629 N N . TRP B 1 174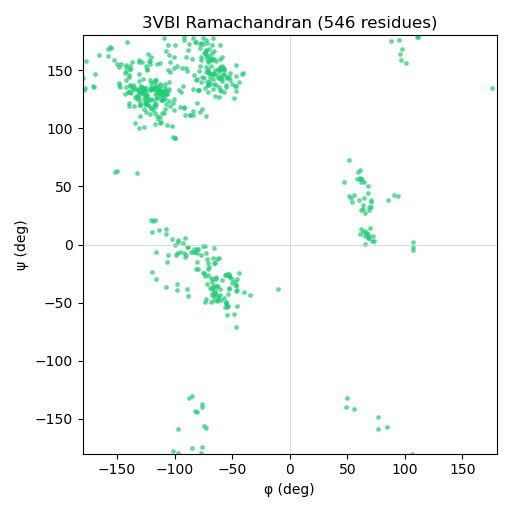 ? -54.389 16.446 1.214 1.00 17.51 157 TRP C N 1
ATOM 2630 C CA . TRP B 1 174 ? -53.833 16.754 -0.112 1.00 18.38 157 TRP C CA 1
ATOM 2631 C C . TRP B 1 174 ? -52.695 17.794 -0.113 1.00 19.20 157 TRP C C 1
ATOM 2632 O O . TRP B 1 174 ? -52.598 18.634 -1.026 1.00 17.38 157 TRP C O 1
ATOM 2643 N N . TYR B 1 175 ? -51.844 17.756 0.919 1.00 16.83 158 TYR C N 1
ATOM 2644 C CA . TYR B 1 175 ? -50.592 18.506 0.931 1.00 15.41 158 TYR C CA 1
ATOM 2645 C C . TYR B 1 175 ? -49.393 17.590 1.120 1.00 15.14 158 TYR C C 1
ATOM 2646 O O . TYR B 1 175 ? -49.516 16.480 1.627 1.00 14.68 158 TYR C O 1
ATOM 2655 N N . ILE B 1 176 ? -48.232 18.071 0.707 1.00 14.69 159 ILE C N 1
ATOM 2656 C CA . ILE B 1 176 ? -46.943 17.450 0.962 1.00 14.43 159 ILE C CA 1
ATOM 2657 C C . ILE B 1 176 ? -46.188 18.229 2.040 1.00 15.10 159 ILE C C 1
ATOM 2658 O O . ILE B 1 176 ? -46.126 19.469 2.012 1.00 14.87 159 ILE C O 1
ATOM 2663 N N . TYR B 1 177 ? -45.624 17.491 2.995 1.00 12.84 160 TYR C N 1
ATOM 2664 C CA . TYR B 1 177 ? -44.987 18.107 4.142 1.00 13.84 160 TYR C CA 1
ATOM 2665 C C . TYR B 1 177 ? -43.612 17.512 4.374 1.00 14.43 160 TYR C C 1
ATOM 2666 O O . TYR B 1 177 ? -43.407 16.340 4.100 1.00 15.58 160 TYR C O 1
ATOM 2675 N N . VAL B 1 178 ? -42.676 18.321 4.862 1.00 15.81 161 VAL C N 1
ATOM 2676 C CA . VAL B 1 178 ? -41.332 17.827 5.142 1.00 14.36 161 VAL C CA 1
ATOM 2677 C C . VAL B 1 178 ? -40.762 18.567 6.352 1.00 15.21 161 VAL C C 1
ATOM 2678 O O . VAL B 1 178 ? -41.217 19.670 6.714 1.00 15.65 161 VAL C O 1
ATOM 2682 N N . GLY B 1 179 ? -39.815 17.910 7.020 1.00 13.75 162 GLY C N 1
ATOM 2683 C CA . GLY B 1 179 ? -39.056 18.608 8.033 1.00 14.96 162 GLY C CA 1
ATOM 2684 C C . GLY B 1 179 ? -39.347 18.123 9.429 1.00 16.34 162 GLY C C 1
ATOM 2685 O O . GLY B 1 179 ? -40.196 17.264 9.630 1.00 16.18 162 GLY C O 1
ATOM 2686 N N . VAL B 1 180 ? -38.642 18.721 10.382 1.00 16.73 163 VAL C N 1
ATOM 2687 C CA . VAL B 1 180 ? -38.751 18.338 11.771 1.00 15.82 163 VAL C CA 1
ATOM 2688 C C . VAL B 1 180 ? -38.866 19.635 12.543 1.00 17.36 163 VAL C C 1
ATOM 2689 O O . VAL B 1 180 ? -37.870 20.362 12.702 1.00 18.37 163 VAL C O 1
ATOM 2693 N N . PRO B 1 181 ? -40.089 19.953 12.998 1.00 18.64 164 PRO C N 1
ATOM 2694 C CA . PRO B 1 181 ? -41.375 19.305 12.711 1.00 17.41 164 PRO C CA 1
ATOM 2695 C C . PRO B 1 181 ? -41.759 19.712 11.280 1.00 17.98 164 PRO C C 1
ATOM 2696 O O . PRO B 1 181 ? -41.188 20.630 10.711 1.00 16.71 164 PRO C O 1
ATOM 2700 N N . VAL B 1 182 ? -42.715 19.030 10.683 1.00 18.15 165 VAL C N 1
ATOM 2701 C CA . VAL B 1 182 ? -42.985 19.254 9.280 1.00 17.01 165 VAL C CA 1
ATOM 2702 C C . VAL B 1 182 ? -43.586 20.627 9.021 1.00 18.64 165 VAL C C 1
ATOM 2703 O O . VAL B 1 182 ? -44.289 21.218 9.856 1.00 16.60 165 VAL C O 1
ATOM 2707 N N . ARG B 1 183 ? -43.340 21.079 7.799 1.00 17.61 166 ARG C N 1
ATOM 2708 C CA . ARG B 1 183 ? -44.031 22.250 7.297 1.00 17.03 166 ARG C CA 1
ATOM 2709 C C . ARG B 1 183 ? -44.640 21.907 5.953 1.00 17.54 166 ARG C C 1
ATOM 2710 O O . ARG B 1 183 ? -44.155 21.018 5.269 1.00 17.76 166 ARG C O 1
ATOM 2718 N N . LYS B 1 184 ? -45.670 22.645 5.549 1.00 19.52 167 LYS C N 1
ATOM 2719 C CA . LYS B 1 184 ? -46.435 22.363 4.332 1.00 18.47 167 LYS C CA 1
ATOM 2720 C C . LYS B 1 184 ? -45.599 22.939 3.186 1.00 20.15 167 LYS C C 1
ATOM 2721 O O . LYS B 1 184 ? -45.250 24.110 3.232 1.00 23.83 167 LYS C O 1
ATOM 2727 N N . ILE B 1 185 ? -45.192 22.144 2.201 1.00 18.07 168 ILE C N 1
ATOM 2728 C CA . ILE B 1 185 ? -44.439 22.715 1.095 1.00 20.54 168 ILE C CA 1
ATOM 2729 C C . ILE B 1 185 ? -45.194 22.823 -0.250 1.00 21.12 168 ILE C C 1
ATOM 2730 O O . ILE B 1 185 ? -44.942 23.747 -1.021 1.00 23.85 168 ILE C O 1
ATOM 2735 N N . LYS B 1 186 ? -46.045 21.863 -0.593 1.00 20.58 169 LYS C N 1
ATOM 2736 C CA . LYS B 1 186 ? -46.780 21.954 -1.856 1.00 21.72 169 LYS C CA 1
ATOM 2737 C C . LYS B 1 186 ? -48.078 21.133 -1.801 1.00 20.96 169 LYS C C 1
ATOM 2738 O O . LYS B 1 186 ? -48.283 20.355 -0.855 1.00 21.21 169 LYS C O 1
ATOM 2744 N N . ALA B 1 187 ? -48.944 21.286 -2.803 1.00 16.47 170 ALA C N 1
ATOM 2745 C CA . ALA B 1 187 ? -50.105 20.422 -2.926 1.00 16.80 170 ALA C CA 1
ATOM 2746 C C . ALA B 1 187 ? -49.685 19.021 -3.340 1.00 18.11 170 ALA C C 1
ATOM 2747 O O . ALA B 1 187 ? -48.712 18.825 -4.092 1.00 18.95 170 ALA C O 1
ATOM 2749 N N . ARG B 1 188 ? -50.481 18.058 -2.888 1.00 17.43 171 ARG C N 1
ATOM 2750 C CA . ARG B 1 188 ? -50.395 16.700 -3.398 1.00 18.14 171 ARG C CA 1
ATOM 2751 C C . ARG B 1 188 ? -51.429 16.718 -4.527 1.00 20.06 171 ARG C C 1
ATOM 2752 O O . ARG B 1 188 ? -52.536 17.243 -4.378 1.00 17.67 171 ARG C O 1
ATOM 2760 N N . LYS B 1 189 ? -51.039 16.128 -5.650 1.00 21.21 172 LYS C N 1
ATOM 2761 C CA . LYS B 1 189 ? -51.937 15.891 -6.781 1.00 23.52 172 LYS C CA 1
ATOM 2762 C C . LYS B 1 189 ? -52.995 14.827 -6.512 1.00 23.17 172 LYS C C 1
ATOM 2763 O O . LYS B 1 189 ? -52.722 13.841 -5.819 1.00 23.68 172 LYS C O 1
ATOM 2769 N N . ARG B 1 190 ? -54.179 14.994 -7.110 1.00 22.78 173 ARG C N 1
ATOM 2770 C CA . ARG B 1 190 ? -55.271 14.065 -6.900 1.00 23.42 173 ARG C CA 1
ATOM 2771 C C . ARG B 1 190 ? -55.453 12.985 -7.969 1.00 24.53 173 ARG C C 1
ATOM 2772 O O . ARG B 1 190 ? -56.329 12.124 -7.842 1.00 24.85 173 ARG C O 1
ATOM 2780 N N . LYS B 1 191 ? -54.577 12.969 -8.968 1.00 23.87 174 LYS C N 1
ATOM 2781 C CA . LYS B 1 191 ? -54.632 11.934 -9.981 1.00 25.96 174 LYS C CA 1
ATOM 2782 C C . LYS B 1 191 ? -54.778 10.523 -9.400 1.00 25.65 174 LYS C C 1
ATOM 2783 O O . LYS B 1 191 ? -55.542 9.690 -9.892 1.00 26.14 174 LYS C O 1
ATOM 2789 N N . ILE B 1 192 ? -54.069 10.281 -8.303 1.00 26.19 175 ILE C N 1
ATOM 2790 C CA . ILE B 1 192 ? -54.149 9.049 -7.545 1.00 24.89 175 ILE C CA 1
ATOM 2791 C C . ILE B 1 192 ? -55.601 8.631 -7.288 1.00 25.65 175 ILE C C 1
ATOM 2792 O O . ILE B 1 192 ? -55.895 7.440 -7.320 1.00 27.69 175 ILE C O 1
ATOM 2797 N N . VAL B 1 193 ? -56.527 9.560 -7.062 1.00 25.43 176 VAL C N 1
ATOM 2798 C CA . VAL B 1 193 ? -57.898 9.143 -6.821 1.00 27.71 176 VAL C CA 1
ATOM 2799 C C . VAL B 1 193 ? -58.492 8.568 -8.120 1.00 29.77 176 VAL C C 1
ATOM 2800 O O . VAL B 1 193 ? -59.237 7.573 -8.103 1.00 29.31 176 VAL C O 1
ATOM 2804 N N . GLU B 1 194 ? -58.147 9.170 -9.255 1.00 29.54 177 GLU C N 1
ATOM 2805 C CA . GLU B 1 194 ? -58.643 8.592 -10.509 1.00 30.27 177 GLU C CA 1
ATOM 2806 C C . GLU B 1 194 ? -58.066 7.204 -10.743 1.00 30.19 177 GLU C C 1
ATOM 2807 O O . GLU B 1 194 ? -58.804 6.306 -11.174 1.00 31.64 177 GLU C O 1
ATOM 2813 N N . LEU B 1 195 ? -56.767 7.021 -10.492 1.00 28.75 178 LEU C N 1
ATOM 2814 C CA . LEU B 1 195 ? -56.184 5.683 -10.595 1.00 28.33 178 LEU C CA 1
ATOM 2815 C C . LEU B 1 195 ? -56.790 4.700 -9.588 1.00 29.55 178 LEU C C 1
ATOM 2816 O O . LEU B 1 195 ? -56.998 3.527 -9.911 1.00 31.53 178 LEU C O 1
ATOM 2821 N N . GLU B 1 196 ? -57.127 5.142 -8.382 1.00 31.02 179 GLU C N 1
ATOM 2822 C CA . GLU B 1 196 ? -57.812 4.232 -7.472 1.00 31.49 179 GLU C CA 1
ATOM 2823 C C . GLU B 1 196 ? -59.037 3.671 -8.192 1.00 33.46 179 GLU C C 1
ATOM 2824 O O . GLU B 1 196 ? -59.217 2.455 -8.241 1.00 34.51 179 GLU C O 1
ATOM 2830 N N . ASN B 1 197 ? -59.881 4.553 -8.727 1.00 34.16 180 ASN C N 1
ATOM 2831 C CA . ASN B 1 197 ? -61.200 4.149 -9.204 1.00 34.23 180 ASN C CA 1
ATOM 2832 C C . ASN B 1 197 ? -61.025 3.240 -10.422 1.00 34.34 180 ASN C C 1
ATOM 2833 O O . ASN B 1 197 ? -61.737 2.243 -10.573 1.00 34.22 180 ASN C O 1
ATOM 2838 N N . GLU B 1 198 ? -60.048 3.580 -11.255 1.00 34.41 181 GLU C N 1
ATOM 2839 C CA . GLU B 1 198 ? -59.597 2.742 -12.371 1.00 37.58 181 GLU C CA 1
ATOM 2840 C C . GLU B 1 198 ? -59.221 1.330 -11.908 1.00 38.93 181 GLU C C 1
ATOM 2841 O O . GLU B 1 198 ? -59.855 0.353 -12.317 1.00 39.92 181 GLU C O 1
ATOM 2847 N N . PHE B 1 199 ? -58.233 1.218 -11.022 1.00 40.64 182 PHE C N 1
ATOM 2848 C CA . PHE B 1 199 ? -57.813 -0.047 -10.400 1.00 41.69 182 PHE C CA 1
ATOM 2849 C C . PHE B 1 199 ? -58.940 -0.934 -9.875 1.00 42.47 182 PHE C C 1
ATOM 2850 O O . PHE B 1 199 ? -59.018 -2.131 -10.182 1.00 41.71 182 PHE C O 1
ATOM 2858 N N . LEU B 1 200 ? -59.793 -0.327 -9.055 1.00 43.33 183 LEU C N 1
ATOM 2859 C CA . LEU B 1 200 ? -60.955 -1.023 -8.523 1.00 46.42 183 LEU C CA 1
ATOM 2860 C C . LEU B 1 200 ? -61.920 -1.466 -9.633 1.00 48.58 183 LEU C C 1
ATOM 2861 O O . LEU B 1 200 ? -62.321 -2.624 -9.639 1.00 48.47 183 LEU C O 1
ATOM 2866 N N . LYS B 1 201 ? -62.262 -0.579 -10.569 1.00 51.33 184 LYS C N 1
ATOM 2867 C CA . LYS B 1 201 ? -63.186 -0.871 -11.672 1.00 53.63 184 LYS C CA 1
ATOM 2868 C C . LYS B 1 201 ? -62.726 -2.111 -12.424 1.00 54.81 184 LYS C C 1
ATOM 2869 O O . LYS B 1 201 ? -63.546 -2.969 -12.743 1.00 55.30 184 LYS C O 1
ATOM 2875 N N . SER B 1 202 ? -61.427 -2.242 -12.679 1.00 56.05 185 SER C N 1
ATOM 2876 C CA . SER B 1 202 ? -60.950 -3.435 -13.370 1.00 56.82 185 SER C CA 1
ATOM 2877 C C . SER B 1 202 ? -60.945 -4.691 -12.499 1.00 58.08 185 SER C C 1
ATOM 2878 O O . SER B 1 202 ? -60.603 -5.773 -12.970 1.00 58.14 185 SER C O 1
ATOM 2881 N N . MET B 1 203 ? -61.342 -4.559 -11.236 1.00 59.87 186 MET C N 1
ATOM 2882 C CA . MET B 1 203 ? -61.775 -5.706 -10.424 1.00 61.56 186 MET C CA 1
ATOM 2883 C C . MET B 1 203 ? -63.197 -5.571 -9.863 1.00 61.59 186 MET C C 1
ATOM 2884 O O . MET B 1 203 ? -64.192 -5.501 -10.596 1.00 61.35 186 MET C O 1
ATOM 2889 N N . MET C 1 18 ? -18.942 -14.382 21.626 1.00 40.57 1 MET E N 1
ATOM 2890 C CA . MET C 1 18 ? -20.384 -14.101 21.363 1.00 40.23 1 MET E CA 1
ATOM 2891 C C . MET C 1 18 ? -20.428 -13.184 20.141 1.00 38.37 1 MET E C 1
ATOM 2892 O O . MET C 1 18 ? -19.990 -12.032 20.111 1.00 38.84 1 MET E O 1
ATOM 2897 N N . ASN C 1 19 ? -20.930 -13.776 19.071 1.00 36.40 2 ASN E N 1
ATOM 2898 C CA . ASN C 1 19 ? -21.192 -13.037 17.857 1.00 33.78 2 ASN E CA 1
ATOM 2899 C C . ASN C 1 19 ? -22.275 -13.822 17.141 1.00 33.05 2 ASN E C 1
ATOM 2900 O O . ASN C 1 19 ? -22.623 -14.944 17.532 1.00 32.95 2 ASN E O 1
ATOM 2905 N N . SER C 1 20 ? -22.866 -13.247 16.106 1.00 32.53 3 SER E N 1
ATOM 2906 C CA . SER C 1 20 ? -24.034 -13.917 15.555 1.00 32.84 3 SER E CA 1
ATOM 2907 C C . SER C 1 20 ? -23.814 -14.323 14.096 1.00 33.36 3 SER E C 1
ATOM 2908 O O . SER C 1 20 ? -24.784 -14.568 13.381 1.00 32.04 3 SER E O 1
ATOM 2911 N N . PHE C 1 21 ? -22.559 -14.407 13.662 1.00 33.85 4 PHE E N 1
ATOM 2912 C CA . PHE C 1 21 ? -22.265 -14.684 12.258 1.00 34.89 4 PHE E CA 1
ATOM 2913 C C . PHE C 1 21 ? -22.407 -16.167 11.892 1.00 36.97 4 PHE E C 1
ATOM 2914 O O . PHE C 1 21 ? -22.197 -17.048 12.736 1.00 36.91 4 PHE E O 1
ATOM 2922 N N . TYR C 1 22 ? -22.789 -16.427 10.646 1.00 38.48 5 TYR E N 1
ATOM 2923 C CA . TYR C 1 22 ? -22.729 -17.755 10.037 1.00 40.33 5 TYR E CA 1
ATOM 2924 C C . TYR C 1 22 ? -21.276 -18.215 10.028 1.00 41.43 5 TYR E C 1
ATOM 2925 O O . TYR C 1 22 ? -20.377 -17.385 9.920 1.00 41.53 5 TYR E O 1
ATOM 2934 N N . SER C 1 23 ? -21.045 -19.527 10.100 1.00 44.25 6 SER E N 1
ATOM 2935 C CA . SER C 1 23 ? -19.783 -20.146 9.668 1.00 46.39 6 SER E CA 1
ATOM 2936 C C . SER C 1 23 ? -19.585 -20.042 8.154 1.00 47.28 6 SER E C 1
ATOM 2937 O O . SER C 1 23 ? -20.564 -19.876 7.422 1.00 46.66 6 SER E O 1
ATOM 2940 N N . GLN C 1 24 ? -18.338 -20.154 7.691 1.00 49.70 7 GLN E N 1
ATOM 2941 C CA . GLN C 1 24 ? -18.035 -20.163 6.251 1.00 51.81 7 GLN E CA 1
ATOM 2942 C C . GLN C 1 24 ? -18.820 -21.247 5.507 1.00 52.18 7 GLN E C 1
ATOM 2943 O O . GLN C 1 24 ? -19.123 -21.111 4.318 1.00 52.57 7 GLN E O 1
ATOM 2949 N N . GLU C 1 25 ? -19.189 -22.296 6.238 1.00 53.21 8 GLU E N 1
ATOM 2950 C CA . GLU C 1 25 ? -19.929 -23.440 5.719 1.00 54.51 8 GLU E CA 1
ATOM 2951 C C . GLU C 1 25 ? -21.394 -23.118 5.448 1.00 54.32 8 GLU E C 1
ATOM 2952 O O . GLU C 1 25 ? -21.925 -23.433 4.380 1.00 53.94 8 GLU E O 1
ATOM 2958 N N . GLU C 1 26 ? -22.052 -22.511 6.434 1.00 53.61 9 GLU E N 1
ATOM 2959 C CA . GLU C 1 26 ? -23.443 -22.113 6.260 1.00 53.03 9 GLU E CA 1
ATOM 2960 C C . GLU C 1 26 ? -23.513 -21.049 5.164 1.00 53.06 9 GLU E C 1
ATOM 2961 O O . GLU C 1 26 ? -24.510 -20.939 4.444 1.00 53.37 9 GLU E O 1
ATOM 2967 N N . LEU C 1 27 ? -22.450 -20.263 5.023 1.00 51.62 10 LEU E N 1
ATOM 2968 C CA . LEU C 1 27 ? -22.455 -19.244 3.989 1.00 51.46 10 LEU E CA 1
ATOM 2969 C C . LEU C 1 27 ? -22.735 -19.887 2.635 1.00 52.94 10 LEU E C 1
ATOM 2970 O O . LEU C 1 27 ? -23.611 -19.421 1.899 1.00 52.90 10 LEU E O 1
ATOM 2975 N N . LYS C 1 28 ? -22.003 -20.955 2.309 1.00 53.08 11 LYS E N 1
ATOM 2976 C CA . LYS C 1 28 ? -22.195 -21.616 1.016 1.00 52.60 11 LYS E CA 1
ATOM 2977 C C . LYS C 1 28 ? -23.625 -22.134 0.814 1.00 51.36 11 LYS E C 1
ATOM 2978 O O . LYS C 1 28 ? -24.122 -22.121 -0.311 1.00 50.87 11 LYS E O 1
ATOM 2984 N N . LYS C 1 29 ? -24.299 -22.519 1.897 1.00 50.20 12 LYS E N 1
ATOM 2985 C CA . LYS C 1 29 ? -25.722 -22.880 1.895 1.00 49.99 12 LYS E CA 1
ATOM 2986 C C . LYS C 1 29 ? -26.708 -21.751 1.585 1.00 49.54 12 LYS E C 1
ATOM 2987 O O . LYS C 1 29 ? -27.916 -21.981 1.535 1.00 50.28 12 LYS E O 1
ATOM 2993 N N . ILE C 1 30 ? -26.228 -20.526 1.394 1.00 47.85 13 ILE E N 1
ATOM 2994 C CA . ILE C 1 30 ? -27.135 -19.409 1.150 1.00 46.09 13 ILE E CA 1
ATOM 2995 C C . ILE C 1 30 ? -27.411 -19.242 -0.337 1.00 45.29 13 ILE E C 1
ATOM 2996 O O . ILE C 1 30 ? -28.527 -18.914 -0.723 1.00 45.12 13 ILE E O 1
ATOM 3001 N N . GLY C 1 31 ? -26.399 -19.450 -1.168 1.00 44.67 14 GLY E N 1
ATOM 3002 C CA . GLY C 1 31 ? -26.615 -19.450 -2.609 1.00 44.58 14 GLY E CA 1
ATOM 3003 C C . GLY C 1 31 ? -26.443 -18.068 -3.209 1.00 44.68 14 GLY E C 1
ATOM 3004 O O . GLY C 1 31 ? -27.231 -17.664 -4.065 1.00 44.88 14 GLY E O 1
ATOM 3005 N N . PHE C 1 32 ? -25.408 -17.362 -2.756 1.00 43.74 15 PHE E N 1
ATOM 3006 C CA . PHE C 1 32 ? -25.022 -16.071 -3.298 1.00 44.44 15 PHE E CA 1
ATOM 3007 C C . PHE C 1 32 ? -24.538 -16.239 -4.731 1.00 45.64 15 PHE E C 1
ATOM 3008 O O . PHE C 1 32 ? -23.926 -17.252 -5.057 1.00 46.75 15 PHE E O 1
ATOM 3016 N N . LEU C 1 33 ? -24.762 -15.247 -5.586 1.00 45.36 16 LEU E N 1
ATOM 3017 C CA . LEU C 1 33 ? -24.087 -15.275 -6.874 1.00 45.64 16 LEU E CA 1
ATOM 3018 C C . LEU C 1 33 ? -22.594 -15.518 -6.661 1.00 45.87 16 LEU E C 1
ATOM 3019 O O . LEU C 1 33 ? -21.942 -16.090 -7.535 1.00 46.67 16 LEU E O 1
ATOM 3024 N N . SER C 1 34 ? -22.059 -15.079 -5.521 1.00 45.70 17 SER E N 1
ATOM 3025 C CA . SER C 1 34 ? -20.614 -15.046 -5.269 1.00 45.27 17 SER E CA 1
ATOM 3026 C C . SER C 1 34 ? -20.321 -14.512 -3.863 1.00 46.31 17 SER E C 1
ATOM 3027 O O . SER C 1 34 ? -20.903 -13.497 -3.469 1.00 46.54 17 SER E O 1
ATOM 3030 N N . VAL C 1 35 ? -19.454 -15.187 -3.108 1.00 46.17 18 VAL E N 1
ATOM 3031 C CA . VAL C 1 35 ? -19.076 -14.778 -1.744 1.00 46.26 18 VAL E CA 1
ATOM 3032 C C . VAL C 1 35 ? -17.583 -14.990 -1.550 1.00 45.69 18 VAL E C 1
ATOM 3033 O O . VAL C 1 35 ? -17.146 -16.133 -1.647 1.00 46.60 18 VAL E O 1
ATOM 3037 N N . GLY C 1 36 ? -16.804 -13.949 -1.260 1.00 43.93 19 GLY E N 1
ATOM 3038 C CA . GLY C 1 36 ? -15.374 -14.137 -1.028 1.00 41.43 19 GLY E CA 1
ATOM 3039 C C . GLY C 1 36 ? -15.050 -14.808 0.294 1.00 40.25 19 GLY E C 1
ATOM 3040 O O . GLY C 1 36 ? -15.905 -15.467 0.896 1.00 40.84 19 GLY E O 1
ATOM 3041 N N . LYS C 1 37 ? -13.823 -14.601 0.760 1.00 40.17 20 LYS E N 1
ATOM 3042 C CA . LYS C 1 37 ? -13.328 -15.159 2.019 1.00 41.28 20 LYS E CA 1
ATOM 3043 C C . LYS C 1 37 ? -13.411 -14.139 3.158 1.00 40.45 20 LYS E C 1
ATOM 3044 O O . LYS C 1 37 ? -13.285 -12.939 2.898 1.00 40.20 20 LYS E O 1
ATOM 3050 N N . ASN C 1 38 ? -13.517 -14.614 4.400 1.00 38.85 21 ASN E N 1
ATOM 3051 C CA . ASN C 1 38 ? -13.526 -13.754 5.590 1.00 37.96 21 ASN E CA 1
ATOM 3052 C C . ASN C 1 38 ? -14.724 -12.811 5.539 1.00 35.94 21 ASN E C 1
ATOM 3053 O O . ASN C 1 38 ? -14.555 -11.592 5.587 1.00 34.83 21 ASN E O 1
ATOM 3058 N N . VAL C 1 39 ? -15.901 -13.406 5.377 1.00 34.65 22 VAL E N 1
ATOM 3059 C CA . VAL C 1 39 ? -17.169 -12.734 5.129 1.00 32.77 22 VAL E CA 1
ATOM 3060 C C . VAL C 1 39 ? -17.995 -13.092 6.350 1.00 31.67 22 VAL E C 1
ATOM 3061 O O . VAL C 1 39 ? -18.250 -14.259 6.623 1.00 32.50 22 VAL E O 1
ATOM 3065 N N . LEU C 1 40 ? -18.382 -12.076 7.107 1.00 30.60 23 LEU E N 1
ATOM 3066 C CA . LEU C 1 40 ? -19.031 -12.302 8.393 1.00 29.34 23 LEU E CA 1
ATOM 3067 C C . LEU C 1 40 ? -20.455 -11.777 8.233 1.00 29.71 23 LEU E C 1
ATOM 3068 O O . LEU C 1 40 ? -20.637 -10.573 8.083 1.00 28.36 23 LEU E O 1
ATOM 3073 N N . ILE C 1 41 ? -21.456 -12.653 8.171 1.00 27.65 24 ILE E N 1
ATOM 3074 C CA . ILE C 1 41 ? -22.789 -12.148 7.900 1.00 27.48 24 ILE E CA 1
ATOM 3075 C C . ILE C 1 41 ? -23.607 -12.644 9.067 1.00 27.70 24 ILE E C 1
ATOM 3076 O O . ILE C 1 41 ? -23.552 -13.839 9.365 1.00 29.58 24 ILE E O 1
ATOM 3081 N N . SER C 1 42 ? -24.346 -11.747 9.721 1.00 26.69 25 SER E N 1
ATOM 3082 C CA . SER C 1 42 ? -25.220 -12.092 10.830 1.00 25.87 25 SER E CA 1
ATOM 3083 C C . SER C 1 42 ? -26.399 -12.967 10.436 1.00 27.94 25 SER E C 1
ATOM 3084 O O . SER C 1 42 ? -27.121 -12.634 9.502 1.00 30.03 25 SER E O 1
ATOM 3087 N N . LYS C 1 43 ? -26.635 -14.016 11.223 1.00 27.69 26 LYS E N 1
ATOM 3088 C CA . LYS C 1 43 ? -27.794 -14.871 11.079 1.00 28.10 26 LYS E CA 1
ATOM 3089 C C . LYS C 1 43 ? -29.048 -14.053 11.333 1.00 26.89 26 LYS E C 1
ATOM 3090 O O . LYS C 1 43 ? -30.163 -14.535 11.117 1.00 27.35 26 LYS E O 1
ATOM 3096 N N . LYS C 1 44 ? -28.855 -12.855 11.880 1.00 26.23 27 LYS E N 1
ATOM 3097 C CA . LYS C 1 44 ? -30.002 -12.006 12.217 1.00 23.34 27 LYS E CA 1
ATOM 3098 C C . LYS C 1 44 ? -30.284 -10.986 11.118 1.00 21.42 27 LYS E C 1
ATOM 3099 O O . LYS C 1 44 ? -31.191 -10.162 11.270 1.00 21.12 27 LYS E O 1
ATOM 3105 N N . ALA C 1 45 ? -29.537 -11.064 10.026 1.00 20.04 28 ALA E N 1
ATOM 3106 C CA . ALA C 1 45 ? -29.779 -10.246 8.838 1.00 22.61 28 ALA E CA 1
ATOM 3107 C C . ALA C 1 45 ? -30.725 -10.994 7.913 1.00 24.10 28 ALA E C 1
ATOM 3108 O O . ALA C 1 45 ? -30.889 -12.204 8.076 1.00 25.99 28 ALA E O 1
ATOM 3110 N N . SER C 1 46 ? -31.368 -10.291 6.983 1.00 24.27 29 SER E N 1
ATOM 3111 C CA . SER C 1 46 ? -32.301 -10.938 6.072 1.00 23.35 29 SER E CA 1
ATOM 3112 C C . SER C 1 46 ? -31.675 -10.796 4.706 1.00 24.13 29 SER E C 1
ATOM 3113 O O . SER C 1 46 ? -31.282 -9.689 4.335 1.00 23.46 29 SER E O 1
ATOM 3116 N N . ILE C 1 47 ? -31.582 -11.896 3.957 1.00 26.54 30 ILE E N 1
ATOM 3117 C CA . ILE C 1 47 ? -31.032 -11.843 2.595 1.00 27.00 30 ILE E CA 1
ATOM 3118 C C . ILE C 1 47 ? -32.005 -12.418 1.573 1.00 28.87 30 ILE E C 1
ATOM 3119 O O . ILE C 1 47 ? -32.336 -13.603 1.657 1.00 29.15 30 ILE E O 1
ATOM 3124 N N . TYR C 1 48 ? -32.517 -11.572 0.675 1.00 29.13 31 TYR E N 1
ATOM 3125 C CA . TYR C 1 48 ? -33.599 -11.977 -0.234 1.00 30.02 31 TYR E CA 1
ATOM 3126 C C . TYR C 1 48 ? -32.985 -11.975 -1.613 1.00 30.67 31 TYR E C 1
ATOM 3127 O O . TYR C 1 48 ? -32.349 -10.990 -1.972 1.00 30.25 31 TYR E O 1
ATOM 3136 N N . ASN C 1 49 ? -33.208 -13.067 -2.347 1.00 31.53 32 ASN E N 1
ATOM 3137 C CA . ASN C 1 49 ? -32.655 -13.277 -3.675 1.00 32.04 32 ASN E CA 1
ATOM 3138 C C . ASN C 1 49 ? -31.126 -13.303 -3.683 1.00 31.61 32 ASN E C 1
ATOM 3139 O O . ASN C 1 49 ? -30.472 -12.576 -4.439 1.00 31.48 32 ASN E O 1
ATOM 3144 N N . PRO C 1 50 ? -30.539 -14.194 -2.876 1.00 31.82 33 PRO E N 1
ATOM 3145 C CA . PRO C 1 50 ? -29.085 -14.259 -2.798 1.00 33.25 33 PRO E CA 1
ATOM 3146 C C . PRO C 1 50 ? -28.496 -14.486 -4.186 1.00 35.52 33 PRO E C 1
ATOM 3147 O O . PRO C 1 50 ? -27.394 -14.014 -4.457 1.00 35.16 33 PRO E O 1
ATOM 3151 N N . GLY C 1 51 ? -29.267 -15.105 -5.082 1.00 36.91 34 GLY E N 1
ATOM 3152 C CA . GLY C 1 51 ? -28.826 -15.399 -6.449 1.00 37.25 34 GLY E CA 1
ATOM 3153 C C . GLY C 1 51 ? -28.271 -14.213 -7.213 1.00 37.35 34 GLY E C 1
ATOM 3154 O O . GLY C 1 51 ? -27.446 -14.374 -8.117 1.00 38.15 34 GLY E O 1
ATOM 3155 N N . VAL C 1 52 ? -28.732 -13.016 -6.864 1.00 36.52 35 VAL E N 1
ATOM 3156 C CA . VAL C 1 52 ? -28.235 -11.811 -7.523 1.00 35.33 35 VAL E CA 1
ATOM 3157 C C . VAL C 1 52 ? -27.320 -10.969 -6.629 1.00 35.23 35 VAL E C 1
ATOM 3158 O O . VAL C 1 52 ? -26.927 -9.853 -6.986 1.00 35.84 35 VAL E O 1
ATOM 3162 N N . ILE C 1 53 ? -26.958 -11.511 -5.473 1.00 34.00 36 ILE E N 1
ATOM 3163 C CA . ILE C 1 53 ? -26.050 -10.800 -4.573 1.00 33.88 36 ILE E CA 1
ATOM 3164 C C . ILE C 1 53 ? -24.611 -11.310 -4.635 1.00 33.50 36 ILE E C 1
ATOM 3165 O O . ILE C 1 53 ? -24.334 -12.484 -4.379 1.00 34.16 36 ILE E O 1
ATOM 3170 N N . SER C 1 54 ? -23.673 -10.433 -4.967 1.00 34.04 37 SER E N 1
ATOM 3171 C CA . SER C 1 54 ? -22.291 -10.843 -4.743 1.00 34.73 37 SER E CA 1
ATOM 3172 C C . SER C 1 54 ? -21.478 -10.028 -3.734 1.00 34.77 37 SER E C 1
ATOM 3173 O O . SER C 1 54 ? -21.594 -8.797 -3.651 1.00 36.76 37 SER E O 1
ATOM 3176 N N . ILE C 1 55 ? -20.645 -10.727 -2.968 1.00 33.65 38 ILE E N 1
ATOM 3177 C CA . ILE C 1 55 ? -19.871 -10.112 -1.900 1.00 31.66 38 ILE E CA 1
ATOM 3178 C C . ILE C 1 55 ? -18.408 -10.514 -2.088 1.00 31.86 38 ILE E C 1
ATOM 3179 O O . ILE C 1 55 ? -18.145 -11.691 -2.270 1.00 32.62 38 ILE E O 1
ATOM 3184 N N . GLY C 1 56 ? -17.460 -9.584 -2.050 1.00 30.80 39 GLY E N 1
ATOM 3185 C CA . GLY C 1 56 ? -16.032 -9.902 -2.134 1.00 31.33 39 GLY E CA 1
ATOM 3186 C C . GLY C 1 56 ? -15.431 -10.369 -0.823 1.00 31.85 39 GLY E C 1
ATOM 3187 O O . GLY C 1 56 ? -16.105 -11.046 -0.046 1.00 33.31 39 GLY E O 1
ATOM 3188 N N . ASN C 1 57 ? -14.180 -9.999 -0.537 1.00 31.15 40 ASN E N 1
ATOM 3189 C CA . ASN C 1 57 ? -13.539 -10.482 0.684 1.00 32.42 40 ASN E CA 1
ATOM 3190 C C . ASN C 1 57 ? -13.545 -9.452 1.814 1.00 30.19 40 ASN E C 1
ATOM 3191 O O . ASN C 1 57 ? -13.540 -8.246 1.577 1.00 30.38 40 ASN E O 1
ATOM 3196 N N . ASN C 1 58 ? -13.536 -9.952 3.043 1.00 28.04 41 ASN E N 1
ATOM 3197 C CA . ASN C 1 58 ? -13.375 -9.128 4.238 1.00 27.82 41 ASN E CA 1
ATOM 3198 C C . ASN C 1 58 ? -14.501 -8.119 4.343 1.00 26.06 41 ASN E C 1
ATOM 3199 O O . ASN C 1 58 ? -14.282 -6.914 4.218 1.00 26.08 41 ASN E O 1
ATOM 3204 N N . VAL C 1 59 ? -15.699 -8.663 4.514 1.00 25.25 42 VAL E N 1
ATOM 3205 C CA . VAL C 1 59 ? -16.907 -7.879 4.521 1.00 24.11 42 VAL E CA 1
ATOM 3206 C C . VAL C 1 59 ? -17.640 -8.338 5.773 1.00 24.33 42 VAL E C 1
ATOM 3207 O O . VAL C 1 59 ? -17.628 -9.526 6.084 1.00 24.75 42 VAL E O 1
ATOM 3211 N N . ARG C 1 60 ? -18.270 -7.399 6.476 1.00 22.77 43 ARG E N 1
ATOM 3212 C CA . ARG C 1 60 ? -19.073 -7.730 7.641 1.00 22.57 43 ARG E CA 1
ATOM 3213 C C . ARG C 1 60 ? -20.479 -7.108 7.484 1.00 22.28 43 ARG E C 1
ATOM 3214 O O . ARG C 1 60 ? -20.604 -5.936 7.131 1.00 24.16 43 ARG E O 1
ATOM 3222 N N . ILE C 1 61 ? -21.521 -7.910 7.668 1.00 21.37 44 ILE E N 1
ATOM 3223 C CA . ILE C 1 61 ? -22.888 -7.433 7.572 1.00 22.94 44 ILE E CA 1
ATOM 3224 C C . ILE C 1 61 ? -23.558 -7.806 8.887 1.00 23.95 44 ILE E C 1
ATOM 3225 O O . ILE C 1 61 ? -23.652 -8.987 9.225 1.00 26.82 44 ILE E O 1
ATOM 3230 N N . ASP C 1 62 ? -24.055 -6.813 9.614 1.00 24.68 45 ASP E N 1
ATOM 3231 C CA . ASP C 1 62 ? -24.515 -6.956 11.001 1.00 23.75 45 ASP E CA 1
ATOM 3232 C C . ASP C 1 62 ? -25.997 -7.273 11.227 1.00 23.10 45 ASP E C 1
ATOM 3233 O O . ASP C 1 62 ? -26.777 -7.359 10.275 1.00 21.82 45 ASP E O 1
ATOM 3238 N N . ASP C 1 63 ? -26.397 -7.482 12.481 1.00 23.56 46 ASP E N 1
ATOM 3239 C CA . ASP C 1 63 ? -27.768 -7.864 12.829 1.00 22.88 46 ASP E CA 1
ATOM 3240 C C . ASP C 1 63 ? -28.793 -6.915 12.199 1.00 22.49 46 ASP E C 1
ATOM 3241 O O . ASP C 1 63 ? -28.597 -5.710 12.199 1.00 20.23 46 ASP E O 1
ATOM 3246 N N . PHE C 1 64 ? -29.915 -7.475 11.751 1.00 21.37 47 PHE E N 1
ATOM 3247 C CA . PHE C 1 64 ? -31.113 -6.767 11.319 1.00 21.07 47 PHE E CA 1
ATOM 3248 C C . PHE C 1 64 ? -30.888 -5.964 10.046 1.00 18.99 47 PHE E C 1
ATOM 3249 O O . PHE C 1 64 ? -31.742 -5.178 9.643 1.00 23.05 47 PHE E O 1
ATOM 3257 N N . CYS C 1 65 ? -29.748 -6.151 9.408 1.00 18.50 48 CYS E N 1
ATOM 3258 C CA . CYS C 1 65 ? -29.584 -5.720 8.014 1.00 18.23 48 CYS E CA 1
ATOM 3259 C C . CYS C 1 65 ? -30.571 -6.413 7.076 1.00 19.43 48 CYS E C 1
ATOM 3260 O O . CYS C 1 65 ? -31.067 -7.496 7.386 1.00 20.01 48 CYS E O 1
ATOM 3263 N N . ILE C 1 66 ? -30.927 -5.779 5.961 1.00 18.58 49 ILE E N 1
ATOM 3264 C CA . ILE C 1 66 ? -31.735 -6.456 4.937 1.00 20.26 49 ILE E CA 1
ATOM 3265 C C . ILE C 1 66 ? -30.947 -6.165 3.682 1.00 19.92 49 ILE E C 1
ATOM 3266 O O . ILE C 1 66 ? -30.565 -5.016 3.419 1.00 20.42 49 ILE E O 1
ATOM 3271 N N . LEU C 1 67 ? -30.722 -7.209 2.896 1.00 19.12 50 LEU E N 1
ATOM 3272 C CA . LEU C 1 67 ? -30.182 -7.063 1.557 1.00 20.94 50 LEU E CA 1
ATOM 3273 C C . LEU C 1 67 ? -31.249 -7.739 0.704 1.00 24.08 50 LEU E C 1
ATOM 3274 O O . LEU C 1 67 ? -31.564 -8.916 0.924 1.00 24.29 50 LEU E O 1
ATOM 3279 N N . SER C 1 68 ? -31.830 -6.981 -0.217 1.00 23.99 51 SER E N 1
ATOM 3280 C CA . SER C 1 68 ? -32.911 -7.470 -1.040 1.00 26.30 51 SER E CA 1
ATOM 3281 C C . SER C 1 68 ? -32.592 -7.174 -2.516 1.00 27.45 51 SER E C 1
ATOM 3282 O O . SER C 1 68 ? -32.210 -6.047 -2.854 1.00 28.42 51 SER E O 1
ATOM 3285 N N . GLY C 1 69 ? -32.726 -8.159 -3.401 1.00 29.18 52 GLY E N 1
ATOM 3286 C CA . GLY C 1 69 ? -32.575 -7.878 -4.836 1.00 29.11 52 GLY E CA 1
ATOM 3287 C C . GLY C 1 69 ? -31.105 -7.735 -5.155 1.00 30.00 52 GLY E C 1
ATOM 3288 O O . GLY C 1 69 ? -30.282 -8.362 -4.490 1.00 30.45 52 GLY E O 1
ATOM 3289 N N . LYS C 1 70 ? -30.770 -6.901 -6.137 1.00 30.71 53 LYS E N 1
ATOM 3290 C CA . LYS C 1 70 ? -29.417 -6.851 -6.709 1.00 31.10 53 LYS E CA 1
ATOM 3291 C C . LYS C 1 70 ? -28.427 -5.933 -5.978 1.00 30.27 53 LYS E C 1
ATOM 3292 O O . LYS C 1 70 ? -28.535 -4.701 -5.991 1.00 28.91 53 LYS E O 1
ATOM 3298 N N . VAL C 1 71 ? -27.441 -6.565 -5.354 1.00 28.47 54 VAL E N 1
ATOM 3299 C CA . VAL C 1 71 ? -26.547 -5.870 -4.427 1.00 27.10 54 VAL E CA 1
ATOM 3300 C C . VAL C 1 71 ? -25.181 -6.439 -4.722 1.00 27.26 54 VAL E C 1
ATOM 3301 O O . VAL C 1 71 ? -25.028 -7.662 -4.801 1.00 27.77 54 VAL E O 1
ATOM 3305 N N . THR C 1 72 ? -24.208 -5.554 -4.893 1.00 28.57 55 THR E N 1
ATOM 3306 C CA . THR C 1 72 ? -22.844 -5.994 -5.141 1.00 28.89 55 THR E CA 1
ATOM 3307 C C . THR C 1 72 ? -21.906 -5.260 -4.193 1.00 30.03 55 THR E C 1
ATOM 3308 O O . THR C 1 72 ? -21.798 -4.020 -4.218 1.00 30.85 55 THR E O 1
ATOM 3312 N N . ILE C 1 73 ? -21.217 -6.049 -3.375 1.00 28.86 56 ILE E N 1
ATOM 3313 C CA . ILE C 1 73 ? -20.248 -5.514 -2.422 1.00 28.12 56 ILE E CA 1
ATOM 3314 C C . ILE C 1 73 ? -18.835 -5.984 -2.758 1.00 28.98 56 ILE E C 1
ATOM 3315 O O . ILE C 1 73 ? -18.608 -7.162 -3.001 1.00 28.51 56 ILE E O 1
ATOM 3320 N N . GLY C 1 74 ? -17.896 -5.044 -2.790 1.00 28.48 57 GLY E N 1
ATOM 3321 C CA . GLY C 1 74 ? -16.483 -5.343 -2.979 1.00 28.37 57 GLY E CA 1
ATOM 3322 C C . GLY C 1 74 ? -15.840 -5.899 -1.728 1.00 27.50 57 GLY E C 1
ATOM 3323 O O . GLY C 1 74 ? -16.456 -6.697 -1.012 1.00 28.20 57 GLY E O 1
ATOM 3324 N N . SER C 1 75 ? -14.609 -5.460 -1.475 1.00 28.47 58 SER E N 1
ATOM 3325 C CA . SER C 1 75 ? -13.855 -5.910 -0.304 1.00 28.21 58 SER E CA 1
ATOM 3326 C C . SER C 1 75 ? -13.529 -4.836 0.724 1.00 26.90 58 SER E C 1
ATOM 3327 O O . SER C 1 75 ? -13.403 -3.659 0.389 1.00 28.05 58 SER E O 1
ATOM 3330 N N . TYR C 1 76 ? -13.332 -5.280 1.964 1.00 25.73 59 TYR E N 1
ATOM 3331 C CA . TYR C 1 76 ? -13.014 -4.395 3.079 1.00 26.98 59 TYR E CA 1
ATOM 3332 C C . TYR C 1 76 ? -14.170 -3.413 3.324 1.00 23.74 59 TYR E C 1
ATOM 3333 O O . TYR C 1 76 ? -13.991 -2.201 3.311 1.00 25.94 59 TYR E O 1
ATOM 3342 N N . SER C 1 77 ? -15.353 -3.960 3.540 1.00 22.38 60 SER E N 1
ATOM 3343 C CA . SER C 1 77 ? -16.568 -3.164 3.740 1.00 21.34 60 SER E CA 1
ATOM 3344 C C . SER C 1 77 ? -17.396 -3.725 4.886 1.00 22.88 60 SER E C 1
ATOM 3345 O O . SER C 1 77 ? -17.685 -4.935 4.967 1.00 21.99 60 SER E O 1
ATOM 3348 N N . HIS C 1 78 ? -17.825 -2.794 5.741 1.00 22.12 61 HIS E N 1
ATOM 3349 C CA . HIS C 1 78 ? -18.746 -3.087 6.819 1.00 20.23 61 HIS E CA 1
ATOM 3350 C C . HIS C 1 78 ? -20.110 -2.480 6.453 1.00 20.28 61 HIS E C 1
ATOM 3351 O O . HIS C 1 78 ? -20.193 -1.292 6.146 1.00 20.31 61 HIS E O 1
ATOM 3358 N N . ILE C 1 79 ? -21.170 -3.267 6.544 1.00 19.76 62 ILE E N 1
ATOM 3359 C CA . ILE C 1 79 ? -22.526 -2.762 6.431 1.00 19.80 62 ILE E CA 1
ATOM 3360 C C . ILE C 1 79 ? -23.066 -2.961 7.848 1.00 19.61 62 ILE E C 1
ATOM 3361 O O . ILE C 1 79 ? -23.461 -4.064 8.249 1.00 17.45 62 ILE E O 1
ATOM 3366 N N . ALA C 1 80 ? -23.185 -1.870 8.589 1.00 18.55 63 ALA E N 1
ATOM 3367 C CA . ALA C 1 80 ? -23.631 -1.941 9.968 1.00 17.80 63 ALA E CA 1
ATOM 3368 C C . ALA C 1 80 ? -25.095 -2.236 10.267 1.00 18.40 63 ALA E C 1
ATOM 3369 O O . ALA C 1 80 ? -26.002 -2.226 9.431 1.00 14.00 63 ALA E O 1
ATOM 3371 N N . ALA C 1 81 ? -25.302 -2.601 11.529 1.00 16.49 64 ALA E N 1
ATOM 3372 C CA . ALA C 1 81 ? -26.606 -3.052 12.003 1.00 16.73 64 ALA E CA 1
ATOM 3373 C C . ALA C 1 81 ? -27.779 -2.230 11.451 1.00 17.32 64 ALA E C 1
ATOM 3374 O O . ALA C 1 81 ? -27.650 -1.021 11.268 1.00 18.09 64 ALA E O 1
ATOM 3376 N N . TYR C 1 82 ? -28.912 -2.892 11.232 1.00 17.27 65 TYR E N 1
ATOM 3377 C CA . TYR C 1 82 ? -30.171 -2.300 10.745 1.00 16.48 65 TYR E CA 1
ATOM 3378 C C . TYR C 1 82 ? -30.125 -1.737 9.319 1.00 15.29 65 T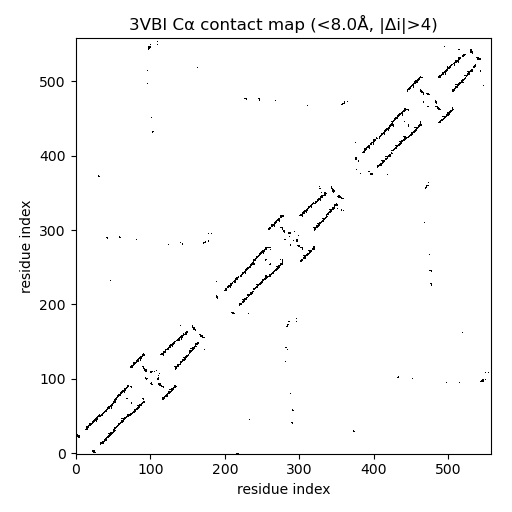YR E C 1
ATOM 3379 O O . TYR C 1 82 ? -31.130 -1.186 8.873 1.00 18.11 65 TYR E O 1
ATOM 3388 N N . THR C 1 83 ? -29.002 -1.814 8.609 1.00 17.55 66 THR E N 1
ATOM 3389 C CA . THR C 1 83 ? -28.911 -1.131 7.319 1.00 18.59 66 THR E CA 1
ATOM 3390 C C . THR C 1 83 ? -29.744 -1.911 6.296 1.00 18.31 66 THR E C 1
ATOM 3391 O O . THR C 1 83 ? -29.687 -3.140 6.285 1.00 19.99 66 THR E O 1
ATOM 3395 N N . ALA C 1 84 ? -30.542 -1.206 5.489 1.00 16.32 67 ALA E N 1
ATOM 3396 C CA . ALA C 1 84 ? -31.335 -1.869 4.444 1.00 16.72 67 ALA E CA 1
ATOM 3397 C C . ALA C 1 84 ? -30.799 -1.503 3.055 1.00 17.32 67 ALA E C 1
ATOM 3398 O O . ALA C 1 84 ? -30.659 -0.319 2.769 1.00 18.47 67 ALA E O 1
ATOM 3400 N N . LEU C 1 85 ? -30.448 -2.481 2.216 1.00 18.17 68 LEU E N 1
ATOM 3401 C CA . LEU C 1 85 ? -30.071 -2.237 0.820 1.00 20.33 68 LEU E CA 1
ATOM 3402 C C . LEU C 1 85 ? -31.136 -2.831 -0.110 1.00 21.17 68 LEU E C 1
ATOM 3403 O O . LEU C 1 85 ? -31.231 -4.053 -0.246 1.00 23.09 68 LEU E O 1
ATOM 3408 N N . TYR C 1 86 ? -31.976 -1.984 -0.701 1.00 21.81 69 TYR E N 1
ATOM 3409 C CA . TYR C 1 86 ? -33.049 -2.510 -1.542 1.00 22.93 69 TYR E CA 1
ATOM 3410 C C . TYR C 1 86 ? -32.553 -2.353 -2.968 1.00 22.80 69 TYR E C 1
ATOM 3411 O O . TYR C 1 86 ? -32.729 -1.293 -3.568 1.00 24.66 69 TYR E O 1
ATOM 3420 N N . GLY C 1 87 ? -31.901 -3.381 -3.503 1.00 26.08 70 GLY E N 1
ATOM 3421 C CA . GLY C 1 87 ? -31.221 -3.259 -4.802 1.00 25.46 70 GLY E CA 1
ATOM 3422 C C . GLY C 1 87 ? -32.191 -3.390 -5.967 1.00 28.26 70 GLY E C 1
ATOM 3423 O O . GLY C 1 87 ? -31.863 -3.035 -7.103 1.00 27.87 70 GLY E O 1
ATOM 3424 N N . GLY C 1 88 ? -33.392 -3.894 -5.698 1.00 29.33 71 GLY E N 1
ATOM 3425 C CA . GLY C 1 88 ? -34.382 -4.174 -6.743 1.00 31.85 71 GLY E CA 1
ATOM 3426 C C . GLY C 1 88 ? -33.789 -4.978 -7.895 1.00 33.49 71 GLY E C 1
ATOM 3427 O O . GLY C 1 88 ? -33.122 -5.989 -7.668 1.00 33.22 71 GLY E O 1
ATOM 3428 N N . GLU C 1 89 ? -34.050 -4.516 -9.117 1.00 35.42 72 GLU E N 1
ATOM 3429 C CA . GLU C 1 89 ? -33.467 -5.083 -10.327 1.00 38.36 72 GLU E CA 1
ATOM 3430 C C . GLU C 1 89 ? -32.247 -4.329 -10.853 1.00 37.12 72 GLU E C 1
ATOM 3431 O O . GLU C 1 89 ? -31.301 -4.966 -11.318 1.00 38.84 72 GLU E O 1
ATOM 3437 N N . VAL C 1 90 ? -32.243 -2.999 -10.799 1.00 37.20 73 VAL E N 1
ATOM 3438 C CA . VAL C 1 90 ? -31.118 -2.226 -11.357 1.00 36.23 73 VAL E CA 1
ATOM 3439 C C . VAL C 1 90 ? -29.828 -2.279 -10.516 1.00 35.49 73 VAL E C 1
ATOM 3440 O O . VAL C 1 90 ? -28.702 -2.132 -11.024 1.00 34.21 73 VAL E O 1
ATOM 3444 N N . GLY C 1 91 ? -30.006 -2.485 -9.211 1.00 33.79 74 GLY E N 1
ATOM 3445 C CA . GLY C 1 91 ? -28.887 -2.769 -8.325 1.00 30.11 74 GLY E CA 1
ATOM 3446 C C . GLY C 1 91 ? -28.250 -1.639 -7.533 1.00 28.46 74 GLY E C 1
ATOM 3447 O O . GLY C 1 91 ? -28.345 -0.448 -7.852 1.00 26.39 74 GLY E O 1
ATOM 3448 N N . ILE C 1 92 ? -27.574 -2.067 -6.470 1.00 26.91 75 ILE E N 1
ATOM 3449 C CA . ILE C 1 92 ? -26.744 -1.184 -5.662 1.00 25.63 75 ILE E CA 1
ATOM 3450 C C . ILE C 1 92 ? -25.360 -1.791 -5.760 1.00 24.30 75 ILE E C 1
ATOM 3451 O O . ILE C 1 92 ? -25.202 -2.995 -5.592 1.00 23.58 75 ILE E O 1
ATOM 3456 N N . GLU C 1 93 ? -24.364 -0.952 -5.999 1.00 25.48 76 GLU E N 1
ATOM 3457 C CA . GLU C 1 93 ? -22.980 -1.414 -5.999 1.00 27.82 76 GLU E CA 1
ATOM 3458 C C . GLU C 1 93 ? -22.137 -0.609 -5.039 1.00 25.55 76 GLU E C 1
ATOM 3459 O O . GLU C 1 93 ? -22.143 0.617 -5.095 1.00 28.25 76 GLU E O 1
ATOM 3465 N N . MET C 1 94 ? -21.318 -1.285 -4.253 1.00 25.99 77 MET E N 1
ATOM 3466 C CA . MET C 1 94 ? -20.315 -0.596 -3.435 1.00 27.67 77 MET E CA 1
ATOM 3467 C C . MET C 1 94 ? -18.946 -1.106 -3.853 1.00 26.76 77 MET E C 1
ATOM 3468 O O . MET C 1 94 ? -18.764 -2.311 -3.961 1.00 26.09 77 MET E O 1
ATOM 3473 N N . TYR C 1 95 ? -17.996 -0.198 -4.062 1.00 26.58 78 TYR E N 1
ATOM 3474 C CA . TYR C 1 95 ? -16.610 -0.565 -4.343 1.00 27.91 78 TYR E CA 1
ATOM 3475 C C . TYR C 1 95 ? -15.809 -0.813 -3.074 1.00 29.16 78 TYR E C 1
ATOM 3476 O O . TYR C 1 95 ? -16.332 -0.745 -1.965 1.00 30.59 78 TYR E O 1
ATOM 3485 N N . ASP C 1 96 ? -14.513 -1.057 -3.220 1.00 29.22 79 ASP E N 1
ATOM 3486 C CA . ASP C 1 96 ? -13.704 -1.511 -2.091 1.00 27.48 79 ASP E CA 1
ATOM 3487 C C . ASP C 1 96 ? -13.500 -0.387 -1.086 1.00 25.69 79 ASP E C 1
ATOM 3488 O O . ASP C 1 96 ? -13.365 0.769 -1.483 1.00 24.54 79 ASP E O 1
ATOM 3493 N N . PHE C 1 97 ? -13.385 -0.746 0.190 1.00 24.28 80 PHE E N 1
ATOM 3494 C CA . PHE C 1 97 ? -13.160 0.234 1.253 1.00 24.08 80 PHE E CA 1
ATOM 3495 C C . PHE C 1 97 ? -14.347 1.183 1.475 1.00 23.29 80 PHE E C 1
ATOM 3496 O O . PHE C 1 97 ? -14.245 2.191 2.165 1.00 24.18 80 PHE E O 1
ATOM 3504 N N . ALA C 1 98 ? -15.480 0.888 0.857 1.00 21.21 81 ALA E N 1
ATOM 3505 C CA . ALA C 1 98 ? -16.734 1.580 1.168 1.00 21.21 81 ALA E CA 1
ATOM 3506 C C . ALA C 1 98 ? -17.403 1.020 2.430 1.00 20.59 81 ALA E C 1
ATOM 3507 O O . ALA C 1 98 ? -17.365 -0.175 2.620 1.00 23.20 81 ALA E O 1
ATOM 3509 N N . ASN C 1 99 ? -18.025 1.831 3.283 1.00 18.47 82 ASN E N 1
ATOM 3510 C CA . ASN C 1 99 ? -18.650 1.327 4.509 1.00 17.41 82 ASN E CA 1
ATOM 3511 C C . ASN C 1 99 ? -19.941 2.074 4.773 1.00 15.48 82 ASN E C 1
ATOM 3512 O O . ASN C 1 99 ? -20.033 3.240 4.435 1.00 16.40 82 ASN E O 1
ATOM 3517 N N . ILE C 1 100 ? -20.902 1.413 5.402 1.00 14.33 83 ILE E N 1
ATOM 3518 C CA . ILE C 1 100 ? -22.167 2.075 5.615 1.00 16.34 83 ILE E CA 1
ATOM 3519 C C . ILE C 1 100 ? -22.421 1.923 7.107 1.00 15.81 83 ILE E C 1
ATOM 3520 O O . ILE C 1 100 ? -22.339 0.808 7.616 1.00 15.28 83 ILE E O 1
ATOM 3525 N N . SER C 1 101 ? -22.751 3.027 7.766 1.00 15.03 84 SER E N 1
ATOM 3526 C CA . SER C 1 101 ? -23.000 2.971 9.215 1.00 17.60 84 SER E CA 1
ATOM 3527 C C . SER C 1 101 ? -24.441 2.550 9.516 1.00 16.81 84 SER E C 1
ATOM 3528 O O . SER C 1 101 ? -25.259 2.473 8.586 1.00 16.56 84 SER E O 1
ATOM 3531 N N . SER C 1 102 ? -24.786 2.411 10.804 1.00 13.19 85 SER E N 1
ATOM 3532 C CA . SER C 1 102 ? -25.963 1.656 11.214 1.00 13.03 85 SER E CA 1
ATOM 3533 C C . SER C 1 102 ? -27.213 2.386 10.745 1.00 13.34 85 SER E C 1
ATOM 3534 O O . SER C 1 102 ? -27.202 3.618 10.714 1.00 12.42 85 SER E O 1
ATOM 3537 N N . ARG C 1 103 ? -28.254 1.640 10.398 1.00 12.20 86 ARG E N 1
ATOM 3538 C CA . ARG C 1 103 ? -29.606 2.194 10.225 1.00 14.48 86 ARG E CA 1
ATOM 3539 C C . ARG C 1 103 ? -29.638 3.097 8.980 1.00 15.29 86 ARG E C 1
ATOM 3540 O O . ARG C 1 103 ? -30.407 4.041 8.917 1.00 17.90 86 ARG E O 1
ATOM 3548 N N . THR C 1 104 ? -28.819 2.809 7.981 1.00 16.64 87 THR E N 1
ATOM 3549 C CA . THR C 1 104 ? -28.887 3.495 6.693 1.00 17.74 87 THR E CA 1
ATOM 3550 C C . THR C 1 104 ? -29.848 2.765 5.750 1.00 16.59 87 THR E C 1
ATOM 3551 O O . THR C 1 104 ? -30.044 1.557 5.892 1.00 16.61 87 THR E O 1
ATOM 3555 N N . ILE C 1 105 ? -30.503 3.500 4.855 1.00 15.60 88 ILE E N 1
ATOM 3556 C CA . ILE C 1 105 ? -31.294 2.850 3.781 1.00 14.91 88 ILE E CA 1
ATOM 3557 C C . ILE C 1 105 ? -30.703 3.297 2.433 1.00 15.12 88 ILE E C 1
ATOM 3558 O O . ILE C 1 105 ? -30.347 4.467 2.241 1.00 12.90 88 ILE E O 1
ATOM 3563 N N . VAL C 1 106 ? -30.496 2.337 1.533 1.00 15.25 89 VAL E N 1
ATOM 3564 C CA . VAL C 1 106 ? -30.137 2.677 0.154 1.00 17.20 89 VAL E CA 1
ATOM 3565 C C . VAL C 1 106 ? -31.279 2.166 -0.720 1.00 17.24 89 VAL E C 1
ATOM 3566 O O . VAL C 1 106 ? -31.568 0.968 -0.672 1.00 18.02 89 VAL E O 1
ATOM 3570 N N . TYR C 1 107 ? -31.918 3.060 -1.475 1.00 16.46 90 TYR E N 1
ATOM 3571 C CA . TYR C 1 107 ? -32.907 2.602 -2.437 1.00 17.53 90 TYR E CA 1
ATOM 3572 C C . TYR C 1 107 ? -32.475 2.699 -3.894 1.00 18.51 90 TYR E C 1
ATOM 3573 O O . TYR C 1 107 ? -32.050 3.768 -4.341 1.00 17.65 90 TYR E O 1
ATOM 3582 N N . ALA C 1 108 ? -32.650 1.604 -4.632 1.00 20.36 91 ALA E N 1
ATOM 3583 C CA . ALA C 1 108 ? -32.502 1.628 -6.092 1.00 23.18 91 ALA E CA 1
ATOM 3584 C C . ALA C 1 108 ? -33.803 1.900 -6.838 1.00 25.55 91 ALA E C 1
ATOM 3585 O O . ALA C 1 108 ? -33.770 2.098 -8.063 1.00 25.75 91 ALA E O 1
ATOM 3587 N N . ALA C 1 109 ? -34.915 1.926 -6.097 1.00 24.10 92 ALA E N 1
ATOM 3588 C CA . ALA C 1 109 ? -36.246 2.185 -6.647 1.00 25.60 92 ALA E CA 1
ATOM 3589 C C . ALA C 1 109 ? -37.055 2.904 -5.559 1.00 24.87 92 ALA E C 1
ATOM 3590 O O . ALA C 1 109 ? -37.003 2.475 -4.401 1.00 25.00 92 ALA E O 1
ATOM 3592 N N . ILE C 1 110 ? -37.820 3.934 -5.916 1.00 22.95 93 ILE E N 1
ATOM 3593 C CA . ILE C 1 110 ? -38.821 4.477 -5.005 1.00 25.20 93 ILE E CA 1
ATOM 3594 C C . ILE C 1 110 ? -40.059 4.880 -5.795 1.00 26.52 93 ILE E C 1
ATOM 3595 O O . ILE C 1 110 ? -39.975 5.239 -6.986 1.00 25.04 93 ILE E O 1
ATOM 3600 N N . ASP C 1 111 ? -41.187 4.832 -5.090 1.00 25.43 94 ASP E N 1
ATOM 3601 C CA . ASP C 1 111 ? -42.485 5.227 -5.643 1.00 23.22 94 ASP E CA 1
ATOM 3602 C C . ASP C 1 111 ? -42.523 6.725 -5.765 1.00 23.43 94 ASP E C 1
ATOM 3603 O O . ASP C 1 111 ? -41.687 7.414 -5.170 1.00 20.36 94 ASP E O 1
ATOM 3608 N N . ASP C 1 112 ? -43.532 7.179 -6.507 1.00 20.55 95 ASP E N 1
ATOM 3609 C CA . ASP C 1 112 ? -43.723 8.569 -6.854 1.00 22.53 95 ASP E CA 1
ATOM 3610 C C . ASP C 1 112 ? -44.622 9.105 -5.741 1.00 21.98 95 ASP E C 1
ATOM 3611 O O . ASP C 1 112 ? -45.766 8.667 -5.569 1.00 23.90 95 ASP E O 1
ATOM 3616 N N . PHE C 1 113 ? -44.089 10.062 -4.988 1.00 20.84 96 PHE E N 1
ATOM 3617 C CA . PHE C 1 113 ? -44.792 10.693 -3.902 1.00 19.26 96 PHE E CA 1
ATOM 3618 C C . PHE C 1 113 ? -45.657 11.864 -4.388 1.00 21.06 96 PHE E C 1
ATOM 3619 O O . PHE C 1 113 ? -46.387 12.427 -3.572 1.00 20.13 96 PHE E O 1
ATOM 3627 N N . SER C 1 114 ? -45.601 12.270 -5.665 1.00 21.00 97 SER E N 1
ATOM 3628 C CA . SER C 1 114 ? -46.304 13.508 -6.073 1.00 20.13 97 SER E CA 1
ATOM 3629 C C . SER C 1 114 ? -47.828 13.516 -5.949 1.00 20.96 97 SER E C 1
ATOM 3630 O O . SER C 1 114 ? -48.438 14.581 -5.823 1.00 21.01 97 SER E O 1
ATOM 3633 N N . GLY C 1 115 ? -48.443 12.345 -6.058 1.00 22.78 98 GLY E N 1
ATOM 3634 C CA . GLY C 1 115 ? -49.895 12.229 -6.160 1.00 21.93 98 GLY E CA 1
ATOM 3635 C C . GLY C 1 115 ? -50.356 11.849 -7.566 1.00 23.92 98 GLY E C 1
ATOM 3636 O O . GLY C 1 115 ? -51.560 11.691 -7.801 1.00 23.19 98 GLY E O 1
ATOM 3637 N N . ASN C 1 116 ? -49.421 11.771 -8.510 1.00 24.81 99 ASN E N 1
ATOM 3638 C CA . ASN C 1 116 ? -49.702 11.273 -9.861 1.00 25.71 99 ASN E CA 1
ATOM 3639 C C . ASN C 1 116 ? -49.766 9.754 -10.034 1.00 27.00 99 ASN E C 1
ATOM 3640 O O . ASN C 1 116 ? -50.014 9.239 -11.141 1.00 25.71 99 ASN E O 1
ATOM 3645 N N . ALA C 1 117 ? -49.492 9.010 -8.965 1.00 26.71 100 ALA E N 1
ATOM 3646 C CA . ALA C 1 117 ? -49.496 7.559 -9.090 1.00 26.56 100 ALA E CA 1
ATOM 3647 C C . ALA C 1 117 ? -49.895 6.880 -7.795 1.00 26.86 100 ALA E C 1
ATOM 3648 O O . ALA C 1 117 ? -49.735 7.445 -6.698 1.00 26.39 100 ALA E O 1
ATOM 3650 N N . LEU C 1 118 ? -50.410 5.665 -7.941 1.00 25.45 101 LEU E N 1
ATOM 3651 C CA . LEU C 1 118 ? -50.578 4.789 -6.789 1.00 25.23 101 LEU E CA 1
ATOM 3652 C C . LEU C 1 118 ? -49.197 4.293 -6.322 1.00 25.26 101 LEU E C 1
ATOM 3653 O O . LEU C 1 118 ? -48.176 4.532 -6.984 1.00 24.77 101 LEU E O 1
ATOM 3658 N N . MET C 1 119 ? -49.172 3.584 -5.199 1.00 23.90 102 MET E N 1
ATOM 3659 C CA . MET C 1 119 ? -47.920 3.416 -4.465 1.00 22.53 102 MET E CA 1
ATOM 3660 C C . MET C 1 119 ? -47.738 2.038 -3.840 1.00 21.58 102 MET E C 1
ATOM 3661 O O . MET C 1 119 ? -48.660 1.454 -3.275 1.00 22.34 102 MET E O 1
ATOM 3666 N N . GLY C 1 120 ? -46.530 1.510 -3.996 1.00 23.18 103 GLY E N 1
ATOM 3667 C CA . GLY C 1 120 ? -46.046 0.390 -3.208 1.00 23.86 103 GLY E CA 1
ATOM 3668 C C . GLY C 1 120 ? -46.368 -0.997 -3.734 1.00 25.98 103 GLY E C 1
ATOM 3669 O O . GLY C 1 120 ? -47.078 -1.154 -4.744 1.00 24.11 103 GLY E O 1
ATOM 3670 N N . PRO C 1 121 ? -45.831 -2.023 -3.046 1.00 25.89 104 PRO E N 1
ATOM 3671 C CA . PRO C 1 121 ? -45.894 -3.413 -3.519 1.00 26.59 104 PRO E CA 1
ATOM 3672 C C . PRO C 1 121 ? -47.295 -4.006 -3.544 1.00 26.37 104 PRO E C 1
ATOM 3673 O O . PRO C 1 121 ? -47.442 -5.094 -4.093 1.00 27.27 104 PRO E O 1
ATOM 3677 N N . THR C 1 122 ? -48.302 -3.369 -2.951 1.00 27.34 105 THR E N 1
ATOM 3678 C CA . THR C 1 122 ? -49.643 -3.954 -3.013 1.00 27.81 105 THR E CA 1
ATOM 3679 C C . THR C 1 122 ? -50.409 -3.616 -4.311 1.00 29.49 105 THR E C 1
ATOM 3680 O O . THR C 1 122 ? -51.484 -4.164 -4.540 1.00 30.39 105 THR E O 1
ATOM 3684 N N . ILE C 1 123 ? -49.856 -2.745 -5.152 1.00 28.21 106 ILE E N 1
ATOM 3685 C CA . ILE C 1 123 ? -50.555 -2.194 -6.307 1.00 28.88 106 ILE E CA 1
ATOM 3686 C C . ILE C 1 123 ? -49.847 -2.652 -7.587 1.00 30.68 106 ILE E C 1
ATOM 3687 O O . ILE C 1 123 ? -48.614 -2.733 -7.627 1.00 30.42 106 ILE E O 1
ATOM 3692 N N . PRO C 1 124 ? -50.610 -2.980 -8.651 1.00 32.81 107 PRO E N 1
ATOM 3693 C CA . PRO C 1 124 ? -49.942 -3.422 -9.875 1.00 33.05 107 PRO E CA 1
ATOM 3694 C C . PRO C 1 124 ? -49.135 -2.283 -10.483 1.00 33.93 107 PRO E C 1
ATOM 3695 O O . PRO C 1 124 ? -49.392 -1.121 -10.189 1.00 33.99 107 PRO E O 1
ATOM 3699 N N . ASN C 1 125 ? -48.163 -2.612 -11.323 1.00 36.21 108 ASN E N 1
ATOM 3700 C CA . ASN C 1 125 ? -47.241 -1.621 -11.856 1.00 37.05 108 ASN E CA 1
ATOM 3701 C C . ASN C 1 125 ? -47.788 -0.580 -12.823 1.00 36.74 108 ASN E C 1
ATOM 3702 O O . ASN C 1 125 ? -47.256 0.536 -12.929 1.00 35.90 108 ASN E O 1
ATOM 3707 N N . GLN C 1 126 ? -48.832 -0.967 -13.546 1.00 37.04 109 GLN E N 1
ATOM 3708 C CA . GLN C 1 126 ? -49.519 -0.053 -14.472 1.00 38.49 109 GLN E CA 1
ATOM 3709 C C . GLN C 1 126 ? -49.913 1.239 -13.749 1.00 36.33 109 GLN E C 1
ATOM 3710 O O . GLN C 1 126 ? -49.816 2.329 -14.317 1.00 35.53 109 GLN E O 1
ATOM 3716 N N . TYR C 1 127 ? -50.341 1.101 -12.494 1.00 34.64 110 TYR E N 1
ATOM 3717 C CA . TYR C 1 127 ? -50.886 2.233 -11.754 1.00 33.44 110 TYR E CA 1
ATOM 3718 C C . TYR C 1 127 ? -49.867 3.077 -10.966 1.00 32.47 110 TYR E C 1
ATOM 3719 O O . TYR C 1 127 ? -50.233 4.100 -10.374 1.00 31.24 110 TYR E O 1
ATOM 3728 N N . LYS C 1 128 ? -48.602 2.666 -11.008 1.00 30.89 111 LYS E N 1
ATOM 3729 C CA . LYS C 1 128 ? -47.520 3.275 -10.248 1.00 31.00 111 LYS E CA 1
ATOM 3730 C C . LYS C 1 128 ? -46.579 4.036 -11.190 1.00 32.19 111 LYS E C 1
ATOM 3731 O O . LYS C 1 128 ? -46.754 4.045 -12.411 1.00 32.40 111 LYS E O 1
ATOM 3737 N N . ASN C 1 129 ? -45.567 4.678 -10.623 1.00 29.30 112 ASN E N 1
ATOM 3738 C CA . ASN C 1 129 ? -44.604 5.386 -11.427 1.00 29.26 112 ASN E CA 1
ATOM 3739 C C . ASN C 1 129 ? -43.325 5.300 -10.601 1.00 30.27 112 ASN E C 1
ATOM 3740 O O . ASN C 1 129 ? -42.796 6.303 -10.105 1.00 28.97 112 ASN E O 1
ATOM 3745 N N . VAL C 1 130 ? -42.889 4.060 -10.426 1.00 29.39 113 VAL E N 1
ATOM 3746 C CA . VAL C 1 130 ? -41.649 3.755 -9.720 1.00 30.31 113 VAL E CA 1
ATOM 3747 C C . VAL C 1 130 ? -40.462 4.369 -10.440 1.00 31.03 113 VAL E C 1
ATOM 3748 O O . VAL C 1 130 ? -40.319 4.135 -11.636 1.00 31.23 113 VAL E O 1
ATOM 3752 N N . LYS C 1 131 ? -39.646 5.146 -9.733 1.00 29.87 114 LYS E N 1
ATOM 3753 C CA . LYS C 1 131 ? -38.393 5.678 -10.267 1.00 32.86 114 LYS E CA 1
ATOM 3754 C C . LYS C 1 131 ? -37.269 4.738 -9.869 1.00 32.81 114 LYS E C 1
ATOM 3755 O O . LYS C 1 131 ? -37.140 4.372 -8.700 1.00 32.49 114 LYS E O 1
ATOM 3761 N N . THR C 1 132 ? -36.460 4.377 -10.858 1.00 31.84 115 THR E N 1
ATOM 3762 C CA A THR C 1 132 ? -35.470 3.326 -10.687 0.50 31.70 115 THR E CA 1
ATOM 3763 C CA B THR C 1 132 ? -35.496 3.286 -10.769 0.50 31.62 115 THR E CA 1
ATOM 3764 C C . THR C 1 132 ? -34.135 3.822 -11.233 1.00 32.39 115 THR E C 1
ATOM 3765 O O . THR C 1 132 ? -34.083 4.669 -12.121 1.00 31.28 115 THR E O 1
ATOM 3772 N N . GLY C 1 133 ? -33.034 3.361 -10.646 1.00 31.37 116 GLY E N 1
ATOM 3773 C CA . GLY C 1 133 ? -31.701 3.802 -11.065 1.00 31.55 116 GLY E CA 1
ATOM 3774 C C . GLY C 1 133 ? -30.584 3.233 -10.189 1.00 31.02 116 GLY E C 1
ATOM 3775 O O . GLY C 1 133 ? -30.671 3.268 -8.965 1.00 27.69 116 GLY E O 1
ATOM 3776 N N . LYS C 1 134 ? -29.517 2.750 -10.817 1.00 29.33 117 LYS E N 1
ATOM 3777 C CA . LYS C 1 134 ? -28.439 2.040 -10.133 1.00 29.95 117 LYS E CA 1
ATOM 3778 C C . LYS C 1 134 ? -27.887 3.005 -9.086 1.00 28.42 117 LYS E C 1
ATOM 3779 O O . LYS C 1 134 ? -27.776 4.193 -9.368 1.00 26.57 117 LYS E O 1
ATOM 3785 N N . VAL C 1 135 ? -27.545 2.514 -7.893 1.00 26.78 118 VAL E N 1
ATOM 3786 C CA . VAL C 1 135 ? -26.887 3.354 -6.897 1.00 23.22 118 VAL E CA 1
ATOM 3787 C C . VAL C 1 135 ? -25.466 2.844 -6.780 1.00 22.28 118 VAL E C 1
ATOM 3788 O O . VAL C 1 135 ? -25.273 1.646 -6.572 1.00 22.27 118 VAL E O 1
ATOM 3792 N N . ILE C 1 136 ? -24.501 3.749 -6.864 1.00 21.74 119 ILE E N 1
ATOM 3793 C CA . ILE C 1 136 ? -23.102 3.325 -6.824 1.00 22.54 119 ILE E CA 1
ATOM 3794 C C . ILE C 1 136 ? -22.379 4.079 -5.727 1.00 22.29 119 ILE E C 1
ATOM 3795 O O . ILE C 1 136 ? -22.441 5.304 -5.696 1.00 22.19 119 ILE E O 1
ATOM 3800 N N . LEU C 1 137 ? -21.699 3.345 -4.843 1.00 23.18 120 LEU E N 1
ATOM 3801 C CA . LEU C 1 137 ? -20.787 3.931 -3.863 1.00 23.27 120 LEU E CA 1
ATOM 3802 C C . LEU C 1 137 ? -19.343 3.612 -4.213 1.00 24.30 120 LEU E C 1
ATOM 3803 O O . LEU C 1 137 ? -18.955 2.441 -4.178 1.00 23.10 120 LEU E O 1
ATOM 3808 N N . LYS C 1 138 ? -18.572 4.637 -4.573 1.00 24.89 121 LYS E N 1
ATOM 3809 C CA . LYS C 1 138 ? -17.227 4.398 -5.070 1.00 26.57 121 LYS E CA 1
ATOM 3810 C C . LYS C 1 138 ? -16.267 4.049 -3.941 1.00 28.01 121 LYS E C 1
ATOM 3811 O O . LYS C 1 138 ? -16.699 3.896 -2.788 1.00 28.03 121 LYS E O 1
ATOM 3817 N N . LYS C 1 139 ? -14.981 3.916 -4.255 1.00 26.42 122 LYS E N 1
ATOM 3818 C CA . LYS C 1 139 ? -14.031 3.496 -3.232 1.00 24.68 122 LYS E CA 1
ATOM 3819 C C . LYS C 1 139 ? -13.988 4.545 -2.118 1.00 24.56 122 LYS E C 1
ATOM 3820 O O . LYS C 1 139 ? -14.096 5.750 -2.371 1.00 22.64 122 LYS E O 1
ATOM 3826 N N . HIS C 1 140 ? -13.846 4.047 -0.892 1.00 22.48 123 HIS E N 1
ATOM 3827 C CA . HIS C 1 140 ? -13.609 4.908 0.258 1.00 21.72 123 HIS E CA 1
ATOM 3828 C C . HIS C 1 140 ? -14.805 5.776 0.662 1.00 21.40 123 HIS E C 1
ATOM 3829 O O . HIS C 1 140 ? -14.659 6.720 1.433 1.00 19.39 123 HIS E O 1
ATOM 3836 N N . VAL C 1 141 ? -15.985 5.458 0.144 1.00 21.14 124 VAL E N 1
ATOM 3837 C CA . VAL C 1 141 ? -17.171 6.211 0.556 1.00 20.42 124 VAL E CA 1
ATOM 3838 C C . VAL C 1 141 ? -17.524 5.816 1.995 1.00 19.99 124 VAL E C 1
ATOM 3839 O O . VAL C 1 141 ? -17.395 4.651 2.354 1.00 18.47 124 VAL E O 1
ATOM 3843 N N . ILE C 1 142 ? -17.929 6.771 2.831 1.00 18.36 125 ILE E N 1
ATOM 3844 C CA . ILE C 1 142 ? -18.474 6.350 4.110 1.00 17.25 125 ILE E CA 1
ATOM 3845 C C . ILE C 1 142 ? -19.805 7.054 4.199 1.00 17.26 125 ILE E C 1
ATOM 3846 O O . ILE C 1 142 ? -19.830 8.254 3.926 1.00 16.13 125 ILE E O 1
ATOM 3851 N N . ILE C 1 143 ? -20.860 6.326 4.591 1.00 15.45 126 ILE E N 1
ATOM 3852 C CA . ILE C 1 143 ? -22.186 6.894 4.837 1.00 16.27 126 ILE E CA 1
ATOM 3853 C C . ILE C 1 143 ? -22.448 6.790 6.332 1.00 13.76 126 ILE E C 1
ATOM 3854 O O . ILE C 1 143 ? -22.385 5.689 6.887 1.00 13.41 126 ILE E O 1
ATOM 3859 N N . GLY C 1 144 ? -22.753 7.931 6.949 1.00 15.00 127 GLY E N 1
ATOM 3860 C CA . GLY C 1 144 ? -22.974 8.054 8.392 1.00 11.82 127 GLY E CA 1
ATOM 3861 C C . GLY C 1 144 ? -24.305 7.416 8.744 1.00 13.82 127 GLY E C 1
ATOM 3862 O O . GLY C 1 144 ? -25.066 7.036 7.857 1.00 12.98 127 GLY E O 1
ATOM 3863 N N . ALA C 1 145 ? -24.544 7.207 10.031 1.00 12.91 128 ALA E N 1
ATOM 3864 C CA . ALA C 1 145 ? -25.668 6.417 10.495 1.00 13.36 128 ALA E CA 1
ATOM 3865 C C . ALA C 1 145 ? -26.960 7.176 10.254 1.00 12.85 128 ALA E C 1
ATOM 3866 O O . ALA C 1 145 ? -26.958 8.407 10.267 1.00 12.19 128 ALA E O 1
ATOM 3868 N N . HIS C 1 146 ? -28.035 6.426 10.058 1.00 11.97 129 HIS E N 1
ATOM 3869 C CA . HIS C 1 146 ? -29.392 6.990 10.007 1.00 14.10 129 HIS E CA 1
ATOM 3870 C C . HIS C 1 146 ? -29.489 7.816 8.729 1.00 15.49 129 HIS E C 1
ATOM 3871 O O . HIS C 1 146 ? -30.122 8.871 8.727 1.00 14.67 129 HIS E O 1
ATOM 3878 N N . SER C 1 147 ? -28.785 7.404 7.679 1.00 14.56 130 SER E N 1
ATOM 3879 C CA . SER C 1 147 ? -28.860 8.144 6.425 1.00 15.02 130 SER E CA 1
ATOM 3880 C C . SER C 1 147 ? -29.697 7.433 5.361 1.00 14.68 130 SER E C 1
ATOM 3881 O O . SER C 1 147 ? -29.998 6.243 5.514 1.00 17.02 130 SER E O 1
ATOM 3884 N N . ILE C 1 148 ? -30.123 8.159 4.325 1.00 13.77 131 ILE E N 1
ATOM 3885 C CA . ILE C 1 148 ? -30.970 7.571 3.261 1.00 12.08 131 ILE E CA 1
ATOM 3886 C C . ILE C 1 148 ? -30.393 8.025 1.908 1.00 14.27 131 ILE E C 1
ATOM 3887 O O . ILE C 1 148 ? -30.064 9.196 1.740 1.00 12.50 131 ILE E O 1
ATOM 3892 N N . ILE C 1 149 ? -30.118 7.076 1.015 1.00 13.10 132 ILE E N 1
ATOM 3893 C CA . ILE C 1 149 ? -29.660 7.401 -0.318 1.00 13.46 132 ILE E CA 1
ATOM 3894 C C . ILE C 1 149 ? -30.741 6.960 -1.303 1.00 14.63 132 ILE E C 1
ATOM 3895 O O . ILE C 1 149 ? -31.222 5.826 -1.259 1.00 14.62 132 ILE E O 1
ATOM 3900 N N . PHE C 1 150 ? -31.115 7.859 -2.211 1.00 16.40 133 PHE E N 1
ATOM 3901 C CA A PHE C 1 150 ? -32.180 7.507 -3.143 0.50 17.10 133 PHE E CA 1
ATOM 3902 C CA B PHE C 1 150 ? -32.193 7.629 -3.186 0.50 17.30 133 PHE E CA 1
ATOM 3903 C C . PHE C 1 150 ? -31.667 7.049 -4.508 1.00 17.22 133 PHE E C 1
ATOM 3904 O O . PHE C 1 150 ? -30.475 7.002 -4.752 1.00 17.55 133 PHE E O 1
ATOM 3919 N N . PRO C 1 151 ? -32.564 6.621 -5.406 1.00 19.44 134 PRO E N 1
ATOM 3920 C CA . PRO C 1 151 ? -32.038 5.971 -6.624 1.00 19.27 134 PRO E CA 1
ATOM 3921 C C . PRO C 1 151 ? -31.277 6.874 -7.592 1.00 20.28 134 PRO E C 1
ATOM 3922 O O . PRO C 1 151 ? -31.443 8.099 -7.557 1.00 19.27 134 PRO E O 1
ATOM 3926 N N . ASN C 1 152 ? -30.472 6.254 -8.452 1.00 21.87 135 ASN E N 1
ATOM 3927 C CA . ASN C 1 152 ? -29.826 6.967 -9.556 1.00 25.27 135 ASN E CA 1
ATOM 3928 C C . ASN C 1 152 ? -28.738 7.907 -9.074 1.00 27.44 135 ASN E C 1
ATOM 3929 O O . ASN C 1 152 ? -28.591 9.027 -9.578 1.00 29.80 135 ASN E O 1
ATOM 3934 N N . VAL C 1 153 ? -28.013 7.485 -8.044 1.00 27.78 136 VAL E N 1
ATOM 3935 C CA . VAL C 1 153 ? -27.106 8.415 -7.390 1.00 27.76 136 VAL E CA 1
ATOM 3936 C C . VAL C 1 153 ? -25.723 7.792 -7.492 1.00 26.61 136 VAL E C 1
ATOM 3937 O O . VAL C 1 153 ? -25.576 6.612 -7.201 1.00 26.93 136 VAL E O 1
ATOM 3941 N N . VAL C 1 154 ? -24.725 8.565 -7.895 1.00 26.09 137 VAL E N 1
ATOM 3942 C CA . VAL C 1 154 ? -23.351 8.079 -7.748 1.00 25.29 137 VAL E CA 1
ATOM 3943 C C . VAL C 1 154 ? -22.691 8.855 -6.620 1.00 23.89 137 VAL E C 1
ATOM 3944 O O . VAL C 1 154 ? -22.583 10.087 -6.666 1.00 22.44 137 VAL E O 1
ATOM 3948 N N . ILE C 1 155 ? -22.246 8.122 -5.602 1.00 24.08 138 ILE E N 1
ATOM 3949 C CA . ILE C 1 155 ? -21.493 8.771 -4.531 1.00 23.54 138 ILE E CA 1
ATOM 3950 C C . ILE C 1 155 ? -20.048 8.670 -4.947 1.00 22.74 138 ILE E C 1
ATOM 3951 O O . ILE C 1 155 ? -19.487 7.571 -4.931 1.00 23.38 138 ILE E O 1
ATOM 3956 N N . GLY C 1 156 ? -19.449 9.805 -5.281 1.00 23.76 139 GLY E N 1
ATOM 3957 C CA . GLY C 1 156 ? -18.074 9.782 -5.765 1.00 22.97 139 GLY E CA 1
ATOM 3958 C C . GLY C 1 156 ? -17.060 9.220 -4.778 1.00 24.82 139 GLY E C 1
ATOM 3959 O O . GLY C 1 156 ? -17.281 9.118 -3.565 1.00 23.13 139 GLY E O 1
ATOM 3960 N N . GLU C 1 157 ? -15.927 8.803 -5.326 1.00 25.34 140 GLU E N 1
ATOM 3961 C CA . GLU C 1 157 ? -14.827 8.303 -4.533 1.00 23.49 140 GLU E CA 1
ATOM 3962 C C . GLU C 1 157 ? -14.445 9.241 -3.378 1.00 21.73 140 GLU E C 1
ATOM 3963 O O . GLU C 1 157 ? -14.382 10.472 -3.505 1.00 20.89 140 GLU E O 1
ATOM 3969 N N . GLY C 1 158 ? -14.183 8.629 -2.231 1.00 20.63 141 GLY E N 1
ATOM 3970 C CA . GLY C 1 158 ? -13.869 9.353 -0.992 1.00 20.82 141 GLY E CA 1
ATOM 3971 C C . GLY C 1 158 ? -14.922 10.262 -0.373 1.00 21.69 141 GLY E C 1
ATOM 3972 O O . GLY C 1 158 ? -14.635 11.014 0.569 1.00 21.58 141 GLY E O 1
ATOM 3973 N N . VAL C 1 159 ? -16.161 10.199 -0.850 1.00 21.02 142 VAL E N 1
ATOM 3974 C CA . VAL C 1 159 ? -17.217 10.992 -0.244 1.00 17.36 142 VAL E CA 1
ATOM 3975 C C . VAL C 1 159 ? -17.550 10.478 1.161 1.00 17.40 142 VAL E C 1
ATOM 3976 O O . VAL C 1 159 ? -17.610 9.269 1.365 1.00 16.91 142 VAL E O 1
ATOM 3980 N N . ALA C 1 160 ? -17.753 11.413 2.086 1.00 15.89 143 ALA E N 1
ATOM 3981 C CA . ALA C 1 160 ? -18.341 11.084 3.395 1.00 15.69 143 ALA E CA 1
ATOM 3982 C C . ALA C 1 160 ? -19.683 11.766 3.432 1.00 15.50 143 ALA E C 1
ATOM 3983 O O . ALA C 1 160 ? -19.757 12.928 3.096 1.00 14.31 143 ALA E O 1
ATOM 3985 N N . VAL C 1 161 ? -20.714 11.042 3.853 1.00 16.52 144 VAL E N 1
ATOM 3986 C CA . VAL C 1 161 ? -22.029 11.647 4.096 1.00 17.39 144 VAL E CA 1
ATOM 3987 C C . VAL C 1 161 ? -22.221 11.557 5.610 1.00 15.77 144 VAL E C 1
ATOM 3988 O O . VAL C 1 161 ? -22.059 10.488 6.192 1.00 15.62 144 VAL E O 1
ATOM 3992 N N . GLY C 1 162 ? -22.533 12.689 6.225 1.00 16.29 145 GLY E N 1
ATOM 3993 C CA . GLY C 1 162 ? -22.763 12.742 7.665 1.00 15.91 145 GLY E CA 1
ATOM 3994 C C . GLY C 1 162 ? -23.906 11.872 8.146 1.00 18.07 145 GLY E C 1
ATOM 3995 O O . GLY C 1 162 ? -24.688 11.346 7.336 1.00 16.97 145 GLY E O 1
ATOM 3996 N N . ALA C 1 163 ? -24.030 11.764 9.475 1.00 15.07 146 ALA E N 1
ATOM 3997 C CA . ALA C 1 163 ? -25.196 11.069 10.006 1.00 16.15 146 ALA E CA 1
ATOM 3998 C C . ALA C 1 163 ? -26.457 11.846 9.633 1.00 15.87 146 ALA E C 1
ATOM 3999 O O . ALA C 1 163 ? -26.413 13.053 9.369 1.00 16.36 146 ALA E O 1
ATOM 4001 N N . MET C 1 164 ? -27.576 11.140 9.637 1.00 14.74 147 MET E N 1
ATOM 4002 C CA . MET C 1 164 ? -28.914 11.737 9.514 1.00 14.91 147 MET E CA 1
ATOM 4003 C C . MET C 1 164 ? -29.067 12.639 8.296 1.00 14.50 147 MET E C 1
ATOM 4004 O O . MET C 1 164 ? -29.625 13.728 8.404 1.00 16.11 147 MET E O 1
ATOM 4009 N N . SER C 1 165 ? -28.477 12.206 7.187 1.00 15.61 148 SER E N 1
ATOM 4010 C CA A SER C 1 165 ? -28.457 12.968 5.957 0.50 16.21 148 SER E CA 1
ATOM 4011 C CA B SER C 1 165 ? -28.506 12.984 5.967 0.50 17.09 148 SER E CA 1
ATOM 4012 C C . SER C 1 165 ? -29.233 12.215 4.868 1.00 17.02 148 SER E C 1
ATOM 4013 O O . SER C 1 165 ? -29.469 11.012 4.981 1.00 16.53 148 SER E O 1
ATOM 4018 N N . MET C 1 166 ? -29.675 12.935 3.840 1.00 14.86 149 MET E N 1
ATOM 4019 C CA . MET C 1 166 ? -30.520 12.358 2.805 1.00 12.26 149 MET E CA 1
ATOM 4020 C C . MET C 1 166 ? -29.910 12.806 1.471 1.00 14.11 149 MET E C 1
ATOM 4021 O O . MET C 1 166 ? -29.694 14.015 1.306 1.00 14.66 149 MET E O 1
ATOM 4026 N N . VAL C 1 167 ? -29.605 11.858 0.581 1.00 14.72 150 VAL E N 1
ATOM 4027 C CA . VAL C 1 167 ? -28.923 12.129 -0.699 1.00 12.97 150 VAL E CA 1
ATOM 4028 C C . VAL C 1 167 ? -29.868 11.749 -1.840 1.00 16.48 150 VAL E C 1
ATOM 4029 O O . VAL C 1 167 ? -30.226 10.575 -1.972 1.00 13.64 150 VAL E O 1
ATOM 4033 N N . LYS C 1 168 ? -30.312 12.747 -2.599 1.00 17.05 151 LYS E N 1
ATOM 4034 C CA . LYS C 1 168 ? -31.128 12.494 -3.779 1.00 19.70 151 LYS E CA 1
ATOM 4035 C C . LYS C 1 168 ? -30.369 12.691 -5.109 1.00 21.39 151 LYS E C 1
ATOM 4036 O O . LYS C 1 168 ? -30.923 12.322 -6.140 1.00 21.39 151 LYS E O 1
ATOM 4042 N N . GLU C 1 169 ? -29.151 13.235 -5.100 1.00 20.10 152 GLU E N 1
ATOM 4043 C CA . GLU C 1 169 ? -28.371 13.556 -6.320 1.00 21.43 152 GLU E CA 1
ATOM 4044 C C . GLU C 1 169 ? -26.967 13.003 -6.175 1.00 20.81 152 GLU E C 1
ATOM 4045 O O . GLU C 1 169 ? -26.518 12.823 -5.045 1.00 21.63 152 GLU E O 1
ATOM 4051 N N . SER C 1 170 ? -26.258 12.771 -7.283 1.00 20.23 153 SER E N 1
ATOM 4052 C CA . SER C 1 170 ? -24.864 12.347 -7.257 1.00 21.29 153 SER E CA 1
ATOM 4053 C C . SER C 1 170 ? -23.940 13.309 -6.509 1.00 21.30 153 SER E C 1
ATOM 4054 O O . SER C 1 170 ? -24.177 14.515 -6.470 1.00 22.17 153 SER E O 1
ATOM 4057 N N . LEU C 1 171 ? -22.874 12.782 -5.909 1.00 22.09 154 LEU E N 1
ATOM 4058 C CA . LEU C 1 171 ? -22.040 13.577 -5.011 1.00 22.05 154 LEU E CA 1
ATOM 4059 C C . LEU C 1 171 ? -20.634 13.635 -5.582 1.00 20.48 154 LEU E C 1
ATOM 4060 O O . LEU C 1 171 ? -20.122 12.604 -5.989 1.00 21.15 154 LEU E O 1
ATOM 4065 N N . ASP C 1 172 ? -20.040 14.825 -5.603 1.00 23.52 155 ASP E N 1
ATOM 4066 C CA . ASP C 1 172 ? -18.660 15.094 -6.053 1.00 22.82 155 ASP E CA 1
ATOM 4067 C C . ASP C 1 172 ? -17.620 14.338 -5.221 1.00 24.52 155 ASP E C 1
ATOM 4068 O O . ASP C 1 172 ? -17.653 14.407 -3.978 1.00 23.77 155 ASP E O 1
ATOM 4073 N N . ASP C 1 173 ? -16.658 13.691 -5.889 1.00 24.96 156 ASP E N 1
ATOM 4074 C CA . ASP C 1 173 ? -15.581 12.938 -5.222 1.00 23.40 156 ASP E CA 1
ATOM 4075 C C . ASP C 1 173 ? -14.940 13.726 -4.085 1.00 23.41 156 ASP E C 1
ATOM 4076 O O . ASP C 1 173 ? -14.755 14.937 -4.231 1.00 23.09 156 ASP E O 1
ATOM 4081 N N . TRP C 1 174 ? -14.534 13.048 -3.007 1.00 19.19 157 TRP E N 1
ATOM 4082 C CA . TRP C 1 174 ? -13.628 13.650 -2.015 1.00 18.70 157 TRP E CA 1
ATOM 4083 C C . TRP C 1 174 ? -14.181 14.875 -1.325 1.00 19.10 157 TRP E C 1
ATOM 4084 O O . TRP C 1 174 ? -13.395 15.732 -0.883 1.00 17.76 157 TRP E O 1
ATOM 4095 N N . TYR C 1 175 ? -15.515 14.938 -1.183 1.00 17.84 158 TYR E N 1
ATOM 4096 C CA . TYR C 1 175 ? -16.076 15.962 -0.307 1.00 18.27 158 TYR E CA 1
ATOM 4097 C C . TYR C 1 175 ? -16.951 15.382 0.813 1.00 18.00 158 TYR E C 1
ATOM 4098 O O . TYR C 1 175 ? -17.436 14.256 0.735 1.00 18.12 158 TYR E O 1
ATOM 4107 N N . ILE C 1 176 ? -17.187 16.225 1.804 1.00 18.86 159 ILE E N 1
ATOM 4108 C CA . ILE C 1 176 ? -18.011 15.836 2.932 1.00 18.89 159 ILE E CA 1
ATOM 4109 C C . ILE C 1 176 ? -19.314 16.600 2.802 1.00 16.92 159 ILE E C 1
ATOM 4110 O O . ILE C 1 176 ? -19.283 17.818 2.614 1.00 17.29 159 ILE E O 1
ATOM 4115 N N . TYR C 1 177 ? -20.435 15.883 2.935 1.00 16.39 160 TYR E N 1
ATOM 4116 C CA . TYR C 1 177 ? -21.747 16.465 2.691 1.00 17.77 160 TYR E CA 1
ATOM 4117 C C . TYR C 1 177 ? -22.652 16.203 3.893 1.00 17.90 160 TYR E C 1
ATOM 4118 O O . TYR C 1 177 ? -22.604 15.100 4.409 1.00 18.95 160 TYR E O 1
ATOM 4127 N N . VAL C 1 178 ? -23.520 17.127 4.295 1.00 16.65 161 VAL E N 1
ATOM 4128 C CA . VAL C 1 178 ? -24.363 16.882 5.482 1.00 16.10 161 VAL E CA 1
ATOM 4129 C C . VAL C 1 178 ? -25.758 17.454 5.255 1.00 17.68 161 VAL E C 1
ATOM 4130 O O . VAL C 1 178 ? -25.904 18.376 4.445 1.00 17.22 161 VAL E O 1
ATOM 4134 N N . GLY C 1 179 ? -26.774 16.913 5.931 1.00 15.73 162 GLY E N 1
ATOM 4135 C CA . GLY C 1 179 ? -28.041 17.619 5.965 1.00 14.96 162 GLY E CA 1
ATOM 4136 C C . GLY C 1 179 ? -29.128 16.936 5.177 1.00 15.55 162 GLY E C 1
ATOM 4137 O O . GLY C 1 179 ? -28.952 15.866 4.598 1.00 18.55 162 GLY E O 1
ATOM 4138 N N . VAL C 1 180 ? -30.310 17.533 5.198 1.00 16.37 163 VAL E N 1
ATOM 4139 C CA . VAL C 1 180 ? -31.447 16.899 4.561 1.00 15.14 163 VAL E CA 1
ATOM 4140 C C . VAL C 1 180 ? -32.154 17.916 3.655 1.00 17.53 163 VAL E C 1
ATOM 4141 O O . VAL C 1 180 ? -32.867 18.794 4.138 1.00 20.16 163 VAL E O 1
ATOM 4145 N N . PRO C 1 181 ? -31.910 17.874 2.346 1.00 18.19 164 PRO E N 1
ATOM 4146 C CA . PRO C 1 181 ? -31.011 17.071 1.544 1.00 17.85 164 PRO E CA 1
ATOM 4147 C C . PRO C 1 181 ? -29.581 17.565 1.763 1.00 16.48 164 PRO E C 1
ATOM 4148 O O . PRO C 1 181 ? -29.411 18.619 2.378 1.00 16.16 164 PRO E O 1
ATOM 4152 N N . VAL C 1 182 ? -28.570 16.793 1.361 1.00 16.15 165 VAL E N 1
ATOM 4153 C CA . VAL C 1 182 ? -27.198 17.151 1.747 1.00 16.35 165 VAL E CA 1
ATOM 4154 C C . VAL C 1 182 ? -26.643 18.358 0.999 1.00 20.10 165 VAL E C 1
ATOM 4155 O O . VAL C 1 182 ? -27.052 18.661 -0.111 1.00 21.54 165 VAL E O 1
ATOM 4159 N N . ARG C 1 183 ? -25.781 19.116 1.672 1.00 21.85 166 ARG E N 1
ATOM 4160 C CA . ARG C 1 183 ? -25.060 20.226 1.082 1.00 21.71 166 ARG E CA 1
ATOM 4161 C C . ARG C 1 183 ? -23.596 19.914 1.322 1.00 21.22 166 ARG E C 1
ATOM 4162 O O . ARG C 1 183 ? -23.257 19.226 2.288 1.00 21.59 166 ARG E O 1
ATOM 4170 N N . LYS C 1 184 ? -22.738 20.372 0.422 1.00 22.08 167 LYS E N 1
ATOM 4171 C CA . LYS C 1 184 ? -21.300 20.189 0.526 1.00 19.39 167 LYS E CA 1
ATOM 4172 C C . LYS C 1 184 ? -20.813 21.084 1.661 1.00 20.17 167 LYS E C 1
ATOM 4173 O O . LYS C 1 184 ? -21.160 22.251 1.717 1.00 21.22 167 LYS E O 1
ATOM 4179 N N . ILE C 1 185 ? -20.021 20.586 2.597 1.00 19.12 168 ILE E N 1
ATOM 4180 C CA . ILE C 1 185 ? -19.459 21.475 3.626 1.00 20.84 168 ILE E CA 1
ATOM 4181 C C . ILE C 1 185 ? -17.935 21.621 3.646 1.00 21.62 168 ILE E C 1
ATOM 4182 O O . ILE C 1 185 ? -17.441 22.643 4.105 1.00 23.29 168 ILE E O 1
ATOM 4187 N N . LYS C 1 186 ? -17.175 20.616 3.235 1.00 21.13 169 LYS E N 1
ATOM 4188 C CA . LYS C 1 186 ? -15.709 20.758 3.237 1.00 22.44 169 LYS E CA 1
ATOM 4189 C C . LYS C 1 186 ? -15.116 19.625 2.393 1.00 21.22 169 LYS E C 1
ATOM 4190 O O . LYS C 1 186 ? -15.798 18.639 2.130 1.00 21.71 169 LYS E O 1
ATOM 4196 N N . ALA C 1 187 ? -13.859 19.734 1.966 1.00 22.53 170 ALA E N 1
ATOM 4197 C CA . ALA C 1 187 ? -13.193 18.598 1.316 1.00 23.55 170 ALA E CA 1
ATOM 4198 C C . ALA C 1 187 ? -12.913 17.507 2.330 1.00 24.64 170 ALA E C 1
ATOM 4199 O O . ALA C 1 187 ? -12.623 17.789 3.503 1.00 24.92 170 ALA E O 1
ATOM 4201 N N . ARG C 1 188 ? -12.967 16.278 1.833 1.00 23.62 171 ARG E N 1
ATOM 4202 C CA . ARG C 1 188 ? -12.421 15.112 2.524 1.00 24.97 171 ARG E CA 1
ATOM 4203 C C . ARG C 1 188 ? -10.895 15.110 2.360 1.00 24.76 171 ARG E C 1
ATOM 4204 O O . ARG C 1 188 ? -10.420 15.401 1.259 1.00 24.15 171 ARG E O 1
ATOM 4212 N N . LYS C 1 189 ? -10.134 14.766 3.406 1.00 25.10 172 LYS E N 1
ATOM 4213 C CA . LYS C 1 189 ? -8.677 14.580 3.263 1.00 23.86 172 LYS E CA 1
ATOM 4214 C C . LYS C 1 189 ? -8.417 13.297 2.490 1.00 23.30 172 LYS E C 1
ATOM 4215 O O . LYS C 1 189 ? -9.268 12.424 2.439 1.00 23.72 172 LYS E O 1
ATOM 4221 N N . ARG C 1 190 ? -7.232 13.160 1.903 1.00 25.50 173 ARG E N 1
ATOM 4222 C CA . ARG C 1 190 ? -6.975 12.039 1.011 1.00 26.02 173 ARG E CA 1
ATOM 4223 C C . ARG C 1 190 ? -5.831 11.165 1.516 1.00 26.82 173 ARG E C 1
ATOM 4224 O O . ARG C 1 190 ? -5.428 10.226 0.842 1.00 26.20 173 ARG E O 1
ATOM 4232 N N . LYS C 1 191 ? -5.416 11.428 2.751 1.00 27.81 174 LYS E N 1
ATOM 4233 C CA . LYS C 1 191 ? -4.437 10.626 3.461 1.00 30.60 174 LYS E CA 1
ATOM 4234 C C . LYS C 1 191 ? -4.798 9.159 3.346 1.00 32.19 174 LYS E C 1
ATOM 4235 O O . LYS C 1 191 ? -3.929 8.285 3.267 1.00 32.61 174 LYS E O 1
ATOM 4241 N N . ILE C 1 192 ? -6.102 8.916 3.289 1.00 32.32 175 ILE E N 1
ATOM 4242 C CA . ILE C 1 192 ? -6.667 7.598 3.036 1.00 33.82 175 ILE E CA 1
ATOM 4243 C C . ILE C 1 192 ? -6.038 6.840 1.866 1.00 34.64 175 ILE E C 1
ATOM 4244 O O . ILE C 1 192 ? -5.949 5.611 1.918 1.00 33.33 175 ILE E O 1
ATOM 4249 N N . VAL C 1 193 ? -5.640 7.567 0.820 1.00 36.32 176 VAL E N 1
ATOM 4250 C CA . VAL C 1 193 ? -5.131 6.966 -0.419 1.00 37.29 176 VAL E CA 1
ATOM 4251 C C . VAL C 1 193 ? -3.771 6.301 -0.144 1.00 38.17 176 VAL E C 1
ATOM 4252 O O . VAL C 1 193 ? -3.601 5.135 -0.479 1.00 38.11 176 VAL E O 1
ATOM 4256 N N . GLU C 1 194 ? -2.835 6.999 0.500 1.00 39.22 177 GLU E N 1
ATOM 4257 C CA . GLU C 1 194 ? -1.621 6.378 1.047 1.00 40.08 177 GLU E CA 1
ATOM 4258 C C . GLU C 1 194 ? -1.878 5.206 1.982 1.00 39.42 177 GLU E C 1
ATOM 4259 O O . GLU C 1 194 ? -1.316 4.118 1.796 1.00 40.24 177 GLU E O 1
ATOM 4265 N N . LEU C 1 195 ? -2.705 5.433 2.999 1.00 35.93 178 LEU E N 1
ATOM 4266 C CA . LEU C 1 195 ? -2.950 4.391 3.986 1.00 35.45 178 LEU E CA 1
ATOM 4267 C C . LEU C 1 195 ? -3.380 3.104 3.317 1.00 35.46 178 LEU E C 1
ATOM 4268 O O . LEU C 1 195 ? -2.991 2.027 3.759 1.00 35.97 178 LEU E O 1
ATOM 4273 N N . GLU C 1 196 ? -4.168 3.227 2.254 1.00 35.00 179 GLU E N 1
ATOM 4274 C CA . GLU C 1 196 ? -4.636 2.069 1.503 1.00 36.28 179 GLU E CA 1
ATOM 4275 C C . GLU C 1 196 ? -3.471 1.317 0.863 1.00 36.66 179 GLU E C 1
ATOM 4276 O O . GLU C 1 196 ? -3.395 0.096 0.951 1.00 36.24 179 GLU E O 1
ATOM 4282 N N . ASN C 1 197 ? -2.603 2.075 0.201 1.00 38.63 180 ASN E N 1
ATOM 4283 C CA . ASN C 1 197 ? -1.373 1.562 -0.394 1.00 41.69 180 ASN E CA 1
ATOM 4284 C C . ASN C 1 197 ? -0.543 0.868 0.682 1.00 43.18 180 ASN E C 1
ATOM 4285 O O . ASN C 1 197 ? -0.173 -0.301 0.541 1.00 45.31 180 ASN E O 1
ATOM 4290 N N . GLU C 1 198 ? -0.282 1.578 1.775 1.00 44.33 181 GLU E N 1
ATOM 4291 C CA . GLU C 1 198 ? 0.531 1.053 2.872 1.00 45.67 181 GLU E CA 1
ATOM 4292 C C . GLU C 1 198 ? -0.006 -0.259 3.468 1.00 45.54 181 GLU E C 1
ATOM 4293 O O . GLU C 1 198 ? 0.744 -1.224 3.669 1.00 44.07 181 GLU E O 1
ATOM 4299 N N . PHE C 1 199 ? -1.313 -0.297 3.722 1.00 45.10 182 PHE E N 1
ATOM 4300 C CA . PHE C 1 199 ? -2.015 -1.488 4.196 1.00 44.85 182 PHE E CA 1
ATOM 4301 C C . PHE C 1 199 ? -2.019 -2.641 3.197 1.00 46.30 182 PHE E C 1
ATOM 4302 O O . PHE C 1 199 ? -1.883 -3.811 3.577 1.00 45.87 182 PHE E O 1
ATOM 4310 N N . LEU C 1 200 ? -2.230 -2.313 1.928 1.00 48.40 183 LEU E N 1
ATOM 4311 C CA . LEU C 1 200 ? -2.256 -3.370 0.925 1.00 51.09 183 LEU E CA 1
ATOM 4312 C C . LEU C 1 200 ? -0.876 -4.028 0.834 1.00 52.77 183 LEU E C 1
ATOM 4313 O O . LEU C 1 200 ? -0.807 -5.247 0.691 1.00 53.00 183 LEU E O 1
ATOM 4318 N N . LYS C 1 201 ? 0.204 -3.254 0.921 1.00 54.04 184 LYS E N 1
ATOM 4319 C CA . LYS C 1 201 ? 1.541 -3.840 1.024 1.00 56.08 184 LYS E CA 1
ATOM 4320 C C . LYS C 1 201 ? 1.696 -4.942 2.080 1.00 57.54 184 LYS E C 1
ATOM 4321 O O . LYS C 1 201 ? 2.009 -6.086 1.733 1.00 57.65 184 LYS E O 1
ATOM 4327 N N . SER C 1 202 ? 1.441 -4.629 3.347 1.00 58.88 185 SER E N 1
ATOM 4328 C CA . SER C 1 202 ? 1.211 -5.671 4.345 1.00 61.08 185 SER E CA 1
ATOM 4329 C C . SER C 1 202 ? 0.494 -6.914 3.816 1.00 62.36 185 SER E C 1
ATOM 4330 O O . SER C 1 202 ? 0.875 -8.025 4.166 1.00 63.80 185 SER E O 1
ATOM 4333 N N . MET C 1 203 ? -0.550 -6.758 3.006 1.00 64.09 186 MET E N 1
ATOM 4334 C CA . MET C 1 203 ? -1.129 -7.892 2.274 1.00 65.35 186 MET E CA 1
ATOM 4335 C C . MET C 1 203 ? -0.290 -8.205 1.027 1.00 65.64 186 MET E C 1
ATOM 4336 O O . MET C 1 203 ? 0.806 -8.777 1.104 1.00 65.57 186 MET E O 1
#